Protein AF-H8FN51-F1 (afdb_monomer)

Structure (mmCIF, N/CA/C/O backbone):
data_AF-H8FN51-F1
#
_entry.id   AF-H8FN51-F1
#
loop_
_atom_site.group_PDB
_atom_site.id
_atom_site.type_symbol
_atom_site.label_atom_id
_atom_site.label_alt_id
_atom_site.label_comp_id
_atom_site.label_asym_id
_atom_site.label_entity_id
_atom_site.label_seq_id
_atom_site.pdbx_PDB_ins_code
_atom_site.Cartn_x
_atom_site.Cartn_y
_atom_site.Cartn_z
_atom_site.occupancy
_atom_site.B_iso_or_equiv
_atom_site.auth_seq_id
_atom_site.auth_comp_id
_atom_site.auth_asym_id
_atom_site.auth_atom_id
_atom_site.pdbx_PDB_model_num
ATOM 1 N N . MET A 1 1 ? -2.628 -14.757 52.772 1.00 35.78 1 MET A N 1
ATOM 2 C CA . MET A 1 1 ? -3.336 -13.585 53.336 1.00 35.78 1 MET A CA 1
ATOM 3 C C . MET A 1 1 ? -4.692 -14.034 53.851 1.00 35.78 1 MET A C 1
ATOM 5 O O . MET A 1 1 ? -5.438 -14.644 53.094 1.00 35.78 1 MET A O 1
ATOM 9 N N . ALA A 1 2 ? -4.974 -13.803 55.135 1.00 33.06 2 ALA A N 1
ATOM 10 C CA . ALA A 1 2 ? -6.238 -14.177 55.763 1.00 33.06 2 ALA A CA 1
ATOM 11 C C . ALA A 1 2 ? -7.419 -13.466 55.079 1.00 33.06 2 ALA A C 1
ATOM 13 O O . ALA A 1 2 ? -7.363 -12.271 54.790 1.00 33.06 2 ALA A O 1
ATOM 14 N N . ARG A 1 3 ? -8.475 -14.225 54.779 1.00 35.38 3 ARG A N 1
ATOM 15 C CA . ARG A 1 3 ? -9.685 -13.755 54.096 1.00 35.38 3 ARG A CA 1
ATOM 16 C C . ARG A 1 3 ? -10.384 -12.725 54.995 1.00 35.38 3 ARG A C 1
ATOM 18 O O . ARG A 1 3 ? -10.797 -13.065 56.100 1.00 35.38 3 ARG A O 1
ATOM 25 N N . ALA A 1 4 ? -10.477 -11.474 54.541 1.00 40.34 4 ALA A N 1
ATOM 26 C CA . ALA A 1 4 ? -11.147 -10.397 55.271 1.00 40.34 4 ALA A CA 1
ATOM 27 C C . ALA A 1 4 ? -12.593 -10.792 55.638 1.00 40.34 4 ALA A C 1
ATOM 29 O O . ALA A 1 4 ? -13.277 -11.442 54.841 1.00 40.34 4 ALA A O 1
ATOM 30 N N . LYS A 1 5 ? -13.020 -10.417 56.856 1.00 49.53 5 LYS A N 1
ATOM 31 C CA . LYS A 1 5 ? -14.332 -10.722 57.458 1.00 49.53 5 LYS A CA 1
ATOM 32 C C . LYS A 1 5 ? -15.485 -10.493 56.469 1.00 49.53 5 LYS A C 1
ATOM 34 O O . LYS A 1 5 ? -15.437 -9.558 55.669 1.00 49.53 5 LYS A O 1
ATOM 39 N N . LYS A 1 6 ? -16.520 -11.346 56.559 1.00 49.31 6 LYS A N 1
ATOM 40 C CA . LYS A 1 6 ? -17.842 -11.138 55.939 1.00 49.31 6 LYS A CA 1
ATOM 41 C C . LYS A 1 6 ? -18.228 -9.676 56.156 1.00 49.31 6 LYS A C 1
ATOM 43 O O . LYS A 1 6 ? -18.417 -9.255 57.287 1.00 49.31 6 LYS A O 1
ATOM 48 N N . THR A 1 7 ? -18.257 -8.908 55.081 1.00 60.75 7 THR A N 1
ATOM 49 C CA . THR A 1 7 ? -18.815 -7.562 55.080 1.00 60.75 7 THR A CA 1
ATOM 50 C C . THR A 1 7 ? -20.299 -7.688 55.397 1.00 60.75 7 THR A C 1
ATOM 52 O O . THR A 1 7 ? -20.955 -8.555 54.819 1.00 60.75 7 THR A O 1
ATOM 55 N N . ASP A 1 8 ? -20.815 -6.887 56.328 1.00 74.81 8 ASP A N 1
ATOM 56 C CA . ASP A 1 8 ? -22.249 -6.848 56.611 1.00 74.81 8 ASP A CA 1
ATOM 57 C C . ASP A 1 8 ? -22.956 -6.300 55.372 1.00 74.81 8 ASP A C 1
ATOM 59 O O . ASP A 1 8 ? -22.814 -5.136 54.998 1.00 74.81 8 ASP A O 1
ATOM 63 N N . TYR A 1 9 ? -23.636 -7.196 54.661 1.00 84.88 9 TYR A N 1
ATOM 64 C CA . TYR A 1 9 ? -24.407 -6.838 53.484 1.00 84.88 9 TYR A CA 1
ATOM 65 C C . TYR A 1 9 ? -25.759 -6.293 53.932 1.00 84.88 9 TYR A C 1
ATOM 67 O O . TYR A 1 9 ? -26.504 -6.976 54.634 1.00 84.88 9 TYR A O 1
ATOM 75 N N . VAL A 1 10 ? -26.107 -5.104 53.454 1.00 88.06 10 VAL A N 1
ATOM 76 C CA . VAL A 1 10 ? -27.466 -4.570 53.537 1.00 88.06 10 VAL A CA 1
ATOM 77 C C . VAL A 1 10 ? -28.219 -5.042 52.297 1.00 88.06 10 VAL A C 1
ATOM 79 O O . VAL A 1 10 ? -27.887 -4.655 51.176 1.00 88.06 10 VAL A O 1
ATOM 82 N N . TYR A 1 11 ? -29.199 -5.923 52.480 1.00 89.62 11 TYR A N 1
ATOM 83 C CA . TYR A 1 11 ? -29.988 -6.476 51.379 1.00 89.62 11 TYR A CA 1
ATOM 84 C C . TYR A 1 11 ? -31.248 -5.646 51.126 1.00 89.62 11 TYR A C 1
ATOM 86 O O . TYR A 1 11 ? -31.905 -5.207 52.064 1.00 89.62 11 TYR A O 1
ATOM 94 N N . ALA A 1 12 ? -31.608 -5.487 49.855 1.00 87.75 12 ALA A N 1
ATOM 95 C CA . ALA A 1 12 ? -32.832 -4.830 49.413 1.00 87.75 12 ALA A CA 1
ATOM 96 C C . ALA A 1 12 ? -33.460 -5.574 48.221 1.00 87.75 12 ALA A C 1
ATOM 98 O O . ALA A 1 12 ? -32.805 -6.406 47.584 1.00 87.75 12 ALA A O 1
ATOM 99 N N . ASP A 1 13 ? -34.728 -5.257 47.935 1.00 83.62 13 ASP A N 1
ATOM 100 C CA . ASP A 1 13 ? -35.531 -5.789 46.824 1.00 83.62 13 ASP A CA 1
ATOM 101 C C . ASP A 1 13 ? -35.432 -7.327 46.721 1.00 83.62 13 ASP A C 1
ATOM 103 O O . ASP A 1 13 ? -34.825 -7.861 45.791 1.00 83.62 13 ASP A O 1
ATOM 107 N N . ASP A 1 14 ? -35.946 -8.048 47.720 1.00 84.31 14 ASP A N 1
ATOM 108 C CA . ASP A 1 14 ? -35.921 -9.521 47.790 1.00 84.31 14 ASP A CA 1
ATOM 109 C C . ASP A 1 14 ? -34.519 -10.139 47.634 1.00 84.31 14 ASP A C 1
ATOM 111 O O . ASP A 1 14 ? -34.323 -11.155 46.971 1.00 84.31 14 ASP A O 1
ATOM 115 N N . LYS A 1 15 ? -33.509 -9.504 48.248 1.00 83.38 15 LYS A N 1
ATOM 116 C CA . LYS A 1 15 ? -32.085 -9.909 48.222 1.00 83.38 15 LYS A CA 1
ATOM 117 C C . LYS A 1 15 ? -31.424 -9.859 46.841 1.00 83.38 15 LYS A C 1
ATOM 119 O O . LYS A 1 15 ? -30.293 -10.317 46.685 1.00 83.38 15 LYS A O 1
ATOM 124 N N . THR A 1 16 ? -32.078 -9.256 45.854 1.00 84.62 16 THR A N 1
ATOM 125 C CA . THR A 1 16 ? -31.494 -9.060 44.519 1.00 84.62 16 THR A CA 1
ATOM 126 C C . THR A 1 16 ? -30.490 -7.904 44.474 1.00 84.62 16 THR A C 1
ATOM 128 O O . THR A 1 16 ? -29.682 -7.829 43.546 1.00 84.62 16 THR A O 1
ATOM 131 N N . ILE A 1 17 ? -30.517 -7.011 45.467 1.00 90.88 17 ILE A N 1
ATOM 132 C CA . ILE A 1 17 ? -29.507 -5.973 45.686 1.00 90.88 17 ILE A CA 1
ATOM 133 C C . ILE A 1 17 ? -28.864 -6.222 47.049 1.00 90.88 17 ILE A C 1
ATOM 135 O O . ILE A 1 17 ? -29.560 -6.384 48.049 1.00 90.88 17 ILE A O 1
ATOM 139 N N . ALA A 1 18 ? -27.534 -6.230 47.093 1.00 91.56 18 ALA A N 1
ATOM 140 C CA . ALA A 1 18 ? -26.770 -6.292 48.331 1.00 91.56 18 ALA A CA 1
ATOM 141 C C . ALA A 1 18 ? -25.722 -5.171 48.356 1.00 91.56 18 ALA A C 1
ATOM 143 O O . ALA A 1 18 ? -24.821 -5.135 47.514 1.00 91.56 18 ALA A O 1
ATOM 144 N N . LEU A 1 19 ? -25.846 -4.249 49.308 1.00 91.69 19 LEU A N 1
ATOM 145 C CA . LEU A 1 19 ? -24.927 -3.135 49.518 1.00 91.69 19 LEU A CA 1
ATOM 146 C C . LEU A 1 19 ? -23.890 -3.495 50.582 1.00 91.69 19 LEU A C 1
ATOM 148 O O . LEU A 1 19 ? -24.228 -4.086 51.601 1.00 91.69 19 LEU A O 1
ATOM 152 N N . TYR A 1 20 ? -22.628 -3.148 50.353 1.00 90.94 20 TYR A N 1
ATOM 153 C CA . TYR A 1 20 ? -21.539 -3.384 51.303 1.00 90.94 20 TYR A CA 1
ATOM 154 C C . TYR A 1 20 ? -20.433 -2.338 51.139 1.00 90.94 20 TYR A C 1
ATOM 156 O O . TYR A 1 20 ? -20.249 -1.791 50.054 1.00 90.94 20 TYR A O 1
ATOM 164 N N . GLN A 1 21 ? -19.649 -2.079 52.183 1.00 88.50 21 GLN A N 1
ATOM 165 C CA . GLN A 1 21 ? -18.453 -1.234 52.095 1.00 88.50 21 GLN A CA 1
ATOM 166 C C . GLN A 1 21 ? -17.189 -2.093 52.090 1.00 88.50 21 GLN A C 1
ATOM 168 O O . GLN A 1 21 ? -17.110 -3.102 52.783 1.00 88.50 21 GLN A O 1
ATOM 173 N N . ARG A 1 22 ? -16.182 -1.726 51.290 1.00 84.75 22 ARG A N 1
ATOM 174 C CA . ARG A 1 22 ? -14.883 -2.422 51.306 1.00 84.75 22 ARG A CA 1
ATOM 175 C C . ARG A 1 22 ? -14.016 -1.882 52.446 1.00 84.75 22 ARG A C 1
ATOM 177 O O . ARG A 1 22 ? -14.092 -0.687 52.723 1.00 84.75 22 ARG A O 1
ATOM 184 N N . PRO A 1 23 ? -13.132 -2.703 53.042 1.00 81.44 23 PRO A N 1
ATOM 185 C CA . PRO A 1 23 ? -12.143 -2.204 53.993 1.00 81.44 23 PRO A CA 1
ATOM 186 C C . PRO A 1 23 ? -11.345 -1.040 53.384 1.00 81.44 23 PRO A C 1
ATOM 188 O O . PRO A 1 23 ? -10.777 -1.187 52.302 1.00 81.44 23 PRO A O 1
ATOM 191 N N . GLY A 1 24 ? -11.345 0.119 54.049 1.00 82.00 24 GLY A N 1
ATOM 192 C CA . GLY A 1 24 ? -10.622 1.316 53.602 1.00 82.00 24 GLY A CA 1
ATOM 193 C C . GLY A 1 24 ? -11.317 2.169 52.529 1.00 82.00 24 GLY A C 1
ATOM 194 O O . GLY A 1 24 ? -10.690 3.081 52.000 1.00 82.00 24 GLY A O 1
ATOM 195 N N . SER A 1 25 ? -12.587 1.915 52.191 1.00 84.75 25 SER A N 1
ATOM 196 C CA . SER A 1 25 ? -13.359 2.773 51.280 1.00 84.75 25 SER A CA 1
ATOM 197 C C . SER A 1 25 ? -14.661 3.239 51.924 1.00 84.75 25 SER A C 1
ATOM 199 O O . SER A 1 25 ? -15.454 2.418 52.369 1.00 84.75 25 SER A O 1
ATOM 201 N N . SER A 1 26 ? -14.910 4.552 51.910 1.00 85.94 26 SER A N 1
ATOM 202 C CA . SER A 1 26 ? -16.176 5.153 52.357 1.00 85.94 26 SER A CA 1
ATOM 203 C C . SER A 1 26 ? -17.316 4.998 51.344 1.00 85.94 26 SER A C 1
ATOM 205 O O . SER A 1 26 ? -18.460 5.327 51.648 1.00 85.94 26 SER A O 1
ATOM 207 N N . PHE A 1 27 ? -17.026 4.511 50.133 1.00 91.06 27 PHE A N 1
ATOM 208 C CA . PHE A 1 27 ? -18.027 4.338 49.088 1.00 91.06 27 PHE A CA 1
ATOM 209 C C . PHE A 1 27 ? -18.729 2.989 49.199 1.00 91.06 27 PHE A C 1
ATOM 211 O O . PHE A 1 27 ? -18.095 1.926 49.161 1.00 91.06 27 PHE A O 1
ATOM 218 N N . TRP A 1 28 ? -20.058 3.037 49.209 1.00 91.56 28 TRP A N 1
ATOM 219 C CA . TRP A 1 28 ? -20.889 1.849 49.104 1.00 91.56 28 TRP A CA 1
ATOM 220 C C . TRP A 1 28 ? -20.647 1.125 47.772 1.00 91.56 28 TRP A C 1
ATOM 222 O O . TRP A 1 28 ? -20.507 1.718 46.701 1.00 91.56 28 TRP A O 1
ATOM 232 N N . GLN A 1 29 ? -20.572 -0.196 47.844 1.00 92.12 29 GLN A N 1
ATOM 233 C CA . GLN A 1 29 ? -20.555 -1.106 46.709 1.00 92.12 29 GLN A CA 1
ATOM 234 C C . GLN A 1 29 ? -21.921 -1.774 46.615 1.00 92.12 29 GLN A C 1
ATOM 236 O O . GLN A 1 29 ? -22.478 -2.172 47.631 1.00 92.12 29 GLN A O 1
ATOM 241 N N . ALA A 1 30 ? -22.436 -1.946 45.405 1.00 91.81 30 ALA A N 1
ATOM 242 C CA . ALA A 1 30 ? -23.658 -2.681 45.131 1.00 91.81 30 ALA A CA 1
ATOM 243 C C . ALA A 1 30 ? -23.334 -3.981 44.396 1.00 91.81 30 ALA A C 1
ATOM 245 O O . ALA A 1 30 ? -22.654 -3.981 43.370 1.00 91.81 30 ALA A O 1
ATOM 246 N N . ARG A 1 31 ? -23.841 -5.098 44.912 1.00 89.94 31 ARG A N 1
ATOM 247 C CA . ARG A 1 31 ? -23.942 -6.368 44.199 1.00 89.94 31 ARG A CA 1
ATOM 248 C C . ARG A 1 31 ? -25.382 -6.519 43.729 1.00 89.94 31 ARG A C 1
ATOM 250 O O . ARG A 1 31 ? -26.279 -6.668 44.551 1.00 89.94 31 ARG A O 1
ATOM 257 N N . ILE A 1 32 ? -25.588 -6.451 42.420 1.00 89.38 32 ILE A N 1
ATOM 258 C CA . ILE A 1 32 ? -26.912 -6.456 41.794 1.00 89.38 32 ILE A CA 1
ATOM 259 C C . ILE A 1 32 ? -27.054 -7.746 40.991 1.00 89.38 32 ILE A C 1
ATOM 261 O O . ILE A 1 32 ? -26.190 -8.067 40.170 1.00 89.38 32 ILE A O 1
ATOM 265 N N . GLN A 1 33 ? -28.125 -8.491 41.247 1.00 85.69 33 GLN A N 1
ATOM 266 C CA . GLN A 1 33 ? -28.501 -9.666 40.473 1.00 85.69 33 GLN A CA 1
ATOM 267 C C . GLN A 1 33 ? -29.348 -9.248 39.267 1.00 85.69 33 GLN A C 1
ATOM 269 O O . GLN A 1 33 ? -30.377 -8.582 39.404 1.00 85.69 33 GLN A O 1
ATOM 274 N N . HIS A 1 34 ? -28.896 -9.642 38.078 1.00 76.12 34 HIS A N 1
ATOM 275 C CA . HIS A 1 34 ? -29.556 -9.360 36.806 1.00 76.12 34 HIS A CA 1
ATOM 276 C C . HIS A 1 34 ? -30.604 -10.424 36.466 1.00 76.12 34 HIS A C 1
ATOM 278 O O . HIS A 1 34 ? -30.601 -11.521 37.020 1.00 76.12 34 HIS A O 1
ATOM 284 N N . VAL A 1 35 ? -31.481 -10.120 35.501 1.00 70.56 35 VAL A N 1
ATOM 285 C CA . VAL A 1 35 ? -32.587 -11.005 35.065 1.00 70.56 35 VAL A CA 1
ATOM 286 C C . VAL A 1 35 ? -32.089 -12.366 34.551 1.00 70.56 35 VAL A C 1
ATOM 288 O O . VAL A 1 35 ? -32.785 -13.364 34.660 1.00 70.56 35 VAL A O 1
ATOM 291 N N . ASN A 1 36 ? -30.857 -12.426 34.039 1.00 66.69 36 ASN A N 1
ATOM 292 C CA . ASN A 1 36 ? -30.204 -13.654 33.572 1.00 66.69 36 ASN A CA 1
ATOM 293 C C . ASN A 1 36 ? -29.479 -14.442 34.687 1.00 66.69 36 ASN A C 1
ATOM 295 O O . ASN A 1 36 ? -28.694 -15.338 34.386 1.00 66.69 36 ASN A O 1
ATOM 299 N N . GLY A 1 37 ? -29.657 -14.067 35.958 1.00 71.56 37 GLY A N 1
ATOM 300 C CA . GLY A 1 37 ? -29.014 -14.703 37.110 1.00 71.56 37 GLY A CA 1
ATOM 301 C C . GLY A 1 37 ? -27.553 -14.300 37.352 1.00 71.56 37 GLY A C 1
ATOM 302 O O . GLY A 1 37 ? -27.001 -14.651 38.395 1.00 71.56 37 GLY A O 1
ATOM 303 N N . LYS A 1 38 ? -26.913 -13.534 36.452 1.00 74.94 38 LYS A N 1
ATOM 304 C CA . LYS A 1 38 ? -25.548 -13.024 36.670 1.00 74.94 38 LYS A CA 1
ATOM 305 C C . LYS A 1 38 ? -25.555 -11.922 37.730 1.00 74.94 38 LYS A C 1
ATOM 307 O O . LYS A 1 38 ? -26.403 -11.033 37.707 1.00 74.94 38 LYS A O 1
ATOM 312 N N . CYS A 1 39 ? -24.565 -11.935 38.620 1.00 80.44 39 CYS A N 1
ATOM 313 C CA . CYS A 1 39 ? -24.377 -10.883 39.618 1.00 80.44 39 CYS A CA 1
ATOM 314 C C . CYS A 1 39 ? -23.244 -9.944 39.204 1.00 80.44 39 CYS A C 1
ATOM 316 O O . CYS A 1 39 ? -22.130 -10.394 38.934 1.00 80.44 39 CYS A O 1
ATOM 318 N N . GLN A 1 40 ? -23.500 -8.640 39.228 1.00 81.50 40 GLN A N 1
ATOM 319 C CA . GLN A 1 40 ? -22.490 -7.615 38.983 1.00 81.50 40 GLN A CA 1
ATOM 320 C C . GLN A 1 40 ? -22.198 -6.852 40.272 1.00 81.50 40 GLN A C 1
ATOM 322 O O . GLN A 1 40 ? -23.112 -6.351 40.922 1.00 81.50 40 GLN A O 1
ATOM 327 N N . ALA A 1 41 ? -20.919 -6.760 40.637 1.00 86.12 41 ALA A N 1
ATOM 328 C CA . ALA A 1 41 ? -20.457 -5.919 41.736 1.00 86.12 41 ALA A CA 1
ATOM 329 C C . ALA A 1 41 ? -19.908 -4.598 41.179 1.00 86.12 41 ALA A C 1
ATOM 331 O O . ALA A 1 41 ? -18.986 -4.608 40.361 1.00 86.12 41 ALA A O 1
ATOM 332 N N . ILE A 1 42 ? -20.460 -3.470 41.620 1.00 86.88 42 ILE A N 1
ATOM 333 C CA . ILE A 1 42 ? -20.102 -2.129 41.150 1.00 86.88 42 ILE A CA 1
ATOM 334 C C . ILE A 1 42 ? -20.056 -1.138 42.319 1.00 86.88 42 ILE A C 1
ATOM 336 O O . ILE A 1 42 ? -20.807 -1.271 43.278 1.00 86.88 42 ILE A O 1
ATOM 340 N N . SER A 1 43 ? -19.168 -0.146 42.256 1.00 89.56 43 SER A N 1
ATOM 341 C CA . SER A 1 43 ? -19.143 0.944 43.240 1.00 89.56 43 SER A CA 1
ATOM 342 C C . SER A 1 43 ? -20.265 1.930 42.938 1.00 89.56 43 SER A C 1
ATOM 344 O O . SER A 1 43 ? -20.349 2.405 41.805 1.00 89.56 43 SER A O 1
ATOM 346 N N . THR A 1 44 ? -21.085 2.272 43.933 1.00 89.00 44 THR A N 1
ATOM 347 C CA . THR A 1 44 ? -22.139 3.290 43.780 1.00 89.00 44 THR A CA 1
ATOM 348 C C . THR A 1 44 ? -21.557 4.704 43.762 1.00 89.00 44 THR A C 1
ATOM 350 O O . THR A 1 44 ? -22.208 5.634 43.295 1.00 89.00 44 THR A O 1
ATOM 353 N N . ARG A 1 45 ? -20.318 4.872 44.259 1.00 89.81 45 ARG A N 1
ATOM 354 C CA . ARG A 1 45 ? -19.658 6.171 44.502 1.00 89.81 45 ARG A CA 1
ATOM 355 C C . ARG A 1 45 ? -20.460 7.107 45.414 1.00 89.81 45 ARG A C 1
ATOM 357 O O . ARG A 1 45 ? -20.224 8.309 45.412 1.00 89.81 45 ARG A O 1
ATOM 364 N N . GLN A 1 46 ? -21.368 6.552 46.208 1.00 92.62 46 GLN A N 1
ATOM 365 C CA . GLN A 1 46 ? -22.100 7.272 47.241 1.00 92.62 46 GLN A CA 1
ATOM 366 C C . GLN A 1 46 ? -21.553 6.870 48.609 1.00 92.62 46 GLN A C 1
ATOM 368 O O . GLN A 1 46 ? -21.237 5.699 48.833 1.00 92.62 46 GLN A O 1
ATOM 373 N N . THR A 1 47 ? -21.411 7.841 49.507 1.00 89.88 47 THR A N 1
ATOM 374 C CA . THR A 1 47 ? -21.038 7.620 50.915 1.00 89.88 47 THR A CA 1
ATOM 375 C C . THR A 1 47 ? -22.265 7.398 51.800 1.00 89.88 47 THR A C 1
ATOM 377 O O . THR A 1 47 ? -22.193 6.684 52.795 1.00 89.88 47 THR A O 1
ATOM 380 N N . ASP A 1 48 ? -23.401 7.961 51.393 1.00 92.50 48 ASP A N 1
ATOM 381 C CA . ASP A 1 48 ? -24.700 7.821 52.042 1.00 92.50 48 ASP A CA 1
ATOM 382 C C . ASP A 1 48 ? -25.431 6.544 51.585 1.00 92.50 48 ASP A C 1
ATOM 384 O O . ASP A 1 48 ? -25.419 6.211 50.394 1.00 92.50 48 ASP A O 1
ATOM 388 N N . LEU A 1 49 ? -26.043 5.825 52.533 1.00 88.88 49 LEU A N 1
ATOM 389 C CA . LEU A 1 49 ? -26.683 4.528 52.288 1.00 88.88 49 LEU A CA 1
ATOM 390 C C . LEU A 1 49 ? -27.947 4.660 51.427 1.00 88.88 49 LEU A C 1
ATOM 392 O O . LEU A 1 49 ? -28.120 3.884 50.485 1.00 88.88 49 LEU A O 1
ATOM 396 N N . ASP A 1 50 ? -28.795 5.653 51.696 1.00 90.50 50 ASP A N 1
ATOM 397 C CA . ASP A 1 50 ? -30.054 5.841 50.969 1.00 90.50 50 ASP A CA 1
ATOM 398 C C . ASP A 1 50 ? -29.794 6.267 49.523 1.00 90.50 50 ASP A C 1
ATOM 400 O O . ASP A 1 50 ? -30.372 5.710 48.584 1.00 90.50 50 ASP A O 1
ATOM 404 N N . LYS A 1 51 ? -28.833 7.177 49.312 1.00 91.75 51 LYS A N 1
ATOM 405 C CA . LYS A 1 51 ? -28.364 7.541 47.965 1.00 91.75 51 LYS A CA 1
ATOM 406 C C . LYS A 1 51 ? -27.740 6.352 47.238 1.00 91.75 51 LYS A C 1
ATOM 408 O O . LYS A 1 51 ? -27.958 6.190 46.036 1.00 91.75 51 LYS A O 1
ATOM 413 N N . ALA A 1 52 ? -26.979 5.506 47.937 1.00 90.19 52 ALA A N 1
ATOM 414 C CA . ALA A 1 52 ? -26.414 4.290 47.355 1.00 90.19 52 ALA A CA 1
ATOM 415 C C . ALA A 1 52 ? -27.505 3.294 46.929 1.00 90.19 52 ALA A C 1
ATOM 417 O O . ALA A 1 52 ? -27.395 2.695 45.857 1.00 90.19 52 ALA A O 1
ATOM 418 N N . LEU A 1 53 ? -28.560 3.140 47.735 1.00 91.56 53 LEU A N 1
ATOM 419 C CA . LEU A 1 53 ? -29.696 2.272 47.435 1.00 91.56 53 LEU A CA 1
ATOM 420 C C . LEU A 1 53 ? -30.528 2.797 46.260 1.00 91.56 53 LEU A C 1
ATOM 422 O O . LEU A 1 53 ? -30.844 2.027 45.352 1.00 91.56 53 LEU A O 1
ATOM 426 N N . ALA A 1 54 ? -30.837 4.096 46.238 1.00 90.56 54 ALA A N 1
ATOM 427 C CA . ALA A 1 54 ? -31.540 4.734 45.127 1.00 90.56 54 ALA A CA 1
ATOM 428 C C . ALA A 1 54 ? -30.774 4.553 43.807 1.00 90.56 54 ALA A C 1
ATOM 430 O O . ALA A 1 54 ? -31.341 4.085 42.817 1.00 90.56 54 ALA A O 1
ATOM 431 N N . TRP A 1 55 ? -29.461 4.804 43.826 1.00 93.00 55 TRP A N 1
ATOM 432 C CA . TRP A 1 55 ? -28.589 4.573 42.677 1.00 93.00 55 TRP A CA 1
ATOM 433 C C . TRP A 1 55 ? -28.585 3.101 42.240 1.00 93.00 55 TRP A C 1
ATOM 435 O O . TRP A 1 55 ? -28.669 2.804 41.049 1.00 93.00 55 TRP A O 1
ATOM 445 N N . ALA A 1 56 ? -28.517 2.154 43.185 1.00 90.19 56 ALA A N 1
ATOM 446 C CA . ALA A 1 56 ? -28.513 0.726 42.869 1.00 90.19 56 ALA A CA 1
ATOM 447 C C . ALA A 1 56 ? -29.832 0.270 42.219 1.00 90.19 56 ALA A C 1
ATOM 449 O O . ALA A 1 56 ? -29.806 -0.526 41.276 1.00 90.19 56 ALA A O 1
ATOM 450 N N . ARG A 1 57 ? -30.974 0.802 42.676 1.00 90.62 57 ARG A N 1
ATOM 451 C CA . ARG A 1 57 ? -32.297 0.559 42.078 1.00 90.62 57 ARG A CA 1
ATOM 452 C C . ARG A 1 57 ? -32.391 1.111 40.661 1.00 90.62 57 ARG A C 1
ATOM 454 O O . ARG A 1 57 ? -32.781 0.381 39.749 1.00 90.62 57 ARG A O 1
ATOM 461 N N . GLU A 1 58 ? -31.972 2.357 40.456 1.00 88.31 58 GLU A N 1
ATOM 462 C CA . GLU A 1 58 ? -31.929 2.982 39.132 1.00 88.31 58 GLU A CA 1
ATOM 463 C C . GLU A 1 58 ? -31.026 2.189 38.174 1.00 88.31 58 GLU A C 1
ATOM 465 O O . GLU A 1 58 ? -31.422 1.861 37.053 1.00 88.31 58 GLU A O 1
ATOM 470 N N . HIS A 1 59 ? -29.847 1.774 38.646 1.00 85.31 59 HIS A N 1
ATOM 471 C CA . HIS A 1 59 ? -28.916 0.961 37.870 1.00 85.31 59 HIS A CA 1
ATOM 472 C C . HIS A 1 59 ? -29.515 -0.398 37.480 1.00 85.31 59 HIS A C 1
ATOM 474 O O . HIS A 1 59 ? -29.370 -0.833 36.337 1.00 85.31 59 HIS A O 1
ATOM 480 N N . LYS A 1 60 ? -30.227 -1.063 38.399 1.00 86.50 60 LYS A N 1
ATOM 481 C CA . LYS A 1 60 ? -30.908 -2.338 38.131 1.00 86.50 60 LYS A CA 1
ATOM 482 C C . LYS A 1 60 ? -31.996 -2.189 37.060 1.00 86.50 60 LYS A C 1
ATOM 484 O O . LYS A 1 60 ? -32.085 -3.031 36.165 1.00 86.50 60 LYS A O 1
ATOM 489 N N . ILE A 1 61 ? -32.792 -1.117 37.112 1.00 86.19 61 ILE A N 1
ATOM 490 C CA . ILE A 1 61 ? -33.802 -0.805 36.086 1.00 86.19 61 ILE A CA 1
ATOM 491 C C . ILE A 1 61 ? -33.126 -0.560 34.736 1.00 86.19 61 ILE A C 1
ATOM 493 O O . ILE A 1 61 ? -33.522 -1.154 33.734 1.00 86.19 61 ILE A O 1
ATOM 497 N N . MET A 1 62 ? -32.071 0.254 34.713 1.00 81.25 62 MET A N 1
ATOM 498 C CA . MET A 1 62 ? -31.311 0.560 33.503 1.00 81.25 62 MET A CA 1
ATOM 499 C C . MET A 1 62 ? -30.754 -0.716 32.853 1.00 81.25 62 MET A C 1
ATOM 501 O O . MET A 1 62 ? -30.983 -0.947 31.665 1.00 81.25 62 MET A O 1
ATOM 505 N N . VAL A 1 63 ? -30.131 -1.609 33.630 1.00 77.62 63 VAL A N 1
ATOM 506 C CA . VAL A 1 63 ? -29.634 -2.899 33.125 1.00 77.62 63 VAL A CA 1
ATOM 507 C C . VAL A 1 63 ? -30.770 -3.769 32.590 1.00 77.62 63 VAL A C 1
ATOM 509 O O . VAL A 1 63 ? -30.624 -4.368 31.522 1.00 77.62 63 VAL A O 1
ATOM 512 N N . LYS A 1 64 ? -31.921 -3.818 33.271 1.00 81.81 64 LYS A N 1
ATOM 513 C CA . LYS A 1 64 ? -33.102 -4.546 32.785 1.00 81.81 64 LYS A CA 1
ATOM 514 C C . LYS A 1 64 ? -33.574 -4.005 31.432 1.00 81.81 64 LYS A C 1
ATOM 516 O O . LYS A 1 64 ? -33.822 -4.796 30.526 1.00 81.81 64 LYS A O 1
ATOM 521 N N . VAL A 1 65 ? -33.642 -2.682 31.270 1.00 80.81 65 VAL A N 1
ATOM 522 C CA . VAL A 1 65 ? -34.024 -2.026 30.007 1.00 80.81 65 VAL A CA 1
ATOM 523 C C . VAL A 1 65 ? -33.011 -2.317 28.898 1.00 80.81 65 VAL A C 1
ATOM 525 O O . VAL A 1 65 ? -33.413 -2.679 27.794 1.00 80.81 65 VAL A O 1
ATOM 528 N N . LEU A 1 66 ? -31.709 -2.212 29.175 1.00 71.12 66 LEU A N 1
ATOM 529 C CA . LEU A 1 66 ? -30.660 -2.533 28.202 1.00 71.12 66 LEU A CA 1
ATOM 530 C C . LEU A 1 66 ? -30.721 -4.003 27.776 1.00 71.12 66 LEU A C 1
ATOM 532 O O . LEU A 1 66 ? -30.702 -4.295 26.582 1.00 71.12 66 LEU A O 1
ATOM 536 N N . THR A 1 67 ? -30.892 -4.916 28.733 1.00 74.50 67 THR A N 1
ATOM 537 C CA . THR A 1 67 ? -31.010 -6.358 28.470 1.00 74.50 67 THR A CA 1
ATOM 538 C C . THR A 1 67 ? -32.261 -6.673 27.649 1.00 74.50 67 THR A C 1
ATOM 540 O O . THR A 1 67 ? -32.185 -7.454 26.706 1.00 74.50 67 THR A O 1
ATOM 543 N N . ALA A 1 68 ? -33.397 -6.024 27.935 1.00 76.69 68 ALA A N 1
ATOM 544 C CA . ALA A 1 68 ? -34.626 -6.148 27.141 1.00 76.69 68 ALA A CA 1
ATOM 545 C C . ALA A 1 68 ? -34.454 -5.599 25.716 1.00 76.69 68 ALA A C 1
ATOM 547 O O . ALA A 1 68 ? -35.001 -6.138 24.759 1.00 76.69 68 ALA A O 1
ATOM 548 N N . ARG A 1 69 ? -33.622 -4.565 25.553 1.00 72.31 69 ARG A N 1
ATOM 549 C CA . ARG A 1 69 ? -33.158 -4.087 24.247 1.00 72.31 69 ARG A CA 1
ATOM 550 C C . ARG A 1 69 ? -32.055 -4.970 23.662 1.00 72.31 69 ARG A C 1
ATOM 552 O O . ARG A 1 69 ? -31.479 -4.569 22.658 1.00 72.31 69 ARG A O 1
ATOM 559 N N . GLY A 1 70 ? -31.718 -6.120 24.252 1.00 65.81 70 GLY A N 1
ATOM 560 C CA . GLY A 1 70 ? -30.686 -7.072 23.817 1.00 65.81 70 GLY A CA 1
ATOM 561 C C . GLY A 1 70 ? -29.233 -6.599 23.984 1.00 65.81 70 GLY A C 1
ATOM 562 O O . GLY A 1 70 ? -28.335 -7.136 23.333 1.00 65.81 70 GLY A O 1
ATOM 563 N N . GLN A 1 71 ? -28.997 -5.497 24.696 1.00 67.56 71 GLN A N 1
ATOM 564 C CA . GLN A 1 71 ? -27.666 -4.941 24.945 1.00 67.56 71 GLN A CA 1
ATOM 565 C C . GLN A 1 71 ? -27.120 -5.533 26.241 1.00 67.56 71 GLN A C 1
ATOM 567 O O . GLN A 1 71 ? -27.851 -5.637 27.221 1.00 67.56 71 GLN A O 1
ATOM 572 N N . ASP A 1 72 ? -25.841 -5.903 26.254 1.00 68.25 72 ASP A N 1
ATOM 573 C CA . ASP A 1 72 ? -25.176 -6.383 27.466 1.00 68.25 72 ASP A CA 1
ATOM 574 C C . ASP A 1 72 ? -24.489 -5.205 28.188 1.00 68.25 72 ASP A C 1
ATOM 576 O O . ASP A 1 72 ? -23.519 -4.656 27.656 1.00 68.25 72 ASP A O 1
ATOM 580 N N . PRO A 1 73 ? -24.939 -4.799 29.391 1.00 63.59 73 PRO A N 1
ATOM 581 C CA . PRO A 1 73 ? -24.325 -3.704 30.155 1.00 63.59 73 PRO A CA 1
ATOM 582 C C . PRO A 1 73 ? -22.938 -4.056 30.708 1.00 63.59 73 PRO A C 1
ATOM 584 O O . PRO A 1 73 ? -22.136 -3.177 31.044 1.00 63.59 73 PRO A O 1
ATOM 587 N N . THR A 1 74 ? -22.629 -5.353 30.789 1.00 66.88 74 THR A N 1
ATOM 588 C CA . THR A 1 74 ? -21.312 -5.867 31.172 1.00 66.88 74 THR A CA 1
ATOM 589 C C . THR A 1 74 ? -20.348 -5.956 29.989 1.00 66.88 74 THR A C 1
ATOM 591 O O . THR A 1 74 ? -19.164 -6.235 30.197 1.00 66.88 74 THR A O 1
ATOM 594 N N . ALA A 1 75 ? -20.811 -5.636 28.772 1.00 73.69 75 ALA A N 1
ATOM 595 C CA . ALA A 1 75 ? -19.998 -5.672 27.566 1.00 73.69 75 ALA A CA 1
ATOM 596 C C . ALA A 1 75 ? -18.714 -4.840 27.696 1.00 73.69 75 ALA A C 1
ATOM 598 O O . ALA A 1 75 ? -18.617 -3.852 28.442 1.00 73.69 75 ALA A O 1
ATOM 599 N N . ALA A 1 76 ? -17.703 -5.240 26.930 1.00 85.44 76 ALA A N 1
ATOM 600 C CA . ALA A 1 76 ? -16.467 -4.488 26.813 1.00 85.44 76 ALA A CA 1
ATOM 601 C C . ALA A 1 76 ? -16.723 -3.113 26.171 1.00 85.44 76 ALA A C 1
ATOM 603 O O . ALA A 1 76 ? -17.605 -2.939 25.326 1.00 85.44 76 ALA A O 1
ATOM 604 N N . THR A 1 77 ? -15.937 -2.116 26.578 1.00 94.19 77 THR A N 1
ATOM 605 C CA . THR A 1 77 ? -15.906 -0.833 25.873 1.00 94.19 77 THR A CA 1
ATOM 606 C C . THR A 1 77 ? -15.272 -1.015 24.501 1.00 94.19 77 THR A C 1
ATOM 608 O O . THR A 1 77 ? -14.403 -1.874 24.324 1.00 94.19 77 THR A O 1
ATOM 611 N N . PHE A 1 78 ? -15.648 -0.172 23.542 1.00 95.75 78 PHE A N 1
ATOM 612 C CA . PHE A 1 78 ? -15.031 -0.176 22.220 1.00 95.75 78 PHE A CA 1
ATOM 613 C C . PHE A 1 78 ? -13.511 -0.036 22.310 1.00 95.75 78 PHE A C 1
ATOM 615 O O . PHE A 1 78 ? -12.801 -0.762 21.624 1.00 95.75 78 PHE A O 1
ATOM 622 N N . LYS A 1 79 ? -13.001 0.823 23.209 1.00 96.56 79 LYS A N 1
ATOM 623 C CA . LYS A 1 79 ? -11.555 0.971 23.440 1.00 96.56 79 LYS A CA 1
ATOM 624 C C . LYS A 1 79 ? -10.893 -0.374 23.752 1.00 96.56 79 LYS A C 1
ATOM 626 O O . LYS A 1 79 ? -9.925 -0.735 23.095 1.00 96.56 79 LYS A O 1
ATOM 631 N N . ARG A 1 80 ? -11.451 -1.133 24.701 1.00 94.12 80 ARG A N 1
ATOM 632 C CA . ARG A 1 80 ? -10.896 -2.428 25.119 1.00 94.12 80 ARG A CA 1
ATOM 633 C C . ARG A 1 80 ? -10.898 -3.445 23.977 1.00 94.12 80 ARG A C 1
ATOM 635 O O . ARG A 1 80 ? -9.950 -4.212 23.848 1.00 94.12 80 ARG A O 1
ATOM 642 N N . VAL A 1 81 ? -11.957 -3.468 23.168 1.00 95.12 81 VAL A N 1
ATOM 643 C CA . VAL A 1 81 ? -12.044 -4.372 22.011 1.00 95.12 81 VAL A CA 1
ATOM 644 C C . VAL A 1 81 ? -11.063 -3.956 20.916 1.00 95.12 81 VAL A C 1
ATOM 646 O O . VAL A 1 81 ? -10.350 -4.802 20.388 1.00 95.12 81 VAL A O 1
ATOM 649 N N . ALA A 1 82 ? -10.971 -2.660 20.618 1.00 96.56 82 ALA A N 1
ATOM 650 C CA . ALA A 1 82 ? -10.055 -2.123 19.619 1.00 96.56 82 ALA A CA 1
ATOM 651 C C . ALA A 1 82 ? -8.582 -2.361 19.990 1.00 96.56 82 ALA A C 1
ATOM 653 O O . ALA A 1 82 ? -7.796 -2.725 19.125 1.00 96.56 82 ALA A O 1
ATOM 654 N N . GLU A 1 83 ? -8.206 -2.203 21.262 1.00 95.31 83 GLU A N 1
ATOM 655 C CA . GLU A 1 83 ? -6.846 -2.487 21.742 1.00 95.31 83 GLU A CA 1
ATOM 656 C C . GLU A 1 83 ? -6.497 -3.975 21.622 1.00 95.31 83 GLU A C 1
ATOM 658 O O . GLU A 1 83 ? -5.426 -4.307 21.125 1.00 95.31 83 GLU A O 1
ATOM 663 N N . ARG A 1 84 ? -7.420 -4.875 21.989 1.00 93.75 84 ARG A N 1
ATOM 664 C CA . ARG A 1 84 ? -7.236 -6.325 21.798 1.00 93.75 84 ARG A CA 1
ATOM 665 C C . ARG A 1 84 ? -7.090 -6.700 20.329 1.00 93.75 84 ARG A C 1
ATOM 667 O O . ARG A 1 84 ? -6.213 -7.483 19.981 1.00 93.75 84 ARG A O 1
ATOM 674 N N . TRP A 1 85 ? -7.914 -6.105 19.472 1.00 95.38 85 TRP A N 1
ATOM 675 C CA . TRP A 1 85 ? -7.813 -6.296 18.034 1.00 95.38 85 TRP A CA 1
ATOM 676 C C . TRP A 1 85 ? -6.459 -5.806 17.491 1.00 95.38 85 TRP A C 1
ATOM 678 O O . TRP A 1 85 ? -5.804 -6.538 16.752 1.00 95.38 85 TRP A O 1
ATOM 688 N N . LEU A 1 86 ? -5.983 -4.627 17.912 1.00 94.31 86 LEU A N 1
ATOM 689 C CA . LEU A 1 86 ? -4.654 -4.125 17.541 1.00 94.31 86 LEU A CA 1
ATOM 690 C C . LEU A 1 86 ? -3.525 -5.072 17.978 1.00 94.31 86 LEU A C 1
ATOM 692 O O . LEU A 1 86 ? -2.588 -5.280 17.210 1.00 94.31 86 LEU A O 1
ATOM 696 N N . SER A 1 87 ? -3.620 -5.667 19.171 1.00 91.38 87 SER A N 1
ATOM 697 C CA . SER A 1 87 ? -2.674 -6.699 19.613 1.00 91.38 87 SER A CA 1
ATOM 698 C C . SER A 1 87 ? -2.734 -7.943 18.725 1.00 91.38 87 SER A C 1
ATOM 700 O O . SER A 1 87 ? -1.689 -8.456 18.348 1.00 91.38 87 SER A O 1
ATOM 702 N N . SER A 1 88 ? -3.931 -8.392 18.329 1.00 90.06 88 SER A N 1
ATOM 703 C CA . SER A 1 88 ? -4.084 -9.592 17.492 1.00 90.06 88 SER A CA 1
ATOM 704 C C . SER A 1 88 ? -3.480 -9.439 16.091 1.00 90.06 88 SER A C 1
ATOM 706 O O . SER A 1 88 ? -2.866 -10.368 15.576 1.00 90.06 88 SER A O 1
ATOM 708 N N . ILE A 1 89 ? -3.586 -8.255 15.476 1.00 90.31 89 ILE A N 1
ATOM 709 C CA . ILE A 1 89 ? -3.014 -8.016 14.141 1.00 90.31 89 ILE A CA 1
ATOM 710 C C . ILE A 1 89 ? -1.499 -7.779 14.184 1.00 90.31 89 ILE A C 1
ATOM 712 O O . ILE A 1 89 ? -0.836 -7.882 13.153 1.00 90.31 89 ILE A O 1
ATOM 716 N N . ALA A 1 90 ? -0.934 -7.461 15.353 1.00 83.94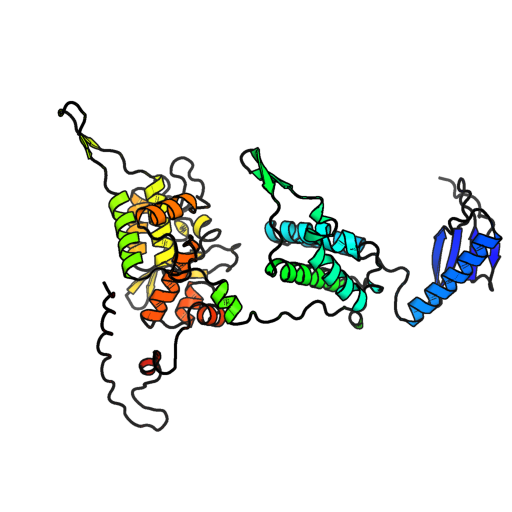 90 ALA A N 1
ATOM 717 C CA . ALA A 1 90 ? 0.492 -7.178 15.491 1.00 83.94 90 ALA A CA 1
ATOM 718 C C . ALA A 1 90 ? 1.376 -8.394 15.162 1.00 83.94 90 ALA A C 1
ATOM 720 O O . ALA A 1 90 ? 2.522 -8.215 14.753 1.00 83.94 90 ALA A O 1
ATOM 721 N N . GLU A 1 91 ? 0.837 -9.607 15.301 1.00 76.00 91 GLU A N 1
ATOM 722 C CA . GLU A 1 91 ? 1.559 -10.868 15.096 1.00 76.00 91 GLU A CA 1
ATOM 723 C C . GLU A 1 91 ? 1.472 -11.399 13.653 1.00 76.00 91 GLU A C 1
ATOM 725 O O . GLU A 1 91 ? 2.310 -12.201 13.247 1.00 76.00 91 GLU A O 1
ATOM 730 N N . GLY A 1 92 ? 0.496 -10.943 12.856 1.00 67.75 92 GLY A N 1
ATOM 731 C CA . GLY A 1 92 ? 0.198 -11.530 11.540 1.00 67.75 92 GLY A CA 1
ATOM 732 C C . GLY A 1 92 ? 0.256 -10.577 10.343 1.00 67.75 92 GLY A C 1
ATOM 733 O O . GLY A 1 92 ? 0.437 -11.029 9.212 1.00 67.75 92 GLY A O 1
ATOM 734 N N . ASP A 1 93 ? 0.105 -9.266 10.551 1.00 75.56 93 ASP A N 1
ATOM 735 C CA . ASP A 1 93 ? -0.092 -8.317 9.452 1.00 75.56 93 ASP A CA 1
ATOM 736 C C . ASP A 1 93 ? 1.185 -7.579 9.006 1.00 75.56 93 ASP A C 1
ATOM 738 O O . ASP A 1 93 ? 2.219 -7.528 9.671 1.00 75.56 93 ASP A O 1
ATOM 742 N N . ASN A 1 94 ? 1.122 -6.941 7.834 1.00 80.19 94 ASN A N 1
ATOM 743 C CA . ASN A 1 94 ? 2.229 -6.122 7.326 1.00 80.19 94 ASN A CA 1
ATOM 744 C C . ASN A 1 94 ? 2.491 -4.916 8.260 1.00 80.19 94 ASN A C 1
ATOM 746 O O . ASN A 1 94 ? 1.570 -4.121 8.469 1.00 80.19 94 ASN A O 1
ATOM 750 N N . PRO A 1 95 ? 3.745 -4.650 8.694 1.00 83.88 95 PRO A N 1
ATOM 751 C CA . PRO A 1 95 ? 4.075 -3.560 9.624 1.00 83.88 95 PRO A CA 1
ATOM 752 C C . PRO A 1 95 ? 3.557 -2.176 9.216 1.00 83.88 95 PRO A C 1
ATOM 754 O O . PRO A 1 95 ? 3.211 -1.351 10.058 1.00 83.88 95 PRO A O 1
ATOM 757 N N . ARG A 1 96 ? 3.480 -1.900 7.905 1.00 82.19 96 ARG A N 1
ATOM 758 C CA . ARG A 1 96 ? 2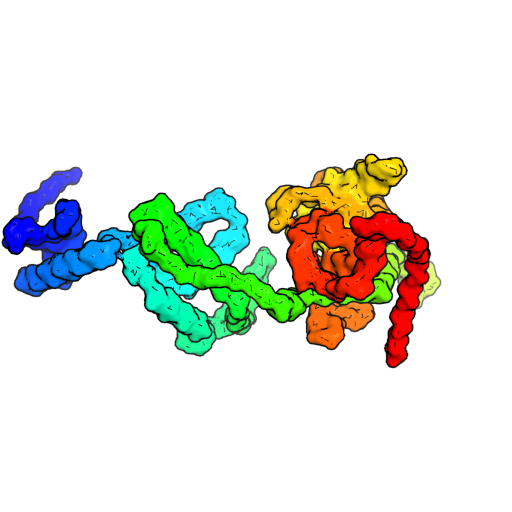.889 -0.645 7.416 1.00 82.19 96 ARG A CA 1
ATOM 759 C C . ARG A 1 96 ? 1.378 -0.599 7.645 1.00 82.19 96 ARG A C 1
ATOM 761 O O . ARG A 1 96 ? 0.877 0.442 8.044 1.00 82.19 96 ARG A O 1
ATOM 768 N N . THR A 1 97 ? 0.684 -1.700 7.377 1.00 84.56 97 THR A N 1
ATOM 769 C CA . THR A 1 97 ? -0.760 -1.812 7.606 1.00 84.56 97 THR A CA 1
ATOM 770 C C . THR A 1 97 ? -1.065 -1.631 9.088 1.00 84.56 97 THR A C 1
ATOM 772 O O . THR A 1 97 ? -1.908 -0.807 9.423 1.00 84.56 97 THR A O 1
ATOM 775 N N . ILE A 1 98 ? -0.304 -2.297 9.966 1.00 88.19 98 ILE A N 1
ATOM 776 C CA . ILE A 1 98 ? -0.426 -2.154 11.424 1.00 88.19 98 ILE A CA 1
ATOM 777 C C . ILE A 1 98 ? -0.243 -0.690 11.834 1.00 88.19 98 ILE A C 1
ATOM 779 O O . ILE A 1 98 ? -1.089 -0.136 12.525 1.00 88.19 98 ILE A O 1
ATOM 783 N N . HIS A 1 99 ? 0.816 -0.023 11.364 1.00 88.25 99 HIS A N 1
ATOM 784 C CA . HIS A 1 99 ? 1.040 1.394 11.663 1.00 88.25 99 HIS A CA 1
ATOM 785 C C . HIS A 1 99 ? -0.124 2.292 11.205 1.00 88.25 99 HIS A C 1
ATOM 787 O O . HIS A 1 99 ? -0.579 3.155 11.964 1.00 88.25 99 HIS A O 1
ATOM 793 N N . ASP A 1 100 ? -0.618 2.088 9.981 1.00 87.44 100 ASP A N 1
ATOM 794 C CA . ASP A 1 100 ? -1.728 2.863 9.420 1.00 87.44 100 ASP A CA 1
ATOM 795 C C . ASP A 1 100 ? -3.024 2.628 10.224 1.00 87.44 100 ASP A C 1
ATOM 797 O O . ASP A 1 100 ? -3.732 3.585 10.553 1.00 87.44 100 ASP A O 1
ATOM 801 N N . TYR A 1 101 ? -3.311 1.378 10.602 1.00 92.12 101 TYR A N 1
ATOM 802 C CA . TYR A 1 101 ? -4.484 0.996 11.394 1.00 92.12 101 TYR A CA 1
ATOM 803 C C . TYR A 1 101 ? -4.407 1.538 12.818 1.00 92.12 101 TYR A C 1
ATOM 805 O O . TYR A 1 101 ? -5.341 2.201 13.264 1.00 92.12 101 TYR A O 1
ATOM 813 N N . THR A 1 102 ? -3.277 1.362 13.505 1.00 92.12 102 THR A N 1
ATOM 814 C CA . THR A 1 102 ? -3.039 1.929 14.838 1.00 92.12 102 THR A CA 1
ATOM 815 C C . THR A 1 102 ? -3.218 3.442 14.828 1.00 92.12 102 THR A C 1
ATOM 817 O O . THR A 1 102 ? -3.897 3.987 15.696 1.00 92.12 102 THR A O 1
ATOM 820 N N . THR A 1 103 ? -2.691 4.131 13.810 1.00 89.69 103 THR A N 1
ATOM 821 C CA . THR A 1 103 ? -2.857 5.585 13.669 1.00 89.69 103 THR A CA 1
ATOM 822 C C . THR A 1 103 ? -4.329 5.977 13.556 1.00 89.69 103 THR A C 1
ATOM 824 O O . THR A 1 103 ? -4.758 6.932 14.199 1.00 89.69 103 THR A O 1
ATOM 827 N N . ILE A 1 104 ? -5.114 5.247 12.760 1.00 90.50 104 ILE A N 1
ATOM 828 C CA . ILE A 1 104 ? -6.556 5.478 12.605 1.00 90.50 104 ILE A CA 1
ATOM 829 C C . ILE A 1 104 ? -7.296 5.251 13.930 1.00 90.50 104 ILE A C 1
ATOM 831 O O . ILE A 1 104 ? -8.064 6.111 14.366 1.00 90.50 104 ILE A O 1
ATOM 835 N N . VAL A 1 105 ? -7.047 4.113 14.584 1.00 94.00 105 VAL A N 1
ATOM 836 C CA . VAL A 1 105 ? -7.732 3.729 15.824 1.00 94.00 105 VAL A CA 1
ATOM 837 C C . VAL A 1 105 ? -7.448 4.731 16.935 1.00 94.00 105 VAL A C 1
ATOM 839 O O . VAL A 1 105 ? -8.386 5.226 17.558 1.00 94.00 105 VAL A O 1
ATOM 842 N N . GLN A 1 106 ? -6.177 5.067 17.152 1.00 92.81 106 GLN A N 1
ATOM 843 C CA . GLN A 1 106 ? -5.761 5.961 18.232 1.00 92.81 106 GLN A CA 1
ATOM 844 C C . GLN A 1 106 ? -6.186 7.410 17.989 1.00 92.81 106 GLN A C 1
ATOM 846 O O . GLN A 1 106 ? -6.522 8.118 18.932 1.00 92.81 106 GLN A O 1
ATOM 851 N N . ARG A 1 107 ? -6.208 7.860 16.729 1.00 88.88 107 ARG A N 1
ATOM 852 C CA . ARG A 1 107 ? -6.550 9.249 16.399 1.00 88.88 107 ARG A CA 1
ATOM 853 C C . ARG A 1 107 ? -8.050 9.502 16.308 1.00 88.88 107 ARG A C 1
ATOM 855 O O . ARG A 1 107 ? -8.495 10.595 16.640 1.00 88.88 107 ARG A O 1
ATOM 862 N N . TYR A 1 108 ? -8.822 8.538 15.809 1.00 90.44 108 TYR A N 1
ATOM 863 C CA . TYR A 1 108 ? -10.227 8.770 15.476 1.00 90.44 108 TYR A CA 1
ATOM 864 C C . TYR A 1 108 ? -11.181 7.871 16.253 1.00 90.44 108 TYR A C 1
ATOM 866 O O . TYR A 1 108 ? -12.106 8.381 16.881 1.00 90.44 108 TYR A O 1
ATOM 874 N N . HIS A 1 109 ? -10.975 6.552 16.236 1.00 94.38 109 HIS A N 1
ATOM 875 C CA . HIS A 1 109 ? -11.963 5.632 16.803 1.00 94.38 109 HIS A CA 1
ATOM 876 C C . HIS A 1 109 ? -11.982 5.670 18.331 1.00 94.38 109 HIS A C 1
ATOM 878 O O . HIS A 1 109 ? -13.042 5.852 18.916 1.00 94.38 109 HIS A O 1
ATOM 884 N N . ILE A 1 110 ? -10.831 5.535 18.995 1.00 95.25 110 ILE A N 1
ATOM 885 C CA . ILE A 1 110 ? -10.761 5.537 20.463 1.00 95.25 110 ILE A CA 1
ATOM 886 C C . ILE A 1 110 ? -11.192 6.888 21.058 1.00 95.25 110 ILE A C 1
ATOM 888 O O . ILE A 1 110 ? -11.992 6.860 21.994 1.00 95.25 110 ILE A O 1
ATOM 892 N N . PRO A 1 111 ? -10.745 8.055 20.552 1.00 94.00 111 PRO A N 1
ATOM 893 C CA . PRO A 1 111 ? -11.142 9.338 21.131 1.00 94.00 111 PRO A CA 1
ATOM 894 C C . PRO A 1 111 ? -12.652 9.587 21.119 1.00 94.00 111 PRO A C 1
ATOM 896 O O . PRO A 1 111 ? -13.173 10.162 22.071 1.00 94.00 111 PRO A O 1
ATOM 899 N N . TYR A 1 112 ? -13.353 9.128 20.078 1.00 94.19 112 TYR A N 1
ATOM 900 C CA . TYR A 1 112 ? -14.799 9.312 19.958 1.00 94.19 112 TYR A CA 1
ATOM 901 C C . TYR A 1 112 ? -15.594 8.126 20.528 1.00 94.19 112 TYR A C 1
ATOM 903 O O . TYR A 1 112 ? -16.393 8.285 21.446 1.00 94.19 112 TYR A O 1
ATOM 911 N N . LEU A 1 113 ? -15.352 6.913 20.020 1.00 95.94 113 LEU A N 1
ATOM 912 C CA . LEU A 1 113 ? -16.123 5.710 20.351 1.00 95.94 113 LEU A CA 1
ATOM 913 C C . LEU A 1 113 ? -15.622 4.995 21.611 1.00 95.94 113 LEU A C 1
ATOM 915 O O . LEU A 1 113 ? -16.331 4.166 22.169 1.00 95.94 113 LEU A O 1
ATOM 919 N N . GLY A 1 114 ? -14.412 5.286 22.093 1.00 94.44 114 GLY A N 1
ATOM 920 C CA . GLY A 1 114 ? -13.729 4.459 23.091 1.00 94.44 114 GLY A CA 1
ATOM 921 C C . GLY A 1 114 ? -14.461 4.289 24.424 1.00 94.44 114 GLY A C 1
ATOM 922 O O . GLY A 1 114 ? -14.284 3.258 25.075 1.00 94.44 114 GLY A O 1
ATOM 923 N N . LYS A 1 115 ? -15.284 5.270 24.821 1.00 92.88 115 LYS A N 1
ATOM 924 C CA . LYS A 1 115 ? -16.088 5.223 26.055 1.00 92.88 115 LYS A CA 1
ATOM 925 C C . LYS A 1 115 ? -17.373 4.403 25.912 1.00 92.88 115 LYS A C 1
ATOM 927 O O . LYS A 1 115 ? -17.864 3.906 26.921 1.00 92.88 115 LYS A O 1
ATOM 932 N N . PHE A 1 116 ? -17.890 4.245 24.696 1.00 93.00 116 PHE A N 1
ATOM 933 C CA . PHE A 1 116 ? -19.114 3.491 24.441 1.00 93.00 116 PHE A CA 1
ATOM 934 C C . PHE A 1 116 ? -18.887 2.004 24.705 1.00 93.00 116 PHE A C 1
ATOM 936 O O . PHE A 1 116 ? -17.809 1.463 24.419 1.00 93.00 116 PHE A O 1
ATOM 943 N N . LYS A 1 117 ? -19.908 1.314 25.219 1.00 91.31 117 LYS A N 1
ATOM 944 C CA . LYS A 1 117 ? -19.931 -0.148 25.143 1.00 91.31 117 LYS A CA 1
ATOM 945 C C . LYS A 1 117 ? -20.068 -0.562 23.689 1.00 91.31 117 LYS A C 1
ATOM 947 O O . LYS A 1 117 ? -20.768 0.087 22.917 1.00 91.31 117 LYS A O 1
ATOM 952 N N . ILE A 1 118 ? -19.425 -1.658 23.299 1.00 90.56 118 ILE A N 1
ATOM 953 C CA . ILE A 1 118 ? -19.486 -2.090 21.898 1.00 90.56 118 ILE A CA 1
ATOM 954 C C . ILE A 1 118 ? -20.916 -2.442 21.449 1.00 90.56 118 ILE A C 1
ATOM 956 O O . ILE A 1 118 ? -21.263 -2.243 20.290 1.00 90.56 118 ILE A O 1
ATOM 960 N N . THR A 1 119 ? -21.764 -2.872 22.388 1.00 88.56 119 THR A N 1
ATOM 961 C CA . THR A 1 119 ? -23.202 -3.142 22.214 1.00 88.56 119 THR A CA 1
ATOM 962 C C . THR A 1 119 ? -24.071 -1.879 22.130 1.00 88.56 119 THR A C 1
ATOM 964 O O . THR A 1 119 ? -25.219 -1.954 21.689 1.00 88.56 119 THR A O 1
ATOM 967 N N . GLU A 1 120 ? -23.552 -0.721 22.547 1.00 88.75 120 GLU A N 1
ATOM 968 C CA . GLU A 1 120 ? -24.244 0.577 22.526 1.00 88.75 120 GLU A CA 1
ATOM 969 C C . GLU A 1 120 ? -23.986 1.367 21.240 1.00 88.75 120 GLU A C 1
ATOM 971 O O . GLU A 1 120 ? -24.664 2.363 20.982 1.00 88.75 120 GLU A O 1
ATOM 976 N N . ILE A 1 121 ? -23.032 0.937 20.408 1.00 91.69 121 ILE A N 1
ATOM 977 C CA . ILE A 1 121 ? -22.715 1.625 19.156 1.00 91.69 121 ILE A CA 1
ATOM 978 C C . ILE A 1 121 ? -23.785 1.296 18.115 1.00 91.69 121 ILE A C 1
ATOM 980 O O . ILE A 1 121 ? -23.718 0.306 17.388 1.00 91.69 121 ILE A O 1
ATOM 984 N N . THR A 1 122 ? -24.798 2.155 18.065 1.00 90.12 122 THR A N 1
ATOM 985 C CA . THR A 1 122 ? -25.884 2.088 17.087 1.00 90.12 122 THR A CA 1
ATOM 986 C C . THR A 1 122 ? -25.508 2.777 15.775 1.00 90.12 122 THR A C 1
ATOM 988 O O . THR A 1 122 ? -24.505 3.484 15.670 1.00 90.12 122 THR A O 1
ATOM 991 N N . GLN A 1 123 ? -26.377 2.641 14.771 1.00 88.56 123 GLN A N 1
ATOM 992 C CA . GLN A 1 123 ? -26.249 3.380 13.514 1.00 88.56 123 GLN A CA 1
ATOM 993 C C . GLN A 1 123 ? -26.249 4.901 13.699 1.00 88.56 123 GLN A C 1
ATOM 995 O O . GLN A 1 123 ? -25.587 5.606 12.943 1.00 88.56 123 GLN A O 1
ATOM 1000 N N .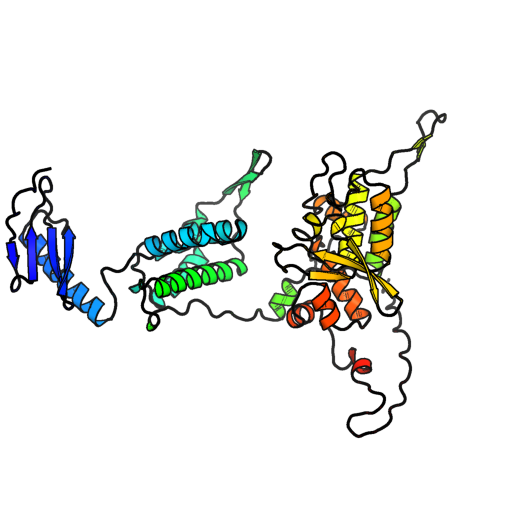 GLN A 1 124 ? -26.969 5.418 14.699 1.00 90.38 124 GLN A N 1
ATOM 1001 C CA . GLN A 1 124 ? -26.961 6.852 14.982 1.00 90.38 124 GLN A CA 1
ATOM 1002 C C . GLN A 1 124 ? -25.591 7.299 15.501 1.00 90.38 124 GLN A C 1
ATOM 1004 O O . GLN A 1 124 ? -25.030 8.247 14.967 1.00 90.38 124 GLN A O 1
ATOM 1009 N N . VAL A 1 125 ? -25.004 6.548 16.439 1.00 92.62 125 VAL A N 1
ATOM 1010 C CA . VAL A 1 125 ? -23.667 6.844 16.986 1.00 92.62 125 VAL A CA 1
ATOM 1011 C C . VAL A 1 125 ? -22.603 6.857 15.883 1.00 92.62 125 VAL A C 1
ATOM 1013 O O . VAL A 1 125 ? -21.710 7.701 15.889 1.00 92.62 125 VAL A O 1
ATOM 1016 N N . LEU A 1 126 ? -22.706 5.955 14.902 1.00 91.88 126 LEU A N 1
ATOM 1017 C CA . LEU A 1 126 ? -21.799 5.942 13.752 1.00 91.88 126 LEU A CA 1
ATOM 1018 C C . LEU A 1 126 ? -21.994 7.148 12.825 1.00 91.88 126 LEU A C 1
ATOM 1020 O O . LEU A 1 126 ? -21.005 7.715 12.363 1.00 91.88 126 LEU A O 1
ATOM 1024 N N . ARG A 1 127 ? -23.237 7.588 12.588 1.00 88.69 127 ARG A N 1
ATOM 1025 C CA . ARG A 1 127 ? -23.501 8.827 11.834 1.00 88.69 127 ARG A CA 1
ATOM 1026 C C . ARG A 1 127 ? -22.920 10.052 12.536 1.00 88.69 127 ARG A C 1
ATOM 1028 O O . ARG A 1 127 ? -22.331 10.908 11.876 1.00 88.69 127 ARG A O 1
ATOM 1035 N N . ASP A 1 128 ? -23.051 10.120 13.855 1.00 91.12 128 ASP A N 1
ATOM 1036 C CA . ASP A 1 128 ? -22.520 11.226 14.652 1.00 91.12 128 ASP A CA 1
ATOM 1037 C C . ASP A 1 128 ? -20.981 11.216 14.636 1.00 91.12 128 ASP A C 1
ATOM 1039 O O . ASP A 1 128 ? -20.345 12.262 14.466 1.00 91.12 128 ASP A O 1
ATOM 1043 N N . TYR A 1 129 ? -20.373 10.024 14.692 1.00 90.94 129 TYR A N 1
ATOM 1044 C CA . TYR A 1 129 ? -18.937 9.836 14.489 1.00 90.94 129 TYR A CA 1
ATOM 1045 C C . TYR A 1 129 ? -18.477 10.335 13.110 1.00 90.94 129 TYR A C 1
ATOM 1047 O O . TYR A 1 129 ? -17.496 11.075 13.024 1.00 90.94 129 TYR A O 1
ATOM 1055 N N . GLU A 1 130 ? -19.180 9.989 12.027 1.00 86.25 130 GLU A N 1
ATOM 1056 C CA . GLU A 1 130 ? -18.843 10.457 10.677 1.00 86.25 130 GLU A CA 1
ATOM 1057 C C . GLU A 1 130 ? -18.893 11.988 10.563 1.00 86.25 130 GLU A C 1
ATOM 1059 O O . GLU A 1 130 ? -18.032 12.596 9.917 1.00 86.25 130 GLU A O 1
ATOM 1064 N N . GLN A 1 131 ? -19.887 12.630 11.187 1.00 85.44 131 GLN A N 1
ATOM 1065 C CA . GLN A 1 131 ? -19.992 14.091 11.218 1.00 85.44 131 GLN A CA 1
ATOM 1066 C C . GLN A 1 131 ? -18.831 14.719 11.993 1.00 85.44 131 GLN A C 1
ATOM 1068 O O . GLN A 1 131 ? -18.147 15.598 11.461 1.00 85.44 131 GLN A O 1
ATOM 1073 N N . TRP A 1 132 ? -18.543 14.213 13.194 1.00 87.88 132 TRP A N 1
ATOM 1074 C CA . TRP A 1 132 ? -17.390 14.639 13.988 1.00 87.88 132 TRP A CA 1
ATOM 1075 C C . TRP A 1 132 ? -16.069 14.442 13.230 1.00 87.88 132 TRP A C 1
ATOM 1077 O O . TRP A 1 132 ? -15.167 15.280 13.267 1.00 87.88 132 TRP A O 1
ATOM 1087 N N . ARG A 1 133 ? -15.947 13.356 12.464 1.00 84.50 133 ARG A N 1
ATOM 1088 C CA . ARG A 1 133 ? -14.733 13.050 11.709 1.00 84.50 133 ARG A CA 1
ATOM 1089 C C . ARG A 1 133 ? -14.499 14.004 10.538 1.00 84.50 133 ARG A C 1
ATOM 1091 O O . ARG A 1 133 ? -13.337 14.316 10.239 1.00 84.50 133 ARG A O 1
ATOM 1098 N N . LYS A 1 134 ? -15.570 14.476 9.887 1.00 80.12 134 LYS A N 1
ATOM 1099 C CA . LYS A 1 134 ? -15.507 15.507 8.835 1.00 80.12 134 LYS A CA 1
ATOM 1100 C C . LYS A 1 134 ? -15.002 16.839 9.388 1.00 80.12 134 LYS A C 1
ATOM 1102 O O . LYS A 1 134 ? -14.221 17.498 8.708 1.00 80.12 134 LYS A O 1
ATOM 1107 N N . SER A 1 135 ? -15.387 17.192 10.615 1.00 82.00 135 SER A N 1
ATOM 1108 C CA . SER A 1 135 ? -14.981 18.440 11.270 1.00 82.00 135 SER A CA 1
ATOM 1109 C C . SER A 1 135 ? -13.688 18.339 12.092 1.00 82.00 135 SER A C 1
ATOM 1111 O O . SER A 1 135 ? -13.139 19.364 12.491 1.00 82.00 135 SER A O 1
ATOM 1113 N N . TYR A 1 136 ? -13.142 17.133 12.299 1.00 83.06 136 TYR A N 1
ATOM 1114 C CA . TYR A 1 136 ? -11.965 16.880 13.146 1.00 83.06 136 TYR A CA 1
ATOM 1115 C C . TYR A 1 136 ? -10.784 17.833 12.909 1.00 83.06 136 TYR A C 1
ATOM 1117 O O . TYR A 1 136 ? -10.166 18.290 13.865 1.00 83.06 136 TYR A O 1
ATOM 1125 N N . TRP A 1 137 ? -10.453 18.105 11.643 1.00 77.00 137 TRP A N 1
ATOM 1126 C CA . TRP A 1 137 ? -9.310 18.947 11.268 1.00 77.00 137 TRP A CA 1
ATOM 1127 C C . TRP A 1 137 ? -9.648 20.438 11.166 1.00 77.00 137 TRP A C 1
ATOM 1129 O O . TRP A 1 137 ? -8.731 21.247 11.095 1.00 77.00 137 TRP A O 1
ATOM 1139 N N . THR A 1 138 ? -10.931 20.802 11.113 1.00 76.75 138 THR A N 1
ATOM 1140 C CA . THR A 1 138 ? -11.371 22.193 10.938 1.00 76.75 138 THR A CA 1
ATOM 1141 C C . THR A 1 138 ? -11.753 22.825 12.267 1.00 76.75 138 THR A C 1
ATOM 1143 O O . THR A 1 138 ? -11.238 23.878 12.615 1.00 76.75 138 THR A O 1
ATOM 1146 N N . THR A 1 139 ? -12.626 22.169 13.029 1.00 78.88 139 THR A N 1
ATOM 1147 C CA . THR A 1 139 ? -13.178 22.689 14.291 1.00 78.88 139 THR A CA 1
ATOM 1148 C C . THR A 1 139 ? -13.054 21.700 15.451 1.00 78.88 139 THR A C 1
ATOM 1150 O O . THR A 1 139 ? -13.331 22.063 16.589 1.00 78.88 139 THR A O 1
ATOM 1153 N N . GLY A 1 140 ? -12.645 20.456 15.184 1.00 78.62 140 GLY A N 1
ATOM 1154 C CA . GLY A 1 140 ? -12.441 19.421 16.197 1.00 78.62 140 GLY A CA 1
ATOM 1155 C C . GLY A 1 140 ? -11.028 19.400 16.801 1.00 78.62 140 GLY A C 1
ATOM 1156 O O . GLY A 1 140 ? -10.222 20.284 16.532 1.00 78.62 140 GLY A O 1
ATOM 1157 N N . PRO A 1 141 ? -10.681 18.361 17.585 1.00 80.19 141 PRO A N 1
ATOM 1158 C CA . PRO A 1 141 ? -9.404 18.289 18.308 1.00 80.19 141 PRO A CA 1
ATOM 1159 C C . PRO A 1 141 ? -8.155 18.416 17.425 1.00 80.19 141 PRO A C 1
ATOM 1161 O O . PRO A 1 141 ? -7.134 18.935 17.862 1.00 80.19 141 PRO A O 1
ATOM 1164 N N . GLY A 1 142 ? -8.235 17.981 16.164 1.00 75.12 142 GLY A N 1
ATOM 1165 C CA . GLY A 1 142 ? -7.132 18.089 15.213 1.00 75.12 142 GLY A CA 1
ATOM 1166 C C . GLY A 1 142 ? -6.871 19.501 14.694 1.00 75.12 142 GLY A C 1
ATOM 1167 O O . GLY A 1 142 ? -5.799 19.717 14.135 1.00 75.12 142 GLY A O 1
ATOM 1168 N N . SER A 1 143 ? -7.798 20.453 14.857 1.00 73.31 143 SER A N 1
ATOM 1169 C CA . SER A 1 143 ? -7.581 21.848 14.444 1.00 73.31 143 SER A CA 1
ATOM 1170 C C . SER A 1 143 ? -6.520 22.545 15.299 1.00 73.31 143 SER A C 1
ATOM 1172 O O . SER A 1 143 ? -5.806 23.414 14.807 1.00 73.31 143 SER A O 1
ATOM 1174 N N . GLN A 1 144 ? -6.359 22.100 16.549 1.00 76.44 144 GLN A N 1
ATOM 1175 C CA . GLN A 1 144 ? -5.340 22.598 17.475 1.00 76.44 144 GLN A CA 1
ATOM 1176 C C . GLN A 1 144 ? -3.934 22.076 17.133 1.00 76.44 144 GLN A C 1
ATOM 1178 O O . GLN A 1 144 ? -2.925 22.620 17.574 1.00 76.44 144 GLN A O 1
ATOM 1183 N N . GLU A 1 145 ? -3.841 21.042 16.293 1.00 70.31 145 GLU A N 1
ATOM 1184 C CA . GLU A 1 145 ? -2.584 20.432 15.863 1.00 70.31 145 GLU A CA 1
ATOM 1185 C C . GLU A 1 145 ? -2.153 20.970 14.489 1.00 70.31 145 GLU A C 1
ATOM 1187 O O . GLU A 1 145 ? -2.106 20.243 13.493 1.00 70.31 145 GLU A O 1
ATOM 1192 N N . ALA A 1 146 ? -1.820 22.262 14.418 1.00 65.19 146 ALA A N 1
ATOM 1193 C CA . ALA A 1 146 ? -1.473 22.927 13.155 1.00 65.19 146 ALA A CA 1
ATOM 1194 C C . ALA A 1 146 ? -0.221 22.339 12.471 1.00 65.19 146 ALA A C 1
ATOM 1196 O O . ALA A 1 146 ? -0.062 22.425 11.247 1.00 65.19 146 ALA A O 1
ATOM 1197 N N . ARG A 1 147 ? 0.690 21.745 13.249 1.00 73.44 147 ARG A N 1
ATOM 1198 C CA . ARG A 1 147 ? 1.995 21.271 12.784 1.00 73.44 147 ARG A CA 1
ATOM 1199 C C . ARG A 1 147 ? 2.250 19.826 13.204 1.00 73.44 147 ARG A C 1
ATOM 1201 O O . ARG A 1 147 ? 1.798 19.376 14.251 1.00 73.44 147 ARG A O 1
ATOM 1208 N N . GLU A 1 148 ? 2.977 19.093 12.369 1.00 74.12 148 GLU A N 1
ATOM 1209 C CA . GLU A 1 148 ? 3.540 17.789 12.717 1.00 74.12 148 GLU A CA 1
ATOM 1210 C C . GLU A 1 148 ? 5.057 17.815 12.610 1.00 74.12 148 GLU A C 1
ATOM 1212 O O . GLU A 1 148 ? 5.615 18.348 11.645 1.00 74.12 148 GLU A O 1
ATOM 1217 N N . THR A 1 149 ? 5.696 17.206 13.6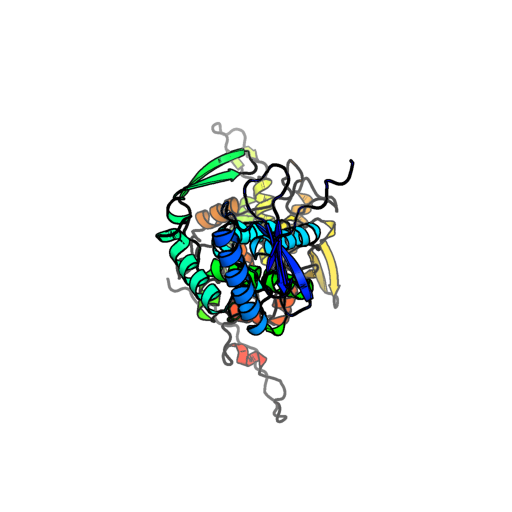02 1.00 78.94 149 THR A N 1
ATOM 1218 C CA . THR A 1 149 ? 7.126 16.930 13.613 1.00 78.94 149 THR A CA 1
ATOM 1219 C C . THR A 1 149 ? 7.350 15.579 12.953 1.00 78.94 149 THR A C 1
ATOM 1221 O O . THR A 1 149 ? 6.778 14.573 13.371 1.00 78.94 149 THR A O 1
ATOM 1224 N N . ILE A 1 150 ? 8.151 15.559 11.891 1.00 77.75 150 ILE A N 1
ATOM 1225 C CA . ILE A 1 150 ? 8.516 14.333 11.190 1.00 77.75 150 ILE A CA 1
ATOM 1226 C C . ILE A 1 150 ? 9.993 14.091 11.413 1.00 77.75 150 ILE A C 1
ATOM 1228 O O . ILE A 1 150 ? 10.832 14.859 10.942 1.00 77.75 150 ILE A O 1
ATOM 1232 N N . GLU A 1 151 ? 10.284 12.984 12.078 1.00 79.38 151 GLU A N 1
ATOM 1233 C CA . GLU A 1 151 ? 11.621 12.430 12.160 1.00 79.38 151 GLU A CA 1
ATOM 1234 C C . GLU A 1 151 ? 11.839 11.480 10.982 1.00 79.38 151 GLU A C 1
ATOM 1236 O O . GLU A 1 151 ? 11.074 10.542 10.724 1.00 79.38 151 GLU A O 1
ATOM 1241 N N . ARG A 1 152 ? 12.861 11.772 10.187 1.00 73.62 152 ARG A N 1
ATOM 1242 C CA . ARG A 1 152 ? 13.304 10.893 9.112 1.00 73.62 152 ARG A CA 1
ATOM 1243 C C . ARG A 1 152 ? 14.211 9.804 9.676 1.00 73.62 152 ARG A C 1
ATOM 1245 O O . ARG A 1 152 ? 14.820 9.953 10.723 1.00 73.62 152 ARG A O 1
ATOM 1252 N N . LYS A 1 153 ? 14.377 8.724 8.910 1.00 65.00 153 LYS A N 1
ATOM 1253 C CA . LYS A 1 153 ? 15.296 7.623 9.255 1.00 65.00 153 LYS A CA 1
ATOM 1254 C C . LYS A 1 153 ? 16.760 8.047 9.418 1.00 65.00 153 LYS A C 1
ATOM 1256 O O . LYS A 1 153 ? 17.528 7.301 10.000 1.00 65.00 153 LYS A O 1
ATOM 1261 N N . ASP A 1 154 ? 17.131 9.192 8.854 1.00 69.75 154 ASP A N 1
ATOM 1262 C CA . ASP A 1 154 ? 18.461 9.800 8.943 1.00 69.75 154 ASP A CA 1
ATOM 1263 C C . ASP A 1 154 ? 18.592 10.742 10.161 1.00 69.75 154 ASP A C 1
ATOM 1265 O O . ASP A 1 154 ? 19.525 11.536 10.219 1.00 69.75 154 ASP A O 1
ATOM 1269 N N . GLY A 1 155 ? 17.640 10.703 11.105 1.00 76.12 155 GLY A N 1
ATOM 1270 C CA . GLY A 1 155 ? 17.610 11.541 12.308 1.00 76.12 155 GLY A CA 1
ATOM 1271 C C . GLY A 1 155 ? 17.202 12.995 12.055 1.00 76.12 155 GLY A C 1
ATOM 1272 O O . GLY A 1 155 ? 17.070 13.775 12.995 1.00 76.12 155 GLY A O 1
ATOM 1273 N N . LYS A 1 156 ? 16.970 13.400 10.796 1.00 80.12 156 LYS A N 1
ATOM 1274 C CA . LYS A 1 156 ? 16.554 14.774 10.494 1.00 80.12 156 LYS A CA 1
ATOM 1275 C C . LYS A 1 156 ? 15.108 15.003 10.901 1.00 80.12 156 LYS A C 1
ATOM 1277 O O . LYS A 1 156 ? 14.191 14.352 10.392 1.00 80.12 156 LYS A O 1
ATOM 1282 N N . ILE A 1 157 ? 14.922 16.008 11.745 1.00 83.50 157 ILE A N 1
ATOM 1283 C CA . ILE A 1 157 ? 13.622 16.461 12.216 1.00 83.50 157 ILE A CA 1
ATOM 1284 C C . ILE A 1 157 ? 13.211 17.690 11.409 1.00 83.50 157 ILE A C 1
ATOM 1286 O O . ILE A 1 157 ? 13.970 18.648 11.283 1.00 83.50 157 ILE A O 1
ATOM 1290 N N . TYR A 1 158 ? 12.000 17.679 10.858 1.00 82.19 158 TYR A N 1
ATOM 1291 C CA . TYR A 1 158 ? 11.405 18.880 10.282 1.00 82.19 158 TYR A CA 1
ATOM 1292 C C . TYR A 1 158 ? 9.941 19.009 10.678 1.00 82.19 158 TYR A C 1
ATOM 1294 O O . TYR A 1 158 ? 9.215 18.022 10.821 1.00 82.19 158 TYR A O 1
ATOM 1302 N N . VAL A 1 159 ? 9.513 20.256 10.839 1.00 80.50 159 VAL A N 1
ATOM 1303 C CA . VAL A 1 159 ? 8.142 20.605 11.191 1.00 80.50 159 VAL A CA 1
ATOM 1304 C C . VAL A 1 159 ? 7.428 21.069 9.930 1.00 80.50 159 VAL A C 1
ATOM 1306 O O . VAL A 1 159 ? 7.926 21.929 9.205 1.00 80.50 159 VAL A O 1
ATOM 1309 N N . ARG A 1 160 ? 6.252 20.508 9.649 1.00 78.00 160 ARG A N 1
ATOM 1310 C CA . ARG A 1 160 ? 5.404 20.964 8.539 1.00 78.00 160 ARG A CA 1
ATOM 1311 C C . ARG A 1 160 ? 3.971 21.189 8.990 1.00 78.00 160 ARG A C 1
ATOM 1313 O O . ARG A 1 160 ? 3.519 20.563 9.945 1.00 78.00 160 ARG A O 1
ATOM 1320 N N . ALA A 1 161 ? 3.241 22.035 8.266 1.00 68.94 161 ALA A N 1
ATOM 1321 C CA . ALA A 1 161 ? 1.798 22.154 8.445 1.00 68.94 161 ALA A CA 1
ATOM 1322 C C . ALA A 1 161 ? 1.118 20.806 8.146 1.00 68.94 161 ALA A C 1
ATOM 1324 O O . ALA A 1 161 ? 1.416 20.170 7.123 1.00 68.94 161 ALA A O 1
ATOM 1325 N N . LYS A 1 162 ? 0.208 20.359 9.019 1.00 66.88 162 LYS A N 1
ATOM 1326 C CA . LYS A 1 162 ? -0.572 19.143 8.755 1.00 66.88 162 LYS A CA 1
ATOM 1327 C C . LYS A 1 162 ? -1.490 19.388 7.560 1.00 66.88 162 LYS A C 1
ATOM 1329 O O . LYS A 1 162 ? -2.307 20.302 7.553 1.00 66.88 162 LYS A O 1
ATOM 1334 N N . LYS A 1 163 ? -1.374 18.548 6.528 1.00 58.53 163 LYS A N 1
ATOM 1335 C CA . LYS A 1 163 ? -2.307 18.577 5.393 1.00 58.53 163 LYS A CA 1
ATOM 1336 C C . LYS A 1 163 ? -3.632 17.944 5.810 1.00 58.53 163 LYS A C 1
ATOM 1338 O O . LYS A 1 163 ? -3.638 16.802 6.279 1.00 58.53 163 LYS A O 1
ATOM 1343 N N . MET A 1 164 ? -4.734 18.657 5.574 1.00 61.59 164 MET A N 1
ATOM 1344 C CA . MET A 1 164 ? -6.091 18.156 5.797 1.00 61.59 164 MET A CA 1
ATOM 1345 C C . MET A 1 164 ? -6.257 16.788 5.116 1.00 61.59 164 MET A C 1
ATOM 1347 O O . MET A 1 164 ? -5.814 16.579 3.982 1.00 61.59 164 MET A O 1
ATOM 1351 N N . GLY A 1 165 ? -6.812 15.812 5.839 1.00 56.47 165 GLY A N 1
ATOM 1352 C CA . GLY A 1 165 ? -6.962 14.453 5.320 1.00 56.47 165 GLY A CA 1
ATOM 1353 C C . GLY A 1 165 ? -7.794 14.439 4.035 1.00 56.47 165 GLY A C 1
ATOM 1354 O O . GLY A 1 165 ? -8.878 15.008 3.998 1.00 56.47 165 GLY A O 1
ATOM 1355 N N . SER A 1 166 ? -7.304 13.786 2.976 1.00 56.44 166 SER A N 1
ATOM 1356 C CA . SER A 1 166 ? -8.085 13.629 1.745 1.00 56.44 166 SER A CA 1
ATOM 1357 C C . SER A 1 166 ? -9.320 12.758 1.993 1.00 56.44 166 SER A C 1
ATOM 1359 O O . SER A 1 166 ? -9.283 11.857 2.833 1.00 56.44 166 SER A O 1
ATOM 1361 N N . ARG A 1 167 ? -10.392 12.955 1.208 1.00 53.38 167 ARG A N 1
ATOM 1362 C CA . ARG A 1 167 ? -11.609 12.113 1.250 1.00 53.38 167 ARG A CA 1
ATOM 1363 C C . ARG A 1 167 ? -11.306 10.609 1.166 1.00 53.38 167 ARG A C 1
ATOM 1365 O O . ARG A 1 167 ? -12.026 9.808 1.745 1.00 53.38 167 ARG A O 1
ATOM 1372 N N . SER A 1 168 ? -10.210 10.221 0.505 1.00 52.50 168 SER A N 1
ATOM 1373 C CA . SER A 1 168 ? -9.768 8.823 0.424 1.00 52.50 168 SER A CA 1
ATOM 1374 C C . SER A 1 168 ? -9.407 8.203 1.780 1.00 52.50 168 SER A C 1
ATOM 1376 O O . SER A 1 168 ? -9.427 6.980 1.879 1.00 52.50 168 SER A O 1
ATOM 1378 N N . LYS A 1 169 ? -9.054 9.002 2.797 1.00 61.09 169 LYS A N 1
ATOM 1379 C CA . LYS A 1 169 ? -8.692 8.494 4.128 1.00 61.09 169 LYS A CA 1
ATOM 1380 C C . LYS A 1 169 ? -9.909 8.011 4.925 1.00 61.09 169 LYS A C 1
ATOM 1382 O O . LYS A 1 169 ? -9.755 7.067 5.686 1.00 61.09 169 LYS A O 1
ATOM 1387 N N . ALA A 1 170 ? -11.103 8.551 4.661 1.00 65.88 170 ALA A N 1
ATOM 1388 C CA . ALA A 1 170 ? -12.343 8.102 5.302 1.00 65.88 170 ALA A CA 1
ATOM 1389 C C . ALA A 1 170 ? -12.655 6.620 5.003 1.00 65.88 170 ALA A C 1
ATOM 1391 O O . ALA A 1 170 ? -13.011 5.867 5.897 1.00 65.88 170 ALA A O 1
ATOM 1392 N N . TYR A 1 171 ? -12.403 6.148 3.774 1.00 68.44 171 TYR A N 1
ATOM 1393 C CA . TYR A 1 171 ? -12.628 4.737 3.417 1.00 68.44 171 TYR A CA 1
ATOM 1394 C C . TYR A 1 171 ? -11.720 3.753 4.170 1.00 68.44 171 TYR A C 1
ATOM 1396 O O . TYR A 1 171 ? -12.109 2.609 4.430 1.00 68.44 171 TYR A O 1
ATOM 1404 N N . SER A 1 172 ? -10.495 4.173 4.495 1.00 75.06 172 SER A N 1
ATOM 1405 C CA . SER A 1 172 ? -9.588 3.361 5.306 1.00 75.06 172 SER A CA 1
ATOM 1406 C C . SER A 1 172 ? -10.084 3.259 6.748 1.00 75.06 172 SER A C 1
ATOM 1408 O O . SER A 1 172 ? -9.951 2.202 7.354 1.00 75.06 172 SER A O 1
ATOM 1410 N N . GLU A 1 173 ? -10.695 4.322 7.272 1.00 85.88 173 GLU A N 1
ATOM 1411 C CA . GLU A 1 173 ? -11.263 4.367 8.624 1.00 85.88 173 GLU A CA 1
ATOM 1412 C C . GLU A 1 173 ? -12.452 3.406 8.757 1.00 85.88 173 GLU A C 1
ATOM 1414 O O . GLU A 1 173 ? -12.426 2.528 9.620 1.00 85.88 173 GLU A O 1
ATOM 1419 N N . ASP A 1 174 ? -13.398 3.445 7.812 1.00 88.06 174 ASP A N 1
ATOM 1420 C CA . ASP A 1 174 ? -14.518 2.492 7.744 1.00 88.06 174 ASP A CA 1
ATOM 1421 C C . ASP A 1 174 ? -14.039 1.038 7.689 1.00 88.06 174 ASP A C 1
ATOM 1423 O O . ASP A 1 174 ? -14.633 0.141 8.284 1.00 88.06 174 ASP A O 1
ATOM 1427 N N . THR A 1 175 ? -12.954 0.784 6.954 1.00 88.88 175 THR A N 1
ATOM 1428 C CA . THR A 1 175 ? -12.378 -0.561 6.830 1.00 88.88 175 THR A CA 1
ATOM 1429 C C . THR A 1 175 ? -11.852 -1.061 8.169 1.00 88.88 175 THR A C 1
ATOM 1431 O O . THR A 1 175 ? -12.144 -2.193 8.547 1.00 88.88 175 THR A O 1
ATOM 1434 N N . VAL A 1 176 ? -11.146 -0.206 8.907 1.00 92.38 176 VAL A N 1
ATOM 1435 C CA . VAL A 1 176 ? -10.643 -0.524 10.246 1.00 92.38 176 VAL A CA 1
ATOM 1436 C C . VAL A 1 176 ? -11.801 -0.726 11.231 1.00 92.38 176 VAL A C 1
ATOM 1438 O O . VAL A 1 176 ? -11.795 -1.706 11.970 1.00 92.38 176 VAL A O 1
ATOM 1441 N N . LEU A 1 177 ? -12.840 0.121 11.205 1.00 93.69 177 LEU A N 1
ATOM 1442 C CA . LEU A 1 177 ? -14.043 -0.095 12.022 1.00 93.69 177 LEU A CA 1
ATOM 1443 C C . LEU A 1 177 ? -14.696 -1.444 11.715 1.00 93.69 177 LEU A C 1
ATOM 1445 O O . LEU A 1 177 ? -14.979 -2.211 12.634 1.00 93.69 177 LEU A O 1
ATOM 1449 N N . ARG A 1 178 ? -14.897 -1.777 10.433 1.00 93.38 178 ARG A N 1
ATOM 1450 C CA . ARG A 1 178 ? -15.489 -3.061 10.028 1.00 93.38 178 ARG A CA 1
ATOM 1451 C C . ARG A 1 178 ? -14.708 -4.257 10.566 1.00 93.38 178 ARG A C 1
ATOM 1453 O O . ARG A 1 178 ? -15.353 -5.237 10.939 1.00 93.38 178 ARG A O 1
ATOM 1460 N N . GLN A 1 179 ? -13.376 -4.182 10.597 1.00 94.00 179 GLN A N 1
ATOM 1461 C CA . GLN A 1 179 ? -12.511 -5.238 11.133 1.00 94.00 179 GLN A CA 1
ATOM 1462 C C . GLN A 1 179 ? -12.608 -5.339 12.661 1.00 94.00 179 GLN A C 1
ATOM 1464 O O . GLN A 1 179 ? -12.795 -6.439 13.169 1.00 94.00 179 GLN A O 1
ATOM 1469 N N . ILE A 1 180 ? -12.614 -4.216 13.388 1.00 95.75 180 ILE A N 1
ATOM 1470 C CA . ILE A 1 180 ? -12.815 -4.214 14.851 1.00 95.75 180 ILE A CA 1
ATOM 1471 C C . ILE A 1 180 ? -14.169 -4.831 15.221 1.00 95.75 180 ILE A C 1
ATOM 1473 O O . ILE A 1 180 ? -14.257 -5.646 16.136 1.00 95.75 180 ILE A O 1
ATOM 1477 N N . PHE A 1 181 ? -15.234 -4.480 14.497 1.00 95.31 181 PHE A N 1
ATOM 1478 C CA . PHE A 1 181 ? -16.554 -5.067 14.725 1.00 95.31 181 PHE A CA 1
ATOM 1479 C C . PHE A 1 181 ? -16.648 -6.531 14.280 1.00 95.31 181 PHE A C 1
ATOM 1481 O O . PHE A 1 181 ? -17.431 -7.273 14.861 1.00 95.31 181 PHE A O 1
ATOM 1488 N N . ALA A 1 182 ? -15.868 -6.965 13.283 1.00 94.44 182 ALA A N 1
ATOM 1489 C CA . ALA A 1 182 ? -15.760 -8.386 12.944 1.00 94.44 182 ALA A CA 1
ATOM 1490 C C . ALA A 1 182 ? -15.112 -9.167 14.094 1.00 94.44 182 ALA A C 1
ATOM 1492 O O . ALA A 1 182 ? -15.692 -10.137 14.567 1.00 94.44 182 ALA A O 1
ATOM 1493 N N . TYR A 1 183 ? -13.981 -8.669 14.601 1.00 94.31 183 TYR A N 1
ATOM 1494 C CA . TYR A 1 183 ? -13.277 -9.234 15.751 1.00 94.31 183 TYR A CA 1
ATOM 1495 C C . TYR A 1 183 ? -14.178 -9.311 16.989 1.00 94.31 183 TYR A C 1
ATOM 1497 O O . TYR A 1 183 ? -14.192 -10.310 17.701 1.00 94.31 183 TYR A O 1
ATOM 1505 N N . ALA A 1 184 ? -14.987 -8.273 17.222 1.00 93.31 184 ALA A N 1
ATOM 1506 C CA . ALA A 1 184 ? -15.956 -8.254 18.309 1.00 93.31 184 ALA A CA 1
ATOM 1507 C C . ALA A 1 184 ? -17.009 -9.363 18.205 1.00 93.31 184 ALA A C 1
ATOM 1509 O O . ALA A 1 184 ? -17.422 -9.893 19.231 1.00 93.31 184 ALA A O 1
ATOM 1510 N N . VAL A 1 185 ? -17.458 -9.686 16.991 1.00 92.56 185 VAL A N 1
ATOM 1511 C CA . VAL A 1 185 ? -18.412 -10.776 16.762 1.00 92.56 185 VAL A CA 1
ATOM 1512 C C . VAL A 1 185 ? -17.739 -12.130 16.944 1.00 92.56 185 VAL A C 1
ATOM 1514 O O . VAL A 1 185 ? -18.289 -12.990 17.615 1.00 92.56 185 VAL A O 1
ATOM 1517 N N . GLU A 1 186 ? -16.535 -12.294 16.402 1.00 90.94 186 GLU A N 1
ATOM 1518 C CA . GLU A 1 186 ? -15.750 -13.529 16.500 1.00 90.94 186 GLU A CA 1
ATOM 1519 C C . GLU A 1 186 ? -15.389 -13.906 17.947 1.00 90.94 186 GLU A C 1
ATOM 1521 O O . GLU A 1 186 ? -15.291 -15.083 18.266 1.00 90.94 186 GLU A O 1
ATOM 1526 N N . HIS A 1 187 ? -15.226 -12.916 18.830 1.00 86.62 187 HIS A N 1
ATOM 1527 C CA . HIS A 1 187 ? -14.854 -13.110 20.238 1.00 86.62 187 HIS A CA 1
ATOM 1528 C C . HIS A 1 187 ? -16.031 -12.899 21.210 1.00 86.62 187 HIS A C 1
ATOM 1530 O O . HIS A 1 187 ? -15.820 -12.541 22.374 1.00 86.62 187 HIS A O 1
ATOM 1536 N N . ASP A 1 188 ? -17.271 -13.040 20.728 1.00 83.12 188 ASP A N 1
ATOM 1537 C CA . ASP A 1 188 ? -18.508 -12.947 21.521 1.00 83.12 188 ASP A CA 1
ATOM 1538 C C . ASP A 1 188 ? -18.663 -11.639 22.325 1.00 83.12 188 ASP A C 1
ATOM 1540 O O . ASP A 1 188 ? -19.345 -11.567 23.350 1.00 83.12 188 ASP A O 1
ATOM 1544 N N . HIS A 1 189 ? -18.028 -10.556 21.873 1.00 84.19 189 HIS A N 1
ATOM 1545 C CA . HIS A 1 189 ? -18.199 -9.215 22.435 1.00 84.19 189 HIS A CA 1
ATOM 1546 C C . HIS A 1 189 ? -19.425 -8.495 21.858 1.00 84.19 189 HIS A C 1
ATOM 1548 O O . HIS A 1 189 ? -19.936 -7.562 22.481 1.00 84.19 189 HIS A O 1
ATOM 1554 N N . LEU A 1 190 ? -19.897 -8.909 20.680 1.00 87.25 190 LEU A N 1
ATOM 1555 C CA . LEU A 1 190 ? -21.076 -8.370 20.011 1.00 87.25 190 LEU A CA 1
ATOM 1556 C C . LEU A 1 190 ? -21.813 -9.492 19.260 1.00 87.25 190 LEU A C 1
ATOM 1558 O O . LEU A 1 190 ? -21.190 -10.166 18.449 1.00 87.25 190 LEU A O 1
ATOM 1562 N N . PRO A 1 191 ? -23.133 -9.677 19.427 1.00 85.00 191 PRO A N 1
ATOM 1563 C CA . PRO A 1 191 ? -23.865 -10.643 18.613 1.00 85.00 191 PRO A CA 1
ATOM 1564 C C . PRO A 1 191 ? -23.845 -10.255 17.127 1.00 85.00 191 PRO A C 1
ATOM 1566 O O . PRO A 1 191 ? -24.033 -9.083 16.789 1.00 85.00 191 PRO A O 1
ATOM 1569 N N . ALA A 1 192 ? -23.696 -11.236 16.231 1.00 86.69 192 ALA A N 1
ATOM 1570 C CA . ALA A 1 192 ? -23.610 -11.006 14.784 1.00 86.69 192 ALA A CA 1
ATOM 1571 C C . ALA A 1 192 ? -24.793 -10.194 14.221 1.00 86.69 192 ALA A C 1
ATOM 1573 O O . ALA A 1 192 ? -24.598 -9.308 13.389 1.00 86.69 192 ALA A O 1
ATOM 1574 N N . SER A 1 193 ? -26.005 -10.428 14.736 1.00 86.31 193 SER A N 1
ATOM 1575 C CA . SER A 1 193 ? -27.235 -9.716 14.352 1.00 86.31 193 SER A CA 1
ATOM 1576 C C . SER A 1 193 ? -27.220 -8.218 14.671 1.00 86.31 193 SER A C 1
ATOM 1578 O O . SER A 1 193 ? -28.024 -7.461 14.133 1.00 86.31 193 SER A O 1
ATOM 1580 N N . ARG A 1 194 ? -26.315 -7.775 15.549 1.00 84.88 194 ARG A N 1
ATOM 1581 C CA . ARG A 1 194 ? -26.193 -6.378 15.987 1.00 84.88 194 ARG A CA 1
ATOM 1582 C C . ARG A 1 194 ? -24.960 -5.691 15.428 1.00 84.88 194 ARG A C 1
ATOM 1584 O O . ARG A 1 194 ? -24.685 -4.550 15.795 1.00 84.88 194 ARG A O 1
ATOM 1591 N N . ARG A 1 195 ? -24.214 -6.365 14.551 1.00 90.38 195 ARG A N 1
ATOM 1592 C CA . ARG A 1 195 ? -23.078 -5.763 13.864 1.00 90.38 195 ARG A CA 1
ATOM 1593 C C . ARG A 1 195 ? -23.570 -4.577 13.026 1.00 90.38 195 ARG A C 1
ATOM 1595 O O . ARG A 1 195 ? -24.408 -4.769 12.144 1.00 90.38 195 ARG A O 1
ATOM 1602 N N . PRO A 1 196 ? -23.060 -3.357 13.258 1.00 88.75 196 PRO A N 1
ATOM 1603 C CA . PRO A 1 196 ? -23.495 -2.217 12.480 1.00 88.75 196 PRO A CA 1
ATOM 1604 C C . PRO A 1 196 ? -22.979 -2.300 11.041 1.00 88.75 196 PRO A C 1
ATOM 1606 O O . PRO A 1 196 ? -21.866 -2.749 10.761 1.00 88.75 196 PRO A O 1
ATOM 1609 N N . VAL A 1 197 ? -23.795 -1.798 10.122 1.00 87.44 197 VAL A N 1
ATOM 1610 C CA . VAL A 1 197 ? -23.416 -1.531 8.733 1.00 87.44 197 VAL A CA 1
ATOM 1611 C C . VAL A 1 197 ? -22.581 -0.254 8.706 1.00 87.44 197 VAL A C 1
ATOM 1613 O O . VAL A 1 197 ? -23.115 0.829 8.911 1.00 87.44 197 VAL A O 1
ATOM 1616 N N . ILE A 1 198 ? -21.278 -0.388 8.467 1.00 87.19 198 ILE A N 1
ATOM 1617 C CA . ILE A 1 198 ? -20.320 0.726 8.427 1.00 87.19 198 ILE A CA 1
ATOM 1618 C C . ILE A 1 198 ? -19.878 0.924 6.992 1.00 87.19 198 ILE A C 1
ATOM 1620 O O . ILE A 1 198 ? -19.078 0.119 6.510 1.00 87.19 198 ILE A O 1
ATOM 1624 N N . GLY A 1 199 ? -20.391 1.973 6.345 1.00 71.50 199 GLY A N 1
ATOM 1625 C CA . GLY A 1 199 ? -20.089 2.339 4.964 1.00 71.50 199 GLY A CA 1
ATOM 1626 C C . GLY A 1 199 ? -20.345 1.212 3.952 1.00 71.50 199 GLY A C 1
ATOM 1627 O O . GLY A 1 199 ? -19.875 0.085 4.073 1.00 71.50 199 GLY A O 1
ATOM 1628 N N . THR A 1 200 ? -21.032 1.481 2.851 1.00 60.88 200 THR A N 1
ATOM 1629 C CA . THR A 1 200 ? -20.987 0.526 1.730 1.00 60.88 200 THR A CA 1
ATOM 1630 C C . THR A 1 200 ? -19.621 0.633 1.049 1.00 60.88 200 THR A C 1
ATOM 1632 O O . THR A 1 200 ? -19.196 1.766 0.792 1.00 60.88 200 THR A O 1
ATOM 1635 N N . PRO A 1 201 ? -18.940 -0.473 0.693 1.00 57.09 201 PRO A N 1
ATOM 1636 C CA . PRO A 1 201 ? -17.859 -0.437 -0.284 1.00 57.09 201 PRO A CA 1
ATOM 1637 C C . PRO A 1 201 ? -18.426 0.105 -1.603 1.00 57.09 201 PRO A C 1
ATOM 1639 O O . PRO A 1 201 ? -18.951 -0.634 -2.428 1.00 57.09 201 PRO A O 1
ATOM 1642 N N . ARG A 1 202 ? -18.417 1.428 -1.792 1.00 58.22 202 ARG A N 1
ATOM 1643 C CA . ARG A 1 202 ? -18.869 2.018 -3.050 1.00 58.22 202 ARG A CA 1
ATOM 1644 C C . ARG A 1 202 ? -17.786 1.751 -4.077 1.00 58.22 202 ARG A C 1
ATOM 1646 O O . ARG A 1 202 ? -16.628 2.121 -3.862 1.00 58.22 202 ARG A O 1
ATOM 1653 N N . SER A 1 203 ? -18.162 1.130 -5.193 1.00 60.19 203 SER A N 1
ATOM 1654 C CA . SER A 1 203 ? -17.285 1.095 -6.357 1.00 60.19 203 SER A CA 1
ATOM 1655 C C . SER A 1 203 ? -16.902 2.535 -6.693 1.00 60.19 203 SER A C 1
ATOM 1657 O O . SER A 1 203 ? -17.758 3.427 -6.725 1.00 60.19 203 SER A O 1
ATOM 1659 N N . LYS A 1 204 ? -15.602 2.799 -6.847 1.00 65.31 204 LYS A N 1
ATOM 1660 C CA . LYS A 1 204 ? -15.145 4.140 -7.215 1.00 65.31 204 LYS A CA 1
ATOM 1661 C C . LYS A 1 204 ? -15.778 4.474 -8.558 1.00 65.31 204 LYS A C 1
ATOM 1663 O O . LYS A 1 204 ? -15.638 3.704 -9.505 1.00 65.31 204 LYS A O 1
ATOM 1668 N N . SER A 1 205 ? -16.458 5.615 -8.646 1.00 72.12 205 SER A N 1
ATOM 1669 C CA . SER A 1 205 ? -17.017 6.049 -9.925 1.00 72.12 205 SER A CA 1
ATOM 1670 C C . SER A 1 205 ? -15.901 6.142 -10.967 1.00 72.12 205 SER A C 1
ATOM 1672 O O . SER A 1 205 ? -14.765 6.506 -10.640 1.00 72.12 205 SER A O 1
ATOM 1674 N N . ARG A 1 206 ? -16.218 5.844 -12.233 1.00 71.12 206 ARG A N 1
ATOM 1675 C CA . ARG A 1 206 ? -15.241 5.907 -13.334 1.00 71.12 206 ARG A CA 1
ATOM 1676 C C . ARG A 1 206 ? -14.526 7.262 -13.373 1.00 71.12 206 ARG A C 1
ATOM 1678 O O . ARG A 1 206 ? -13.314 7.306 -13.546 1.00 71.12 206 ARG A O 1
ATOM 1685 N N . LYS A 1 207 ? -15.249 8.352 -13.082 1.00 75.75 207 LYS A N 1
ATOM 1686 C CA . LYS A 1 207 ? -14.694 9.708 -12.936 1.00 75.75 207 LYS A CA 1
ATOM 1687 C C . LYS A 1 207 ? -13.574 9.776 -11.891 1.00 75.75 207 LYS A C 1
ATOM 1689 O O . LYS A 1 207 ? -12.489 10.249 -12.203 1.00 75.75 207 LYS A O 1
ATOM 1694 N N . VAL A 1 208 ? -13.798 9.254 -10.683 1.00 75.81 208 VAL A N 1
ATOM 1695 C CA . VAL A 1 208 ? -12.791 9.251 -9.604 1.00 75.81 208 VAL A CA 1
ATOM 1696 C C . VAL A 1 208 ? -11.598 8.355 -9.952 1.00 75.81 208 VAL A C 1
ATOM 1698 O O . VAL A 1 208 ? -10.462 8.669 -9.595 1.00 75.81 208 VAL A O 1
ATOM 1701 N N . VAL A 1 209 ? -11.825 7.236 -10.646 1.00 75.75 209 VAL A N 1
ATOM 1702 C CA . VAL A 1 209 ? -10.739 6.353 -11.107 1.00 75.75 209 VAL A CA 1
ATOM 1703 C C . VAL A 1 209 ? -9.849 7.071 -12.127 1.00 75.75 209 VAL A C 1
ATOM 1705 O O . VAL A 1 209 ? -8.626 7.052 -11.980 1.00 75.75 209 VAL A O 1
ATOM 1708 N N . LEU A 1 210 ? -10.448 7.756 -13.105 1.00 73.94 210 LEU A N 1
ATOM 1709 C CA . LEU A 1 210 ? -9.735 8.544 -14.115 1.00 73.94 210 LEU A CA 1
ATOM 1710 C C . LEU A 1 210 ? -9.019 9.758 -13.499 1.00 73.94 210 LEU A C 1
ATOM 1712 O O . LEU A 1 210 ? -7.863 10.035 -13.821 1.00 73.94 210 LEU A O 1
ATOM 1716 N N . GLU A 1 211 ? -9.646 10.438 -12.539 1.00 78.62 211 GLU A N 1
ATOM 1717 C CA . GLU A 1 211 ? -9.042 11.560 -11.814 1.00 78.62 211 GLU A CA 1
ATOM 1718 C C . GLU A 1 211 ? -7.812 11.131 -11.002 1.00 78.62 211 GLU A C 1
ATOM 1720 O O . GLU A 1 211 ? -6.824 11.854 -10.958 1.00 78.62 211 GLU A O 1
ATOM 1725 N N . ASN A 1 212 ? -7.795 9.923 -10.436 1.00 78.62 212 ASN A N 1
ATOM 1726 C CA . ASN A 1 212 ? -6.633 9.411 -9.698 1.00 78.62 212 ASN A CA 1
ATOM 1727 C C . ASN A 1 212 ? -5.627 8.644 -10.571 1.00 78.62 212 ASN A C 1
ATOM 1729 O O . ASN A 1 212 ? -4.610 8.165 -10.066 1.00 78.62 212 ASN A O 1
ATOM 1733 N N . ARG A 1 213 ? -5.895 8.503 -11.873 1.00 83.00 213 ARG A N 1
ATOM 1734 C CA . ARG A 1 213 ? -4.995 7.837 -12.817 1.00 83.00 213 ARG A CA 1
ATOM 1735 C C . ARG A 1 213 ? -3.689 8.622 -12.964 1.00 83.00 213 ARG A C 1
ATOM 1737 O O . ARG A 1 213 ? -3.735 9.838 -13.160 1.00 83.00 213 ARG A O 1
ATOM 1744 N N . TYR A 1 214 ? -2.548 7.932 -12.921 1.00 86.94 214 TYR A N 1
ATOM 1745 C CA . TYR A 1 214 ? -1.256 8.540 -13.246 1.00 86.94 214 TYR A CA 1
ATOM 1746 C C . TYR A 1 214 ? -1.158 8.870 -14.741 1.00 86.94 214 TYR A C 1
ATOM 1748 O O . TYR A 1 214 ? -1.688 8.108 -15.557 1.00 86.94 214 TYR A O 1
ATOM 1756 N N . PRO A 1 215 ? -0.467 9.961 -15.111 1.00 90.38 215 PRO A N 1
ATOM 1757 C CA . PRO A 1 215 ? -0.231 10.276 -16.512 1.00 90.38 215 PRO A CA 1
ATOM 1758 C C . PRO A 1 215 ? 0.661 9.210 -17.160 1.00 90.38 215 PRO A C 1
ATOM 1760 O O . PRO A 1 215 ? 1.526 8.633 -16.491 1.00 90.38 215 PRO A O 1
ATOM 1763 N N . ALA A 1 216 ? 0.437 8.952 -18.447 1.00 90.75 216 ALA A N 1
ATOM 1764 C CA . ALA A 1 216 ? 1.252 8.081 -19.290 1.00 90.75 216 ALA A CA 1
ATOM 1765 C C . ALA A 1 216 ? 2.029 8.939 -20.294 1.00 90.75 216 ALA A C 1
ATOM 1767 O O . ALA A 1 216 ? 1.506 9.948 -20.764 1.00 90.75 216 ALA A O 1
ATOM 1768 N N . PHE A 1 217 ? 3.265 8.555 -20.595 1.00 92.31 217 PHE A N 1
ATOM 1769 C CA . PHE A 1 217 ? 4.047 9.191 -21.646 1.00 92.31 217 PHE A CA 1
ATOM 1770 C C . PHE A 1 217 ? 3.546 8.737 -23.020 1.00 92.31 217 PHE A C 1
ATOM 1772 O O . PHE A 1 217 ? 3.087 7.602 -23.179 1.00 92.31 217 PHE A O 1
ATOM 1779 N N . THR A 1 218 ? 3.650 9.613 -24.015 1.00 89.94 218 THR A N 1
ATOM 1780 C CA . THR A 1 218 ? 3.461 9.237 -25.421 1.00 89.94 218 THR A CA 1
ATOM 1781 C C . THR A 1 218 ? 4.653 8.421 -25.927 1.00 89.94 218 THR A C 1
ATOM 1783 O O . THR A 1 218 ? 5.708 8.385 -25.290 1.00 89.94 218 THR A O 1
ATOM 1786 N N . GLN A 1 219 ? 4.505 7.782 -27.090 1.00 89.44 219 GLN A N 1
ATOM 1787 C CA . GLN A 1 219 ? 5.599 7.055 -27.743 1.00 89.44 219 GLN A CA 1
ATOM 1788 C C . GLN A 1 219 ? 6.831 7.960 -27.954 1.00 89.44 219 GLN A C 1
ATOM 1790 O O . GLN A 1 219 ? 7.925 7.610 -27.521 1.00 89.44 219 GLN A O 1
ATOM 1795 N N . ASP A 1 220 ? 6.640 9.169 -28.489 1.00 90.81 220 ASP A N 1
ATOM 1796 C CA . ASP A 1 220 ? 7.725 10.135 -28.725 1.00 90.81 220 ASP A CA 1
ATOM 1797 C C . ASP A 1 220 ? 8.422 10.573 -27.426 1.00 90.81 220 ASP A C 1
ATOM 1799 O O . ASP A 1 220 ? 9.637 10.780 -27.375 1.00 90.81 220 ASP A O 1
ATOM 1803 N N . GLN A 1 221 ? 7.660 10.716 -26.337 1.00 93.94 221 GLN A N 1
ATOM 1804 C CA . GLN A 1 221 ? 8.228 11.018 -25.024 1.00 93.94 221 GLN A CA 1
ATOM 1805 C C . GLN A 1 221 ? 9.049 9.843 -24.485 1.00 93.94 221 GLN A C 1
ATOM 1807 O O . GLN A 1 221 ? 10.103 10.069 -23.889 1.00 93.94 221 GLN A O 1
ATOM 1812 N N . VAL A 1 222 ? 8.607 8.600 -24.707 1.00 96.38 222 VAL A N 1
ATOM 1813 C CA . VAL A 1 222 ? 9.383 7.402 -24.355 1.00 96.38 222 VAL A CA 1
ATOM 1814 C C . VAL A 1 222 ? 10.685 7.352 -25.139 1.00 96.38 222 VAL A C 1
ATOM 1816 O O . VAL A 1 222 ? 11.727 7.114 -24.539 1.00 96.38 222 VAL A O 1
ATOM 1819 N N . GLU A 1 223 ? 10.667 7.640 -26.437 1.00 95.75 223 GLU A N 1
ATOM 1820 C CA . GLU A 1 223 ? 11.880 7.679 -27.261 1.00 95.75 223 GLU A CA 1
ATOM 1821 C C . GLU A 1 223 ? 12.890 8.704 -26.727 1.00 95.75 223 GLU A C 1
ATOM 1823 O O . GLU A 1 223 ? 14.060 8.374 -26.523 1.00 95.75 223 GLU A O 1
ATOM 1828 N N . LYS A 1 224 ? 12.427 9.907 -26.364 1.00 96.81 224 LYS A N 1
ATOM 1829 C CA . LYS A 1 224 ? 13.255 10.938 -25.712 1.00 96.81 224 LYS A CA 1
ATOM 1830 C C . LYS A 1 224 ? 13.797 10.492 -24.346 1.00 96.81 224 LYS A C 1
ATOM 1832 O O . LYS A 1 224 ? 14.951 10.775 -24.024 1.00 96.81 224 LYS A O 1
ATOM 1837 N N . ILE A 1 225 ? 13.002 9.773 -23.549 1.00 96.62 225 ILE A N 1
ATOM 1838 C CA . ILE A 1 225 ? 13.439 9.192 -22.266 1.00 96.62 225 ILE A CA 1
ATOM 1839 C C . ILE A 1 225 ? 14.536 8.145 -22.487 1.00 96.62 225 ILE A C 1
ATOM 1841 O O . ILE A 1 225 ? 15.566 8.181 -21.814 1.00 96.62 225 ILE A O 1
ATOM 1845 N N . LEU A 1 226 ? 14.342 7.219 -23.429 1.00 95.19 226 LEU A N 1
ATOM 1846 C CA . LEU A 1 226 ? 15.316 6.166 -23.712 1.00 95.19 226 LEU A CA 1
ATOM 1847 C C . LEU A 1 226 ? 16.615 6.745 -24.282 1.00 95.19 226 LEU A C 1
ATOM 1849 O O . LEU A 1 226 ? 17.689 6.296 -23.876 1.00 95.19 226 LEU A O 1
ATOM 1853 N N . ALA A 1 227 ? 16.525 7.776 -25.131 1.00 93.56 227 ALA A N 1
ATOM 1854 C CA . ALA A 1 227 ? 17.672 8.527 -25.636 1.00 93.56 227 ALA A CA 1
ATOM 1855 C C . ALA A 1 227 ? 18.438 9.230 -24.504 1.00 93.56 227 ALA A C 1
ATOM 1857 O O . ALA A 1 227 ? 19.653 9.086 -24.409 1.00 93.56 227 ALA A O 1
ATOM 1858 N N . TYR A 1 228 ? 17.743 9.900 -23.578 1.00 92.69 228 TYR A N 1
ATOM 1859 C CA . TYR A 1 228 ? 18.362 10.490 -22.385 1.00 92.69 228 TYR A CA 1
ATOM 1860 C C . TYR A 1 228 ? 19.110 9.447 -21.539 1.00 92.69 228 TYR A C 1
ATOM 1862 O O . TYR A 1 228 ? 20.247 9.664 -21.107 1.00 92.69 228 TYR A O 1
ATOM 1870 N N . CYS A 1 229 ? 18.494 8.285 -21.322 1.00 91.44 229 CYS A N 1
ATOM 1871 C CA . CYS A 1 229 ? 19.105 7.177 -20.592 1.00 91.44 229 CYS A CA 1
ATOM 1872 C C . CYS A 1 229 ? 20.267 6.508 -21.352 1.00 91.44 229 CYS A C 1
ATOM 1874 O O . CYS A 1 229 ? 21.082 5.832 -20.730 1.00 91.44 229 CYS A O 1
ATOM 1876 N N . ALA A 1 230 ? 20.348 6.645 -22.676 1.00 86.44 230 ALA A N 1
ATOM 1877 C CA . ALA A 1 230 ? 21.479 6.165 -23.467 1.00 86.44 230 ALA A CA 1
ATOM 1878 C C . ALA A 1 230 ? 22.637 7.178 -23.453 1.00 86.44 230 ALA A C 1
ATOM 1880 O O . ALA A 1 230 ? 23.773 6.812 -23.156 1.00 86.44 230 ALA A O 1
ATOM 1881 N N . GLU A 1 231 ? 22.346 8.461 -23.673 1.00 80.56 231 GLU A N 1
ATOM 1882 C CA . GLU A 1 231 ? 23.348 9.534 -23.705 1.00 80.56 231 GLU A CA 1
ATOM 1883 C C . GLU A 1 231 ? 24.056 9.694 -22.356 1.00 80.56 231 GLU A C 1
ATOM 1885 O O . GLU A 1 231 ? 25.272 9.835 -22.284 1.00 80.56 231 GLU A O 1
ATOM 1890 N N . SER A 1 232 ? 23.307 9.575 -21.257 1.00 69.38 232 SER A N 1
ATOM 1891 C CA . SER A 1 232 ? 23.856 9.646 -19.896 1.00 69.38 232 SER A CA 1
ATOM 1892 C C . SER A 1 232 ? 24.805 8.499 -19.525 1.00 69.38 232 SER A C 1
ATOM 1894 O O . SER A 1 232 ? 25.377 8.536 -18.439 1.00 69.38 232 SER A O 1
ATOM 1896 N N . THR A 1 233 ? 24.973 7.504 -20.404 1.00 66.56 233 THR A N 1
ATOM 1897 C CA . THR A 1 233 ? 25.908 6.381 -20.229 1.00 66.56 233 THR A CA 1
ATOM 1898 C C . THR A 1 233 ? 27.170 6.487 -21.079 1.00 66.56 233 THR A C 1
ATOM 1900 O O . THR A 1 233 ? 28.050 5.642 -20.948 1.00 66.56 233 THR A O 1
ATOM 1903 N N . ARG A 1 234 ? 27.289 7.520 -21.924 1.00 64.12 234 ARG A N 1
ATOM 1904 C CA . ARG A 1 234 ? 28.529 7.807 -22.650 1.00 64.12 234 ARG A CA 1
ATOM 1905 C C . ARG A 1 234 ? 29.534 8.462 -21.706 1.00 64.12 234 ARG A C 1
ATOM 1907 O O . ARG A 1 234 ? 29.175 9.372 -20.955 1.00 64.12 234 ARG A O 1
ATOM 1914 N N . ALA A 1 235 ? 30.781 7.998 -21.750 1.00 59.72 235 ALA A N 1
ATOM 1915 C CA . ALA A 1 235 ? 31.877 8.669 -21.067 1.00 59.72 235 ALA A CA 1
ATOM 1916 C C . ALA A 1 235 ? 32.004 10.090 -21.629 1.00 59.72 235 ALA A C 1
ATOM 1918 O O . ALA A 1 235 ? 31.974 10.288 -22.847 1.00 59.72 235 ALA A O 1
ATOM 1919 N N . LYS A 1 236 ? 32.085 11.086 -20.746 1.00 57.03 236 LYS A N 1
ATOM 1920 C CA . LYS A 1 236 ? 32.292 12.469 -21.167 1.00 57.03 236 LYS A CA 1
ATOM 1921 C C . LYS A 1 236 ? 33.784 12.713 -21.291 1.00 57.03 236 LYS A C 1
ATOM 1923 O O . LYS A 1 236 ? 34.536 12.421 -20.366 1.00 57.03 236 LYS A O 1
ATOM 1928 N N . VAL A 1 237 ? 34.186 13.262 -22.430 1.00 53.16 237 VAL A N 1
ATOM 1929 C CA . VAL A 1 237 ? 35.521 13.822 -22.607 1.00 53.16 237 VAL A CA 1
ATOM 1930 C C . VAL A 1 237 ? 35.462 15.259 -22.106 1.00 53.16 237 VAL A C 1
ATOM 1932 O O . VAL A 1 237 ? 34.682 16.058 -22.628 1.00 53.16 237 VAL A O 1
ATOM 1935 N N . ARG A 1 238 ? 36.237 15.583 -21.070 1.00 55.06 238 ARG A N 1
ATOM 1936 C CA . ARG A 1 238 ? 36.508 16.977 -20.702 1.00 55.06 238 ARG A CA 1
ATOM 1937 C C . ARG A 1 238 ? 37.876 17.344 -21.256 1.00 55.06 238 ARG A C 1
ATOM 1939 O O . ARG A 1 238 ? 38.855 16.645 -20.992 1.00 55.06 238 ARG A O 1
ATOM 1946 N N . GLU A 1 239 ? 37.932 18.420 -22.030 1.00 49.81 239 GLU A N 1
ATOM 1947 C CA . GLU A 1 239 ? 39.201 19.051 -22.380 1.00 49.81 239 GLU A CA 1
ATOM 1948 C C . GLU A 1 239 ? 39.745 19.742 -21.125 1.00 49.81 239 GLU A C 1
ATOM 1950 O O . GLU A 1 239 ? 39.028 20.506 -20.472 1.00 49.81 239 GLU A O 1
ATOM 1955 N N . ALA A 1 240 ? 40.984 19.430 -20.740 1.00 53.41 240 ALA A N 1
ATOM 1956 C CA . ALA A 1 240 ? 41.680 20.206 -19.722 1.00 53.41 240 ALA A CA 1
ATOM 1957 C C . ALA A 1 240 ? 41.881 21.644 -20.230 1.00 53.41 240 ALA A C 1
ATOM 1959 O O . ALA A 1 240 ? 42.182 21.843 -21.406 1.00 53.41 240 ALA A O 1
ATOM 1960 N N . GLU A 1 241 ? 41.785 22.637 -19.340 1.00 51.62 241 GLU A N 1
ATOM 1961 C CA . GLU A 1 241 ? 41.958 24.068 -19.668 1.00 51.62 241 GLU A CA 1
ATOM 1962 C C . GLU A 1 241 ? 43.307 24.386 -20.349 1.00 51.62 241 GLU A C 1
ATOM 1964 O O . GLU A 1 241 ? 43.455 25.426 -20.981 1.00 51.62 241 GLU A O 1
ATOM 1969 N N . THR A 1 242 ? 44.284 23.479 -20.265 1.00 53.88 242 THR A N 1
ATOM 1970 C CA . THR A 1 242 ? 45.625 23.600 -20.853 1.00 53.88 242 THR A CA 1
ATOM 1971 C C . THR A 1 242 ? 45.835 22.791 -22.142 1.00 53.88 242 THR A C 1
ATOM 1973 O O . THR A 1 242 ? 46.959 22.709 -22.629 1.00 53.88 24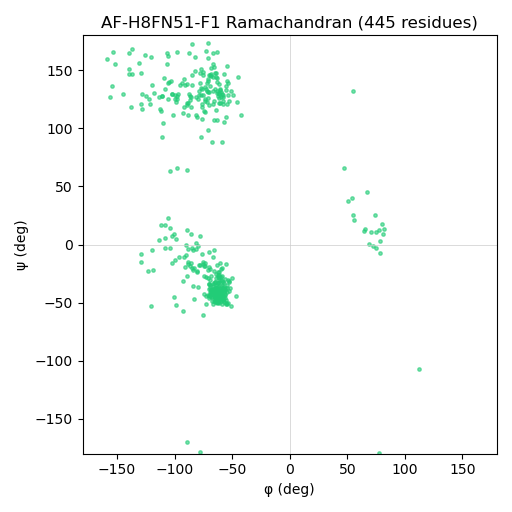2 THR A O 1
ATOM 1976 N N . GLY A 1 243 ? 44.789 22.183 -22.717 1.00 50.91 243 GLY A N 1
ATOM 1977 C CA . GLY A 1 243 ? 44.822 21.565 -24.053 1.00 50.91 243 GLY A CA 1
ATOM 1978 C C . GLY A 1 243 ? 45.670 20.292 -24.209 1.00 50.91 243 GLY A C 1
ATOM 1979 O O . GLY A 1 243 ? 45.721 19.745 -25.307 1.00 50.91 243 GLY A O 1
ATOM 1980 N N . LEU A 1 244 ? 46.320 19.792 -23.147 1.00 43.47 244 LEU A N 1
ATOM 1981 C CA . LEU A 1 244 ? 47.305 18.701 -23.257 1.00 43.47 244 LEU A CA 1
ATOM 1982 C C . LEU A 1 244 ? 46.914 17.366 -22.598 1.00 43.47 244 LEU A C 1
ATOM 1984 O O . LEU A 1 244 ? 47.696 16.420 -22.631 1.00 43.47 244 LEU A O 1
ATOM 1988 N N . SER A 1 245 ? 45.710 17.232 -22.035 1.00 43.06 245 SER A N 1
ATOM 1989 C CA . SER A 1 245 ? 45.147 15.908 -21.726 1.00 43.06 245 SER A CA 1
ATOM 1990 C C . SER A 1 245 ? 43.619 15.928 -21.693 1.00 43.06 245 SER A C 1
ATOM 1992 O O . SER A 1 245 ? 43.000 16.837 -21.141 1.00 43.06 245 SER A O 1
ATOM 1994 N N . SER A 1 246 ? 43.002 14.917 -22.302 1.00 45.66 246 SER A N 1
ATOM 1995 C CA . SER A 1 246 ? 41.580 14.620 -22.162 1.00 45.66 246 SER A CA 1
ATOM 1996 C C . SER A 1 246 ? 41.393 13.630 -21.011 1.00 45.66 246 SER A C 1
ATOM 1998 O O . SER A 1 246 ? 41.903 12.511 -21.051 1.00 45.66 246 SER A O 1
ATOM 2000 N N . GLN A 1 247 ? 40.664 14.026 -19.965 1.00 41.84 247 GLN A N 1
ATOM 2001 C CA . GLN A 1 247 ? 40.218 13.084 -18.936 1.00 41.84 247 GLN A CA 1
ATOM 2002 C C . GLN A 1 247 ? 38.898 12.442 -19.381 1.00 41.84 247 GLN A C 1
ATOM 2004 O O . GLN A 1 247 ? 37.940 13.134 -19.735 1.00 41.84 247 GLN A O 1
ATOM 2009 N N . LEU A 1 248 ? 38.858 11.106 -19.373 1.00 46.56 248 LEU A N 1
ATOM 2010 C CA . LEU A 1 248 ? 37.625 10.327 -19.484 1.00 46.56 248 LEU A CA 1
ATOM 2011 C C . LEU A 1 248 ? 36.963 10.282 -18.105 1.00 46.56 248 LEU A C 1
ATOM 2013 O O . LEU A 1 248 ? 37.459 9.606 -17.204 1.00 46.56 248 LEU A O 1
ATOM 2017 N N . ASP A 1 249 ? 35.832 10.966 -17.945 1.00 51.19 249 ASP A N 1
ATOM 2018 C CA . ASP A 1 249 ? 35.004 10.778 -16.756 1.00 51.19 249 ASP A CA 1
ATOM 2019 C C . ASP A 1 249 ? 34.436 9.349 -16.785 1.00 51.19 249 ASP A C 1
ATOM 2021 O O . ASP A 1 249 ? 33.724 8.967 -17.725 1.00 51.19 249 ASP A O 1
ATOM 2025 N N . LEU A 1 250 ? 34.743 8.552 -15.754 1.00 54.25 250 LEU A N 1
ATOM 2026 C CA . LEU A 1 250 ? 34.107 7.251 -15.543 1.00 54.25 250 LEU A CA 1
ATOM 2027 C C . LEU A 1 250 ? 32.583 7.432 -15.534 1.00 54.25 250 LEU A C 1
ATOM 2029 O O . LEU A 1 250 ? 32.056 8.397 -14.975 1.00 54.25 250 LEU A O 1
ATOM 2033 N N . VAL A 1 251 ? 31.866 6.504 -16.170 1.00 62.09 251 VAL A N 1
ATOM 2034 C CA . VAL A 1 251 ? 30.402 6.558 -16.232 1.00 62.09 251 VAL A CA 1
ATOM 2035 C C . VAL A 1 251 ? 29.844 6.558 -14.809 1.00 62.09 251 VAL A C 1
ATOM 2037 O O . VAL A 1 251 ? 30.111 5.644 -14.034 1.00 62.09 251 VAL A O 1
ATOM 2040 N N . ASP A 1 252 ? 29.055 7.584 -14.486 1.00 73.94 252 ASP A N 1
ATOM 2041 C CA . ASP A 1 252 ? 28.375 7.733 -13.199 1.00 73.94 252 ASP A CA 1
ATOM 2042 C C . ASP A 1 252 ? 27.486 6.501 -12.938 1.00 73.94 252 ASP A C 1
ATOM 2044 O O . ASP A 1 252 ? 26.433 6.305 -13.560 1.00 73.94 252 ASP A O 1
ATOM 2048 N N . GLN A 1 253 ? 27.955 5.641 -12.036 1.00 76.44 253 GLN A N 1
ATOM 2049 C CA . GLN A 1 253 ? 27.350 4.354 -11.711 1.00 76.44 253 GLN A CA 1
ATOM 2050 C C . GLN A 1 253 ? 25.927 4.510 -11.146 1.00 76.44 253 GLN A C 1
ATOM 2052 O O . GLN A 1 253 ? 25.038 3.719 -11.471 1.00 76.44 253 GLN A O 1
ATOM 2057 N N . ASP A 1 254 ? 25.643 5.598 -10.422 1.00 76.25 254 ASP A N 1
ATOM 2058 C CA . ASP A 1 254 ? 24.295 5.905 -9.932 1.00 76.25 254 ASP A CA 1
ATOM 2059 C C . ASP A 1 254 ? 23.322 6.219 -11.077 1.00 76.25 254 ASP A C 1
ATOM 2061 O O . ASP A 1 254 ? 22.128 5.882 -11.018 1.00 76.25 254 ASP A O 1
ATOM 2065 N N . ARG A 1 255 ? 23.812 6.849 -12.154 1.00 83.50 255 ARG A N 1
ATOM 2066 C CA . ARG A 1 255 ? 23.007 7.082 -13.364 1.00 83.50 255 ARG A CA 1
ATOM 2067 C C . ARG A 1 255 ? 22.741 5.790 -14.112 1.00 83.50 255 ARG A C 1
ATOM 2069 O O . ARG A 1 255 ? 21.622 5.615 -14.593 1.00 83.50 255 ARG A O 1
ATOM 2076 N N . LEU A 1 256 ? 23.712 4.877 -14.179 1.00 87.06 256 LEU A N 1
ATOM 2077 C CA . LEU A 1 256 ? 23.509 3.560 -14.786 1.00 87.06 256 LEU A CA 1
ATOM 2078 C C . LEU A 1 256 ? 22.384 2.797 -14.084 1.00 87.06 256 LEU A C 1
ATOM 2080 O O . LEU A 1 256 ? 21.453 2.342 -14.754 1.00 87.06 256 LEU A O 1
ATOM 2084 N N . VAL A 1 257 ? 22.401 2.753 -12.749 1.00 93.75 257 VAL A N 1
ATOM 2085 C CA . VAL A 1 257 ? 21.346 2.111 -11.950 1.00 93.75 257 VAL A CA 1
ATOM 2086 C C . VAL A 1 257 ? 19.979 2.758 -12.215 1.00 93.75 257 VAL A C 1
ATOM 2088 O O . VAL A 1 257 ? 18.985 2.057 -12.428 1.00 93.75 257 VAL A O 1
ATOM 2091 N N . PHE A 1 258 ? 19.899 4.094 -12.261 1.00 94.88 258 PHE A N 1
ATOM 2092 C CA . PHE A 1 258 ? 18.649 4.790 -12.592 1.00 94.88 258 PHE A CA 1
ATOM 2093 C C . PHE A 1 258 ? 18.146 4.473 -14.009 1.00 94.88 258 PHE A C 1
ATOM 2095 O O . PHE A 1 258 ? 16.952 4.235 -14.204 1.00 94.88 258 PHE A O 1
ATOM 2102 N N . ASN A 1 259 ? 19.038 4.440 -14.996 1.00 93.56 259 ASN A N 1
ATOM 2103 C CA . ASN A 1 259 ? 18.678 4.130 -16.375 1.00 93.56 259 ASN A CA 1
ATOM 2104 C C . ASN A 1 259 ? 18.113 2.711 -16.479 1.00 93.56 259 ASN A C 1
ATOM 2106 O O . ASN A 1 259 ? 17.070 2.500 -17.093 1.00 93.56 259 ASN A O 1
ATOM 2110 N N . VAL A 1 260 ? 18.736 1.744 -15.809 1.00 94.94 260 VAL A N 1
ATOM 2111 C CA . VAL A 1 260 ? 18.249 0.358 -15.765 1.00 94.94 260 VAL A CA 1
ATOM 2112 C C . VAL A 1 260 ? 16.891 0.276 -15.084 1.00 94.94 260 VAL A C 1
ATOM 2114 O O . VAL A 1 260 ? 16.018 -0.438 -15.570 1.00 94.94 260 VAL A O 1
ATOM 2117 N N . PHE A 1 261 ? 16.658 1.054 -14.024 1.00 97.00 261 PHE A N 1
ATOM 2118 C CA . PHE A 1 261 ? 15.332 1.173 -13.422 1.00 97.00 261 PHE A CA 1
ATOM 2119 C C . PHE A 1 261 ? 14.277 1.632 -14.444 1.00 97.00 261 PHE A C 1
ATOM 2121 O O . PHE A 1 261 ? 13.204 1.033 -14.517 1.00 97.00 261 PHE A O 1
ATOM 2128 N N . VAL A 1 262 ? 14.567 2.651 -15.260 1.00 97.50 262 VAL A N 1
ATOM 2129 C CA . VAL A 1 262 ? 13.633 3.139 -16.291 1.00 97.50 262 VAL A CA 1
ATOM 2130 C C . VAL A 1 262 ? 13.314 2.045 -17.313 1.00 97.50 262 VAL A C 1
ATOM 2132 O O . VAL A 1 262 ? 12.136 1.766 -17.551 1.00 97.50 262 VAL A O 1
ATOM 2135 N N . TYR A 1 263 ? 14.342 1.389 -17.863 1.00 96.94 263 TYR A N 1
ATOM 2136 C CA . TYR A 1 263 ? 14.178 0.302 -18.835 1.00 96.94 263 TYR A CA 1
ATOM 2137 C C . TYR A 1 263 ? 13.412 -0.878 -18.235 1.00 96.94 263 TYR A C 1
ATOM 2139 O O . TYR A 1 263 ? 12.476 -1.375 -18.852 1.00 96.94 263 TYR A O 1
ATOM 2147 N N . LEU A 1 264 ? 13.744 -1.285 -17.008 1.00 96.56 264 LEU A N 1
ATOM 2148 C CA . LEU A 1 264 ? 13.083 -2.389 -16.319 1.00 96.56 264 LEU A CA 1
ATOM 2149 C C . LEU A 1 264 ? 11.584 -2.125 -16.146 1.00 96.56 264 LEU A C 1
ATOM 2151 O O . LEU A 1 264 ? 10.771 -2.989 -16.473 1.00 96.56 264 LEU A O 1
ATOM 2155 N N . ILE A 1 265 ? 11.189 -0.945 -15.655 1.00 97.25 265 ILE A N 1
ATOM 2156 C CA . ILE A 1 265 ? 9.766 -0.641 -15.446 1.00 97.25 265 ILE A CA 1
ATOM 2157 C C . ILE A 1 265 ? 9.027 -0.494 -16.783 1.00 97.25 265 ILE A C 1
ATOM 2159 O O . ILE A 1 265 ? 7.911 -1.000 -16.897 1.00 97.25 265 ILE A O 1
ATOM 2163 N N . LEU A 1 266 ? 9.628 0.150 -17.792 1.00 97.06 266 LEU A N 1
ATOM 2164 C CA . LEU A 1 266 ? 9.020 0.277 -19.123 1.00 97.06 266 LEU A CA 1
ATOM 2165 C C . LEU A 1 266 ? 8.945 -1.050 -19.879 1.00 97.06 266 LEU A C 1
ATOM 2167 O O . LEU A 1 266 ? 8.026 -1.217 -20.664 1.00 97.06 266 LEU A O 1
ATOM 2171 N N . GLY A 1 267 ? 9.875 -1.979 -19.661 1.00 95.88 267 GLY A N 1
ATOM 2172 C CA . GLY A 1 267 ? 9.907 -3.263 -20.364 1.00 95.88 267 GLY A CA 1
ATOM 2173 C C . GLY A 1 267 ? 9.068 -4.361 -19.713 1.00 95.88 267 GLY A C 1
ATOM 2174 O O . GLY A 1 267 ? 8.749 -5.348 -20.363 1.00 95.88 267 GLY A O 1
ATOM 2175 N N . THR A 1 268 ? 8.703 -4.211 -18.438 1.00 95.25 268 THR A N 1
ATOM 2176 C CA . THR A 1 268 ? 7.963 -5.243 -17.681 1.00 95.25 268 THR A CA 1
ATOM 2177 C C . THR A 1 268 ? 6.599 -4.771 -17.188 1.00 95.25 268 THR A C 1
ATOM 2179 O O . THR A 1 268 ? 5.741 -5.575 -16.829 1.00 95.25 268 THR A O 1
ATOM 2182 N N . GLY A 1 269 ? 6.397 -3.457 -17.074 1.00 93.62 269 GLY A N 1
ATOM 2183 C CA . GLY A 1 269 ? 5.206 -2.889 -16.461 1.00 93.62 269 GLY A CA 1
ATOM 2184 C C . GLY A 1 269 ? 5.064 -3.188 -14.969 1.00 93.62 269 GLY A C 1
ATOM 2185 O O . GLY A 1 269 ? 3.979 -2.979 -14.433 1.00 93.62 269 GLY A O 1
ATOM 2186 N N . MET A 1 270 ? 6.085 -3.681 -14.259 1.00 92.81 270 MET A N 1
ATOM 2187 C CA . MET A 1 270 ? 5.993 -4.003 -12.824 1.00 92.81 270 MET A CA 1
ATOM 2188 C C . MET A 1 270 ? 5.805 -2.763 -11.932 1.00 92.81 270 MET A C 1
ATOM 2190 O O . MET A 1 270 ? 5.977 -1.626 -12.374 1.00 92.81 270 MET A O 1
ATOM 2194 N N . ARG A 1 271 ? 5.400 -2.937 -10.663 1.00 90.62 271 ARG A N 1
ATOM 2195 C CA . ARG A 1 271 ? 5.114 -1.781 -9.792 1.00 90.62 271 ARG A CA 1
ATOM 2196 C C . ARG A 1 271 ? 6.418 -1.136 -9.294 1.00 90.62 271 ARG A C 1
ATOM 2198 O O . ARG A 1 271 ? 7.164 -1.776 -8.546 1.00 90.62 271 ARG A O 1
ATOM 2205 N N . PRO A 1 272 ? 6.668 0.157 -9.570 1.00 91.50 272 PRO A N 1
ATOM 2206 C CA . PRO A 1 272 ? 7.780 0.856 -8.941 1.00 91.50 272 PRO A CA 1
ATOM 2207 C C . PRO A 1 272 ? 7.511 1.032 -7.437 1.00 91.50 272 PRO A C 1
ATOM 2209 O O . PRO A 1 272 ? 6.373 1.180 -6.988 1.00 91.50 272 PRO A O 1
ATOM 2212 N N . GLY A 1 273 ? 8.572 0.998 -6.637 1.00 87.00 273 GLY A N 1
ATOM 2213 C CA . GLY A 1 273 ? 8.530 0.942 -5.171 1.00 87.00 273 GLY A CA 1
ATOM 2214 C C . GLY A 1 273 ? 9.034 -0.392 -4.611 1.00 87.00 273 GLY A C 1
ATOM 2215 O O . GLY A 1 273 ? 10.227 -0.645 -4.617 1.00 87.00 273 GLY A O 1
ATOM 2216 N N . ARG A 1 274 ? 8.142 -1.246 -4.098 1.00 84.81 274 ARG A N 1
ATOM 2217 C CA . ARG A 1 274 ? 8.550 -2.469 -3.376 1.00 84.81 274 ARG A CA 1
ATOM 2218 C C . ARG A 1 274 ? 8.936 -3.664 -4.256 1.00 84.81 274 ARG A C 1
ATOM 2220 O O . ARG A 1 274 ? 9.605 -4.549 -3.741 1.00 84.81 274 ARG A O 1
ATOM 2227 N N . GLU A 1 275 ? 8.470 -3.740 -5.507 1.00 90.81 275 GLU A N 1
ATOM 2228 C CA . GLU A 1 275 ? 8.775 -4.894 -6.375 1.00 90.81 275 GLU A CA 1
ATOM 2229 C C . GLU A 1 275 ? 10.217 -4.806 -6.878 1.00 90.81 275 GLU A C 1
ATOM 2231 O O . GLU A 1 275 ? 11.031 -5.640 -6.500 1.00 90.81 275 GLU A O 1
ATOM 2236 N N . HIS A 1 276 ? 10.562 -3.743 -7.616 1.00 91.88 276 HIS A N 1
ATOM 2237 C CA . HIS A 1 276 ? 11.918 -3.571 -8.156 1.00 91.88 276 HIS A CA 1
ATOM 2238 C C . HIS A 1 276 ? 13.020 -3.603 -7.082 1.00 91.88 276 HIS A C 1
ATOM 2240 O O . HIS A 1 276 ? 14.060 -4.212 -7.297 1.00 91.88 276 HIS A O 1
ATOM 2246 N N . SER A 1 277 ? 12.780 -3.022 -5.898 1.00 91.88 277 SER A N 1
ATOM 2247 C CA . SER A 1 277 ? 13.780 -2.949 -4.824 1.00 91.88 277 SER A CA 1
ATOM 2248 C C . SER A 1 277 ? 14.089 -4.297 -4.160 1.00 91.88 277 SER A C 1
ATOM 2250 O O . SER A 1 277 ? 14.907 -4.348 -3.252 1.00 91.88 277 SER A O 1
ATOM 2252 N N . LYS A 1 278 ? 13.355 -5.363 -4.497 1.00 91.81 278 LYS A N 1
ATOM 2253 C CA . LYS A 1 278 ? 13.590 -6.723 -3.989 1.00 91.81 278 LYS A CA 1
ATOM 2254 C C . LYS A 1 278 ? 14.169 -7.651 -5.058 1.00 91.81 278 LYS A C 1
ATOM 2256 O O . LYS A 1 278 ? 14.412 -8.821 -4.768 1.00 91.81 278 LYS A O 1
ATOM 2261 N N . LEU A 1 279 ? 14.331 -7.172 -6.290 1.00 94.56 279 LEU A N 1
ATOM 2262 C CA . LEU A 1 279 ? 14.827 -8.003 -7.375 1.00 94.56 279 LEU A CA 1
ATOM 2263 C C . LEU A 1 279 ? 16.329 -8.213 -7.248 1.00 94.56 279 LEU A C 1
ATOM 2265 O O . LEU A 1 279 ? 17.084 -7.264 -7.037 1.00 94.56 279 LEU A O 1
ATOM 2269 N N . LYS A 1 280 ? 16.725 -9.469 -7.412 1.00 96.00 280 LYS A N 1
ATOM 2270 C CA . LYS A 1 280 ? 18.099 -9.943 -7.441 1.00 96.00 280 LYS A CA 1
ATOM 2271 C C . LYS A 1 280 ? 18.361 -10.612 -8.783 1.00 96.00 280 LYS A C 1
ATOM 2273 O O . LYS A 1 280 ? 17.398 -10.997 -9.451 1.00 96.00 280 LYS A O 1
ATOM 2278 N N . TRP A 1 281 ? 19.621 -10.771 -9.164 1.00 96.12 281 TRP A N 1
ATOM 2279 C CA . TRP A 1 281 ? 19.970 -11.363 -10.457 1.00 96.12 281 TRP A CA 1
ATOM 2280 C C . TRP A 1 281 ? 19.427 -12.785 -10.640 1.00 96.12 281 TRP A C 1
ATOM 2282 O O . TRP A 1 281 ? 18.926 -13.086 -11.718 1.00 96.12 281 TRP A O 1
ATOM 2292 N N . LYS A 1 282 ? 19.356 -13.599 -9.578 1.00 95.25 282 LYS A N 1
ATOM 2293 C CA . LYS A 1 282 ? 18.729 -14.937 -9.608 1.00 95.25 282 LYS A CA 1
ATOM 2294 C C . LYS A 1 282 ? 17.245 -14.962 -9.966 1.00 95.25 282 LYS A C 1
ATOM 2296 O O . LYS A 1 282 ? 16.684 -16.021 -10.219 1.00 95.25 282 LYS A O 1
ATOM 2301 N N . HIS A 1 283 ? 16.568 -13.816 -9.901 1.00 95.38 283 HIS A N 1
ATOM 2302 C CA . HIS A 1 283 ? 15.164 -13.717 -10.290 1.00 95.38 283 HIS A CA 1
ATOM 2303 C C . HIS A 1 283 ? 14.985 -13.516 -11.801 1.00 95.38 283 HIS A C 1
ATOM 2305 O O . HIS A 1 283 ? 13.844 -13.470 -12.256 1.00 95.38 283 HIS A O 1
ATOM 2311 N N . LEU A 1 284 ? 16.071 -13.350 -12.563 1.00 94.81 284 LEU A N 1
ATOM 2312 C CA . LEU A 1 284 ? 16.049 -13.292 -14.021 1.00 94.81 284 LEU A CA 1
ATOM 2313 C C . LEU A 1 284 ? 16.386 -14.670 -14.569 1.00 94.81 284 LEU A C 1
ATOM 2315 O O . LEU A 1 284 ? 17.397 -15.259 -14.196 1.00 94.81 284 LEU A O 1
ATOM 2319 N N . ARG A 1 285 ? 15.555 -15.154 -15.486 1.00 94.38 285 ARG A N 1
ATOM 2320 C CA . ARG A 1 285 ? 15.808 -16.388 -16.225 1.00 94.38 285 ARG A CA 1
ATOM 2321 C C . ARG A 1 285 ? 15.396 -16.228 -17.678 1.00 94.38 285 ARG A C 1
ATOM 2323 O O . ARG A 1 285 ? 14.483 -15.463 -17.981 1.00 94.38 285 ARG A O 1
ATOM 2330 N N . HIS A 1 286 ? 16.062 -16.967 -18.545 1.00 93.19 286 HIS A N 1
ATOM 2331 C CA . HIS A 1 286 ? 15.646 -17.136 -19.927 1.00 93.19 286 HIS A CA 1
ATOM 2332 C C . HIS A 1 286 ? 14.706 -18.337 -20.017 1.00 93.19 286 HIS A C 1
ATOM 2334 O O . HIS A 1 286 ? 14.924 -19.350 -19.351 1.00 93.19 286 HIS A O 1
ATOM 2340 N N . GLU A 1 287 ? 13.639 -18.198 -20.790 1.00 93.50 287 GLU A N 1
ATOM 2341 C CA . GLU A 1 287 ? 12.653 -19.244 -21.021 1.00 93.50 287 GLU A CA 1
ATOM 2342 C C . GLU A 1 287 ? 12.288 -19.243 -22.502 1.00 93.50 287 GLU A C 1
ATOM 2344 O O . GLU A 1 287 ? 11.806 -18.242 -23.035 1.00 93.50 287 GLU A O 1
ATOM 2349 N N . THR A 1 288 ? 12.563 -20.355 -23.180 1.00 94.44 288 THR A N 1
ATOM 2350 C CA . THR A 1 288 ? 12.247 -20.516 -24.598 1.00 94.44 288 THR A CA 1
ATOM 2351 C C . THR A 1 288 ? 10.844 -21.090 -24.742 1.00 94.44 288 THR A C 1
ATOM 2353 O O . THR A 1 288 ? 10.571 -22.188 -24.264 1.00 94.44 288 THR A O 1
ATOM 2356 N N . VAL A 1 289 ? 9.963 -20.356 -25.419 1.00 89.06 289 VAL A N 1
ATOM 2357 C CA . VAL A 1 289 ? 8.585 -20.768 -25.713 1.00 89.06 289 VAL A CA 1
ATOM 2358 C C . VAL A 1 289 ? 8.407 -20.732 -27.223 1.00 89.06 289 VAL A C 1
ATOM 2360 O O . VAL A 1 289 ? 8.720 -19.724 -27.851 1.00 89.06 289 VAL A O 1
ATOM 2363 N N . ASP A 1 290 ? 7.970 -21.843 -27.815 1.00 92.12 290 ASP A N 1
ATOM 2364 C CA . ASP A 1 290 ? 7.769 -21.977 -29.266 1.00 92.12 290 ASP A CA 1
ATOM 2365 C C . ASP A 1 290 ? 8.992 -21.541 -30.105 1.00 92.12 290 ASP A C 1
ATOM 2367 O O . ASP A 1 290 ? 8.873 -20.919 -31.159 1.00 92.12 290 ASP A O 1
ATOM 2371 N N . GLY A 1 291 ? 10.199 -21.840 -29.608 1.00 89.44 291 GLY A N 1
ATOM 2372 C CA . GLY A 1 291 ? 11.470 -21.487 -30.255 1.00 89.44 291 GLY A CA 1
ATOM 2373 C C . GLY A 1 291 ? 11.905 -20.026 -30.083 1.00 89.44 291 GLY A C 1
ATOM 2374 O O . GLY A 1 291 ? 12.948 -19.639 -30.609 1.00 89.44 291 GLY A O 1
ATOM 2375 N N . VAL A 1 292 ? 11.151 -19.216 -29.335 1.00 87.75 292 VAL A N 1
ATOM 2376 C CA . VAL A 1 292 ? 11.474 -17.815 -29.047 1.00 87.75 292 VAL A CA 1
ATOM 2377 C C . VAL A 1 292 ? 11.966 -17.680 -27.613 1.00 87.75 292 VAL A C 1
ATOM 2379 O O . VAL A 1 292 ? 11.289 -18.069 -26.664 1.00 87.75 292 VAL A O 1
ATOM 2382 N N . ASP A 1 293 ? 13.155 -17.106 -27.450 1.00 89.12 293 ASP A N 1
ATOM 2383 C CA . ASP A 1 293 ? 13.733 -16.851 -26.136 1.00 89.12 293 ASP A CA 1
ATOM 2384 C C . ASP A 1 293 ? 13.124 -15.606 -25.470 1.00 89.12 293 ASP A C 1
ATOM 2386 O O . ASP A 1 293 ? 13.006 -14.528 -26.069 1.00 89.12 293 ASP A O 1
ATOM 2390 N N . HIS A 1 294 ? 12.738 -15.753 -24.204 1.00 91.88 294 HIS A N 1
ATOM 2391 C CA . HIS A 1 294 ? 12.126 -14.702 -23.409 1.00 91.88 294 HIS A CA 1
ATOM 2392 C C . HIS A 1 294 ? 12.843 -14.520 -22.074 1.00 91.88 294 HIS A C 1
ATOM 2394 O O . HIS A 1 294 ? 12.975 -15.452 -21.286 1.00 91.88 294 HIS A O 1
ATOM 2400 N N . LEU A 1 295 ? 13.205 -13.273 -21.753 1.00 93.94 295 LEU A N 1
ATOM 2401 C CA . LEU A 1 295 ? 13.629 -12.923 -20.400 1.00 93.94 295 LEU A CA 1
ATOM 2402 C C . LEU A 1 295 ? 12.408 -12.825 -19.476 1.00 93.94 295 LEU A C 1
ATOM 2404 O O . LEU A 1 295 ? 11.541 -11.958 -19.648 1.00 93.94 295 LEU A O 1
ATOM 2408 N N . ILE A 1 296 ? 12.382 -13.672 -18.454 1.00 95.75 296 ILE A N 1
ATOM 2409 C CA . ILE A 1 296 ? 11.367 -13.710 -17.407 1.00 95.75 296 ILE A CA 1
ATOM 2410 C C . ILE A 1 296 ? 11.954 -13.190 -16.093 1.00 95.75 296 ILE A C 1
ATOM 2412 O O . ILE A 1 296 ? 13.047 -13.571 -15.678 1.00 95.75 296 ILE A O 1
ATOM 2416 N N . VAL A 1 297 ? 11.202 -12.316 -15.423 1.00 94.94 297 VAL A N 1
ATOM 2417 C CA . VAL A 1 297 ? 11.521 -11.771 -14.102 1.00 94.94 297 VAL A CA 1
ATOM 2418 C C . VAL A 1 297 ? 10.526 -12.305 -13.078 1.00 94.94 297 VAL A C 1
ATOM 2420 O O . VAL A 1 297 ? 9.344 -11.954 -13.108 1.00 94.94 297 VAL A O 1
ATOM 2423 N N . THR A 1 298 ? 11.001 -13.099 -12.122 1.00 94.69 298 THR A N 1
ATOM 2424 C CA . THR A 1 298 ? 10.182 -13.569 -11.001 1.00 94.69 298 THR A CA 1
ATOM 2425 C C . THR A 1 298 ? 10.106 -12.502 -9.916 1.00 94.69 298 THR A C 1
ATOM 2427 O O . THR A 1 298 ? 11.071 -12.221 -9.204 1.00 94.69 298 THR A O 1
ATOM 2430 N N . VAL A 1 299 ? 8.928 -11.912 -9.729 1.00 90.81 299 VAL A N 1
ATOM 2431 C CA . VAL A 1 299 ? 8.674 -11.013 -8.602 1.00 90.81 299 VAL A CA 1
ATOM 2432 C C . VAL A 1 299 ? 8.586 -11.851 -7.320 1.00 90.81 299 VAL A C 1
ATOM 2434 O O . VAL A 1 299 ? 7.738 -12.743 -7.241 1.00 90.81 299 VAL A O 1
ATOM 2437 N N . PRO A 1 300 ? 9.419 -11.582 -6.298 1.00 84.00 300 PRO A N 1
ATOM 2438 C CA . PRO A 1 300 ? 9.443 -12.380 -5.077 1.00 84.00 300 PRO A CA 1
ATOM 2439 C C . PRO A 1 300 ? 8.188 -12.163 -4.205 1.00 84.00 300 PRO A C 1
ATOM 2441 O O . PRO A 1 300 ? 7.507 -11.133 -4.324 1.00 84.00 300 PRO A O 1
ATOM 2444 N N . PRO A 1 301 ? 7.887 -13.102 -3.284 1.00 76.75 301 PRO A N 1
ATOM 2445 C CA . PRO A 1 301 ? 6.775 -12.972 -2.343 1.00 76.75 301 PRO A CA 1
ATOM 2446 C C . PRO A 1 301 ? 6.940 -11.773 -1.383 1.00 76.75 301 PRO A C 1
ATOM 2448 O O . PRO A 1 301 ? 7.998 -11.145 -1.261 1.00 76.75 301 PRO A O 1
ATOM 2451 N N . GLY A 1 302 ? 5.855 -11.402 -0.695 1.00 70.38 302 GLY A N 1
ATOM 2452 C CA . GLY A 1 302 ? 5.846 -10.257 0.228 1.00 70.38 302 GLY A CA 1
ATOM 2453 C C . GLY A 1 302 ? 5.840 -8.888 -0.471 1.00 70.38 302 GLY A C 1
ATOM 2454 O O . GLY A 1 302 ? 6.327 -7.889 0.076 1.00 70.38 302 GLY A O 1
ATOM 2455 N N . THR A 1 303 ? 5.336 -8.832 -1.704 1.00 71.62 303 THR A N 1
ATOM 2456 C CA . THR A 1 303 ? 4.969 -7.603 -2.422 1.00 71.62 303 THR A CA 1
ATOM 2457 C C . THR A 1 303 ? 3.441 -7.477 -2.472 1.00 71.62 303 THR A C 1
ATOM 2459 O O . THR A 1 303 ? 2.725 -8.438 -2.212 1.00 71.62 303 THR A O 1
ATOM 2462 N N . LYS A 1 304 ? 2.907 -6.289 -2.801 1.00 66.44 304 LYS A N 1
ATOM 2463 C CA . LYS A 1 304 ? 1.445 -6.052 -2.834 1.00 66.44 304 LYS A CA 1
ATOM 2464 C C . LYS A 1 304 ? 0.710 -6.945 -3.854 1.00 66.44 304 LYS A C 1
ATOM 2466 O O . LYS A 1 304 ? -0.498 -7.100 -3.759 1.00 66.44 304 LYS A O 1
ATOM 2471 N N . THR A 1 305 ? 1.404 -7.428 -4.877 1.00 67.00 305 THR A N 1
ATOM 2472 C CA . THR A 1 305 ? 0.867 -8.256 -5.973 1.00 67.00 305 THR A CA 1
ATOM 2473 C C . THR A 1 305 ? 1.056 -9.753 -5.760 1.00 67.00 305 THR A C 1
ATOM 2475 O O . THR A 1 305 ? 0.478 -10.522 -6.515 1.00 67.00 305 THR A O 1
ATOM 2478 N N . GLY A 1 306 ? 1.850 -10.168 -4.769 1.00 76.50 306 GLY A N 1
ATOM 2479 C CA . GLY A 1 306 ? 2.251 -11.566 -4.621 1.00 76.50 306 GLY A CA 1
ATOM 2480 C C . GLY A 1 306 ? 3.359 -11.987 -5.595 1.00 76.50 306 GLY A C 1
ATOM 2481 O O . GLY A 1 306 ? 3.883 -11.178 -6.368 1.00 76.50 306 GLY A O 1
ATOM 2482 N N . LYS A 1 307 ? 3.746 -13.265 -5.506 1.00 87.56 307 LYS A N 1
ATOM 2483 C CA . LYS A 1 307 ? 4.744 -13.878 -6.390 1.00 87.56 307 LYS A CA 1
ATOM 2484 C C . LYS A 1 307 ? 4.143 -14.056 -7.785 1.00 87.56 307 LYS A C 1
ATOM 2486 O O . LYS A 1 307 ? 3.029 -14.559 -7.895 1.00 87.56 307 LYS A O 1
ATOM 2491 N N . ARG A 1 308 ? 4.870 -13.657 -8.830 1.00 90.62 308 ARG A N 1
ATOM 2492 C CA . ARG A 1 308 ? 4.487 -13.896 -10.232 1.00 90.62 308 ARG A CA 1
ATOM 2493 C C . ARG A 1 308 ? 5.694 -13.816 -11.151 1.00 90.62 308 ARG A C 1
ATOM 2495 O O . ARG A 1 308 ? 6.668 -13.144 -10.814 1.00 90.62 308 ARG A O 1
ATOM 2502 N N . ASP A 1 309 ? 5.559 -14.403 -12.325 1.00 93.81 309 ASP A N 1
ATOM 2503 C CA . ASP A 1 309 ? 6.502 -14.224 -13.416 1.00 93.81 309 ASP A CA 1
ATOM 2504 C C . ASP A 1 309 ? 6.047 -13.100 -14.341 1.00 93.81 309 ASP A C 1
ATOM 2506 O O . ASP A 1 309 ? 4.856 -12.922 -14.601 1.00 93.81 309 ASP A O 1
ATOM 2510 N N . VAL A 1 310 ? 7.012 -12.293 -14.773 1.00 93.69 310 VAL A N 1
ATOM 2511 C CA . VAL A 1 310 ? 6.787 -11.118 -15.609 1.00 93.69 310 VAL A CA 1
ATOM 2512 C C . VAL A 1 310 ? 7.721 -11.195 -16.803 1.00 93.69 310 VAL A C 1
ATOM 2514 O O . VAL A 1 310 ? 8.939 -11.210 -16.640 1.00 93.69 310 VAL A O 1
ATOM 2517 N N . ARG A 1 311 ? 7.165 -11.199 -18.010 1.00 95.31 311 ARG A N 1
ATOM 2518 C CA . ARG A 1 311 ? 7.941 -11.118 -19.242 1.00 95.31 311 ARG A CA 1
ATOM 2519 C C . ARG A 1 311 ? 8.525 -9.717 -19.396 1.00 95.31 311 ARG A C 1
ATOM 2521 O O . ARG A 1 311 ? 7.805 -8.718 -19.285 1.00 95.31 311 ARG A O 1
ATOM 2528 N N . CYS A 1 312 ? 9.821 -9.658 -19.681 1.00 94.69 312 CYS A N 1
ATOM 2529 C CA . CYS A 1 312 ? 10.566 -8.440 -19.967 1.00 94.69 312 CYS A CA 1
ATOM 2530 C C . CYS A 1 312 ? 10.713 -8.242 -21.480 1.00 94.69 312 CYS A C 1
ATOM 2532 O O . CYS A 1 312 ? 11.152 -9.141 -22.197 1.00 94.69 312 CYS A O 1
ATOM 2534 N N . ASP A 1 313 ? 10.337 -7.066 -21.978 1.00 93.12 313 ASP A N 1
ATOM 2535 C CA . ASP A 1 313 ? 10.499 -6.707 -23.383 1.00 93.12 313 ASP A CA 1
ATOM 2536 C C . ASP A 1 313 ? 11.983 -6.644 -23.794 1.00 93.12 313 ASP A C 1
ATOM 2538 O O . ASP A 1 313 ? 12.842 -6.193 -23.034 1.00 93.12 313 ASP A O 1
ATOM 2542 N N . ASN A 1 314 ? 12.281 -7.054 -25.033 1.00 88.44 314 ASN A N 1
ATOM 2543 C CA . ASN A 1 314 ? 13.657 -7.260 -25.510 1.00 88.44 314 ASN A CA 1
ATOM 2544 C C . ASN A 1 314 ? 14.554 -6.016 -25.381 1.00 88.44 314 ASN A C 1
ATOM 2546 O O . ASN A 1 314 ? 15.721 -6.144 -25.028 1.00 88.44 314 ASN A O 1
ATOM 2550 N N . PHE A 1 315 ? 14.025 -4.806 -25.597 1.00 89.31 315 PHE A N 1
ATOM 2551 C CA . PHE A 1 315 ? 14.823 -3.578 -25.455 1.00 89.31 315 PHE A CA 1
ATOM 2552 C C . PHE A 1 315 ? 15.340 -3.378 -24.015 1.00 89.31 315 PHE A C 1
ATOM 2554 O O . PHE A 1 315 ? 16.433 -2.852 -23.805 1.00 89.31 315 PHE A O 1
ATOM 2561 N N . ALA A 1 316 ? 14.564 -3.809 -23.015 1.00 91.94 316 ALA A N 1
ATOM 2562 C CA . ALA A 1 316 ? 14.944 -3.750 -21.610 1.00 91.94 316 ALA A CA 1
ATOM 2563 C C . ALA A 1 316 ? 15.887 -4.896 -21.233 1.00 91.94 316 ALA A C 1
ATOM 2565 O O . ALA A 1 316 ? 16.832 -4.671 -20.477 1.00 91.94 316 ALA A O 1
ATOM 2566 N N . MET A 1 317 ? 15.688 -6.086 -21.810 1.00 88.12 317 MET A N 1
ATOM 2567 C CA . MET A 1 317 ? 16.612 -7.219 -21.683 1.00 88.12 317 MET A CA 1
ATOM 2568 C C . MET A 1 317 ? 18.036 -6.827 -22.092 1.00 88.12 317 MET A C 1
ATOM 2570 O O . MET A 1 317 ? 18.955 -6.996 -21.293 1.00 88.12 317 MET A O 1
ATOM 2574 N N . THR A 1 318 ? 18.225 -6.230 -23.274 1.00 87.06 318 THR A N 1
ATOM 2575 C CA . THR A 1 318 ? 19.558 -5.812 -23.745 1.00 87.06 318 THR A CA 1
ATOM 2576 C C . THR A 1 318 ? 20.234 -4.854 -22.761 1.00 87.06 318 THR A C 1
ATOM 2578 O O . THR A 1 318 ? 21.425 -4.988 -22.479 1.00 87.06 318 THR A O 1
ATOM 2581 N N . LYS A 1 319 ? 19.473 -3.920 -22.171 1.00 89.88 319 LYS A N 1
ATOM 2582 C CA . LYS A 1 319 ? 20.005 -2.984 -21.170 1.00 89.88 319 LYS A CA 1
ATOM 2583 C C . LYS A 1 319 ? 20.377 -3.676 -19.857 1.00 89.88 319 LYS A C 1
ATOM 2585 O O . LYS A 1 319 ? 21.390 -3.316 -19.268 1.00 89.88 319 LYS A O 1
ATOM 2590 N N . LEU A 1 320 ? 19.585 -4.649 -19.405 1.00 90.81 320 LEU A N 1
ATOM 2591 C CA . LEU A 1 320 ? 19.849 -5.421 -18.184 1.00 90.81 320 LEU A CA 1
ATOM 2592 C C . LEU A 1 320 ? 21.108 -6.282 -18.319 1.00 90.81 320 LEU A C 1
ATOM 2594 O O . LEU A 1 320 ? 21.938 -6.277 -17.413 1.00 90.81 320 LEU A O 1
ATOM 2598 N N . VAL A 1 321 ? 21.273 -6.966 -19.456 1.00 86.94 321 VAL A N 1
ATOM 2599 C CA . VAL A 1 321 ? 22.464 -7.779 -19.745 1.00 86.94 321 VAL A CA 1
ATOM 2600 C C . VAL A 1 321 ? 23.713 -6.901 -19.782 1.00 86.94 321 VAL A C 1
ATOM 2602 O O . VAL A 1 321 ? 24.674 -7.182 -19.071 1.00 86.94 321 VAL A O 1
ATOM 2605 N N . ALA A 1 322 ? 23.674 -5.790 -20.528 1.00 87.62 322 ALA A N 1
ATOM 2606 C CA . ALA A 1 322 ? 24.789 -4.846 -20.577 1.00 87.62 322 ALA A CA 1
ATOM 2607 C C . ALA A 1 322 ? 25.114 -4.281 -19.185 1.00 87.62 322 ALA A C 1
ATOM 2609 O O . ALA A 1 322 ? 26.273 -4.204 -18.792 1.00 87.62 322 ALA A O 1
ATOM 2610 N N . PHE A 1 323 ? 24.094 -3.931 -18.399 1.00 89.69 323 PHE A N 1
ATOM 2611 C CA . PHE A 1 323 ? 24.305 -3.409 -17.056 1.00 89.69 323 PHE A CA 1
ATOM 2612 C C . PHE A 1 323 ? 24.930 -4.430 -16.102 1.00 89.69 323 PHE A C 1
ATOM 2614 O O . PHE A 1 323 ? 25.805 -4.050 -15.330 1.00 89.69 323 PHE A O 1
ATOM 2621 N N . ARG A 1 324 ? 24.561 -5.718 -16.176 1.00 91.06 324 ARG A N 1
ATOM 2622 C CA . ARG A 1 324 ? 25.182 -6.762 -15.339 1.00 91.06 324 ARG A CA 1
ATOM 2623 C C . ARG A 1 324 ? 26.699 -6.827 -15.534 1.00 91.06 324 ARG A C 1
ATOM 2625 O O . ARG A 1 324 ? 27.417 -7.098 -14.579 1.00 91.06 324 ARG A O 1
ATOM 2632 N N . MET A 1 325 ? 27.179 -6.544 -16.748 1.00 86.44 325 MET A N 1
ATOM 2633 C CA . MET A 1 325 ? 28.611 -6.516 -17.070 1.00 86.44 325 MET A CA 1
ATOM 2634 C C . MET A 1 325 ? 29.340 -5.304 -16.478 1.00 86.44 325 MET A C 1
ATOM 2636 O O . MET A 1 325 ? 30.533 -5.394 -16.202 1.00 86.44 325 MET A O 1
ATOM 2640 N N . HIS A 1 326 ? 28.635 -4.188 -16.276 1.00 83.62 326 HIS A N 1
ATOM 2641 C CA . HIS A 1 326 ? 29.199 -2.940 -15.750 1.00 83.62 326 HIS A CA 1
ATOM 2642 C C . HIS A 1 326 ? 28.946 -2.720 -14.255 1.00 83.62 326 HIS A C 1
ATOM 2644 O O . HIS A 1 326 ? 29.554 -1.824 -13.670 1.00 83.62 326 HIS A O 1
ATOM 2650 N N . SER A 1 327 ? 28.049 -3.498 -13.648 1.00 87.12 327 SER A N 1
ATOM 2651 C CA . SER A 1 327 ? 27.737 -3.398 -12.228 1.00 87.12 327 SER A CA 1
ATOM 2652 C C . SER A 1 327 ? 28.814 -4.061 -11.373 1.00 87.12 327 SER A C 1
ATOM 2654 O O . SER A 1 327 ? 29.267 -5.169 -11.666 1.00 87.12 327 SER A O 1
ATOM 2656 N N . THR A 1 328 ? 29.154 -3.413 -10.260 1.00 89.75 328 THR A N 1
ATOM 2657 C CA . THR A 1 328 ? 30.009 -3.979 -9.208 1.00 89.75 328 THR A CA 1
ATOM 2658 C C . THR A 1 328 ? 29.367 -5.220 -8.573 1.00 89.75 328 THR A C 1
ATOM 2660 O O . THR A 1 328 ? 30.062 -6.169 -8.215 1.00 89.75 328 THR A O 1
ATOM 2663 N N . PHE A 1 329 ? 28.032 -5.242 -8.479 1.00 92.44 329 PHE A N 1
ATOM 2664 C CA . PHE A 1 329 ? 27.242 -6.276 -7.803 1.00 92.44 329 PHE A CA 1
ATOM 2665 C C . PHE A 1 329 ? 26.454 -7.109 -8.823 1.00 92.44 329 PHE A C 1
ATOM 2667 O O . PHE A 1 329 ? 25.346 -6.756 -9.240 1.00 92.44 329 PHE A O 1
ATOM 2674 N N . ARG A 1 330 ? 27.056 -8.220 -9.258 1.00 92.88 330 ARG A N 1
ATOM 2675 C CA . ARG A 1 330 ? 26.592 -9.058 -10.383 1.00 92.88 330 ARG A CA 1
ATOM 2676 C C . ARG A 1 330 ? 26.256 -10.502 -10.007 1.00 92.88 330 ARG A C 1
ATOM 2678 O O . ARG A 1 330 ? 25.825 -11.267 -10.877 1.00 92.88 330 ARG A O 1
ATOM 2685 N N . GLY A 1 331 ? 26.497 -10.888 -8.757 1.00 94.81 331 GLY A N 1
ATOM 2686 C CA . GLY A 1 331 ? 26.208 -12.215 -8.236 1.00 94.81 331 GLY A CA 1
ATOM 2687 C C . GLY A 1 331 ? 24.709 -12.481 -8.179 1.00 94.81 331 GLY A C 1
ATOM 2688 O O . GLY A 1 331 ? 23.893 -11.568 -8.100 1.00 94.81 331 GLY A O 1
ATOM 2689 N N . ASP A 1 332 ? 24.328 -13.750 -8.209 1.00 95.62 332 ASP A N 1
ATOM 2690 C CA . ASP A 1 332 ? 22.923 -14.164 -8.244 1.00 95.62 332 ASP A CA 1
ATOM 2691 C C . ASP A 1 332 ? 22.112 -13.649 -7.043 1.00 95.62 332 ASP A C 1
ATOM 2693 O O . ASP A 1 332 ? 20.925 -13.326 -7.169 1.00 95.62 332 ASP A O 1
ATOM 2697 N N . ASP A 1 333 ? 22.762 -13.492 -5.890 1.00 96.12 333 ASP A N 1
ATOM 2698 C CA . ASP A 1 333 ? 22.161 -12.933 -4.682 1.00 96.12 333 ASP A CA 1
ATOM 2699 C C . ASP A 1 333 ? 22.255 -11.410 -4.543 1.00 96.12 333 ASP A C 1
ATOM 2701 O O . ASP A 1 333 ? 21.650 -10.855 -3.617 1.00 96.12 333 ASP A O 1
ATOM 2705 N N . ASP A 1 334 ? 22.923 -10.730 -5.469 1.00 96.25 334 ASP A N 1
ATOM 2706 C CA . ASP A 1 334 ? 23.007 -9.276 -5.482 1.00 96.25 334 ASP A CA 1
ATOM 2707 C C . ASP A 1 334 ? 21.726 -8.654 -6.035 1.00 96.25 334 ASP A C 1
ATOM 2709 O O . ASP A 1 334 ? 21.052 -9.212 -6.908 1.00 96.25 334 ASP A O 1
ATOM 2713 N N . TYR A 1 335 ? 21.376 -7.469 -5.530 1.00 96.44 335 TYR A N 1
ATOM 2714 C CA . TYR A 1 335 ? 20.245 -6.716 -6.059 1.00 96.44 335 TYR A CA 1
ATOM 2715 C C . TYR A 1 335 ? 20.556 -6.190 -7.462 1.00 96.44 335 TYR A C 1
ATOM 2717 O O . TYR A 1 335 ? 21.606 -5.603 -7.692 1.00 96.44 335 TYR A O 1
ATOM 2725 N N . ILE A 1 336 ? 19.591 -6.302 -8.379 1.00 95.12 336 ILE A N 1
ATOM 2726 C CA . ILE A 1 336 ? 19.736 -5.751 -9.739 1.00 95.12 336 ILE A CA 1
ATOM 2727 C C . ILE A 1 336 ? 19.909 -4.236 -9.673 1.00 95.12 336 ILE A C 1
ATOM 2729 O O . ILE A 1 336 ? 20.719 -3.653 -10.373 1.00 95.12 336 ILE A O 1
ATOM 2733 N N . LEU A 1 337 ? 19.119 -3.577 -8.828 1.00 95.81 337 LEU A N 1
ATOM 2734 C CA . LEU A 1 337 ? 19.179 -2.133 -8.624 1.00 95.81 337 LEU A CA 1
ATOM 2735 C C . LEU A 1 337 ? 19.874 -1.852 -7.292 1.00 95.81 337 LEU A C 1
ATOM 2737 O O . LEU A 1 337 ? 19.249 -1.364 -6.347 1.00 95.81 337 LEU A O 1
ATOM 2741 N N . ALA A 1 338 ? 21.141 -2.254 -7.212 1.00 94.62 338 ALA A N 1
ATOM 2742 C CA . ALA A 1 338 ? 22.015 -2.013 -6.074 1.00 94.62 338 ALA A CA 1
ATOM 2743 C C . ALA A 1 338 ? 22.683 -0.637 -6.161 1.00 94.62 338 ALA A C 1
ATOM 2745 O O . ALA A 1 338 ? 23.029 -0.160 -7.241 1.00 94.62 338 ALA A O 1
ATOM 2746 N N . ASP A 1 339 ? 22.881 -0.023 -5.005 1.00 92.94 339 ASP A N 1
ATOM 2747 C CA . ASP A 1 339 ? 23.853 1.042 -4.803 1.00 92.94 339 ASP A CA 1
ATOM 2748 C C . ASP A 1 339 ? 25.254 0.476 -5.088 1.00 92.94 339 ASP A C 1
ATOM 2750 O O . ASP A 1 339 ? 25.608 -0.584 -4.569 1.00 92.94 339 ASP A O 1
ATOM 2754 N N . GLN A 1 340 ? 26.008 1.121 -5.983 1.00 90.50 340 GLN A N 1
ATOM 2755 C CA . GLN A 1 340 ? 27.230 0.535 -6.553 1.00 90.50 340 GLN A CA 1
ATOM 2756 C C . GLN A 1 340 ? 28.454 0.644 -5.630 1.00 90.50 340 GLN A C 1
ATOM 2758 O O . GLN A 1 340 ? 29.501 0.090 -5.963 1.00 90.50 340 GLN A O 1
ATOM 2763 N N . GLU A 1 341 ? 28.300 1.258 -4.454 1.00 90.25 341 GLU A N 1
ATOM 2764 C CA . GLU A 1 341 ? 29.300 1.274 -3.382 1.00 90.25 341 GLU A CA 1
ATOM 2765 C C . GLU A 1 341 ? 28.961 0.255 -2.284 1.00 90.25 341 GLU A C 1
ATOM 2767 O O . GLU A 1 341 ? 29.820 -0.494 -1.826 1.00 90.25 341 GLU A O 1
ATOM 2772 N N . THR A 1 342 ? 27.694 0.198 -1.864 1.00 92.25 342 THR A N 1
ATOM 2773 C CA . THR A 1 342 ? 27.267 -0.563 -0.674 1.00 92.25 342 THR A CA 1
ATOM 2774 C C . THR A 1 342 ? 26.602 -1.907 -0.977 1.00 92.25 342 THR A C 1
ATOM 2776 O O . THR A 1 342 ? 26.389 -2.706 -0.063 1.00 92.25 342 THR A O 1
ATOM 2779 N N . GLY A 1 343 ? 26.176 -2.142 -2.221 1.00 92.81 343 GLY A N 1
ATOM 2780 C CA . GLY A 1 343 ? 25.429 -3.337 -2.632 1.00 92.81 343 GLY A CA 1
ATOM 2781 C C . GLY A 1 343 ? 23.981 -3.365 -2.138 1.00 92.81 343 GLY A C 1
ATOM 2782 O O . GLY A 1 343 ? 23.228 -4.296 -2.429 1.00 92.81 343 GLY A O 1
ATOM 2783 N N . GLN A 1 344 ? 23.549 -2.347 -1.388 1.00 94.62 344 GLN A N 1
ATOM 2784 C CA . GLN A 1 344 ? 22.199 -2.274 -0.841 1.00 94.62 344 GLN A CA 1
ATOM 2785 C C . GLN A 1 344 ? 21.181 -1.901 -1.918 1.00 94.62 344 GLN A C 1
ATOM 2787 O O . GLN A 1 344 ? 21.441 -1.093 -2.805 1.00 94.62 344 GLN A O 1
ATOM 2792 N N . ALA A 1 345 ? 19.968 -2.445 -1.818 1.00 94.44 345 ALA A N 1
ATOM 2793 C CA . ALA A 1 345 ? 18.910 -2.133 -2.773 1.00 94.44 345 ALA A CA 1
ATOM 2794 C C . ALA A 1 345 ? 18.528 -0.642 -2.759 1.00 94.44 345 ALA A C 1
ATOM 2796 O O . ALA A 1 345 ? 18.102 -0.102 -1.727 1.00 94.44 345 ALA A O 1
ATOM 2797 N N . VAL A 1 346 ? 18.536 -0.006 -3.932 1.00 93.56 346 VAL A N 1
ATOM 2798 C CA . VAL A 1 346 ? 18.022 1.353 -4.115 1.00 93.56 346 VAL A CA 1
ATOM 2799 C C . VAL A 1 346 ? 16.493 1.322 -4.076 1.00 93.56 346 VAL A C 1
ATOM 2801 O O . VAL A 1 346 ? 15.817 0.747 -4.926 1.00 93.56 346 VAL A O 1
ATOM 2804 N N . LYS A 1 347 ? 15.912 1.954 -3.050 1.00 89.75 347 LYS A N 1
ATOM 2805 C CA . LYS A 1 347 ? 14.463 1.868 -2.763 1.00 89.75 347 LYS A CA 1
ATOM 2806 C C . LYS A 1 347 ? 13.616 2.914 -3.489 1.00 89.75 347 LYS A C 1
ATOM 2808 O O . LYS A 1 347 ? 12.386 2.816 -3.490 1.00 89.75 347 LYS A O 1
ATOM 2813 N N . SER A 1 348 ? 14.230 3.975 -4.012 1.00 90.31 348 SER A N 1
ATOM 2814 C CA . SER A 1 348 ? 13.504 5.112 -4.579 1.00 90.31 348 SER A CA 1
ATOM 2815 C C . SER A 1 348 ? 14.332 5.880 -5.599 1.00 90.31 348 SER A C 1
ATOM 2817 O O . SER A 1 348 ? 15.368 6.436 -5.259 1.00 90.31 348 SER A O 1
ATOM 2819 N N . PHE A 1 349 ? 13.757 6.058 -6.786 1.00 94.25 349 PHE A N 1
ATOM 2820 C CA . PHE A 1 349 ? 14.324 6.845 -7.883 1.00 94.25 349 PHE A CA 1
ATOM 2821 C C . PHE A 1 349 ? 13.593 8.172 -8.126 1.00 94.25 349 PHE A C 1
ATOM 2823 O O . PHE A 1 349 ? 13.710 8.771 -9.190 1.00 94.25 349 PHE A O 1
ATOM 2830 N N . LYS A 1 350 ? 12.790 8.649 -7.162 1.00 92.44 350 LYS A N 1
ATOM 2831 C CA . LYS A 1 350 ? 11.966 9.861 -7.342 1.00 92.44 350 LYS A CA 1
ATOM 2832 C C . LYS A 1 350 ? 12.789 11.089 -7.734 1.00 92.44 350 LYS A C 1
ATOM 2834 O O . LYS A 1 350 ? 12.364 11.831 -8.608 1.00 92.44 350 LYS A O 1
ATOM 2839 N N . ARG A 1 351 ? 13.951 11.294 -7.104 1.00 91.38 351 ARG A N 1
ATOM 2840 C CA . ARG A 1 351 ? 14.807 12.463 -7.354 1.00 91.38 351 ARG A CA 1
ATOM 2841 C C . ARG A 1 351 ? 15.378 12.427 -8.772 1.00 91.38 351 ARG A C 1
ATOM 2843 O O . ARG A 1 351 ? 15.221 13.393 -9.508 1.00 91.38 351 ARG A O 1
ATOM 2850 N N . GLN A 1 352 ? 15.983 11.304 -9.153 1.00 93.06 352 GLN A N 1
ATOM 2851 C CA . GLN A 1 352 ? 16.556 11.083 -10.481 1.00 93.06 352 GLN A CA 1
ATOM 2852 C C . GLN A 1 352 ? 15.481 11.201 -11.569 1.00 93.06 352 GLN A C 1
ATOM 2854 O O . GLN A 1 352 ? 15.666 11.916 -12.549 1.00 93.06 352 GLN A O 1
ATOM 2859 N N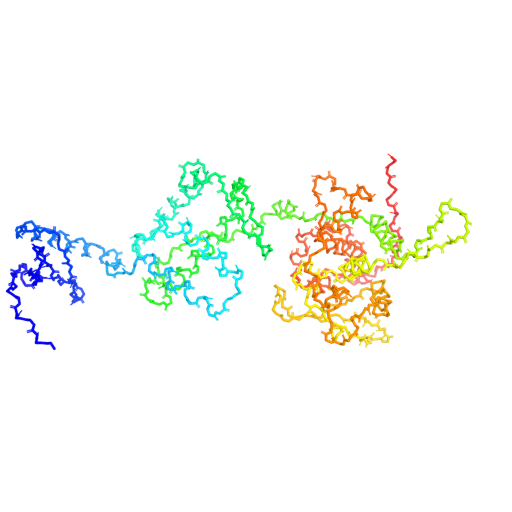 . PHE A 1 353 ? 14.308 10.605 -11.336 1.00 95.44 353 PHE A N 1
ATOM 2860 C CA . PHE A 1 353 ? 13.163 10.693 -12.239 1.00 95.44 353 PHE A CA 1
ATOM 2861 C C . PHE A 1 353 ? 12.678 12.135 -12.435 1.00 95.44 353 PHE A C 1
ATOM 2863 O O . PHE A 1 353 ? 12.457 12.566 -13.565 1.00 95.44 353 PHE A O 1
ATOM 2870 N N . SER A 1 354 ? 12.538 12.905 -11.350 1.00 93.56 354 SER A N 1
ATOM 2871 C CA . SER A 1 354 ? 12.161 14.320 -11.428 1.00 93.56 354 SER A CA 1
ATOM 2872 C C . SER A 1 354 ? 13.211 15.161 -12.156 1.00 93.56 354 SER A C 1
ATOM 2874 O O . SER A 1 354 ? 12.845 16.061 -12.910 1.00 93.56 354 SER A O 1
ATOM 2876 N N . THR A 1 355 ? 14.502 14.861 -11.983 1.00 92.50 355 THR A N 1
ATOM 2877 C CA . THR A 1 355 ? 15.575 15.506 -12.751 1.00 92.50 355 THR A CA 1
ATOM 2878 C C . THR A 1 355 ? 15.459 15.197 -14.240 1.00 92.50 355 THR A C 1
ATOM 2880 O O . THR A 1 355 ? 15.451 16.138 -15.028 1.00 92.50 355 THR A O 1
ATOM 2883 N N . MET A 1 356 ? 15.295 13.927 -14.621 1.00 94.75 356 MET A N 1
ATOM 2884 C CA . MET A 1 356 ? 15.092 13.518 -16.016 1.00 94.75 356 MET A CA 1
ATOM 2885 C C . MET A 1 356 ? 13.898 14.249 -16.643 1.00 94.75 356 MET A C 1
ATOM 2887 O O . MET A 1 356 ? 14.038 14.879 -17.686 1.00 94.75 356 MET A O 1
ATOM 2891 N N . CYS A 1 357 ? 12.741 14.236 -15.974 1.00 95.44 357 CYS A N 1
ATOM 2892 C CA . CYS A 1 357 ? 11.540 14.914 -16.464 1.00 95.44 357 CYS A CA 1
ATOM 2893 C C . CYS A 1 357 ? 11.757 16.422 -16.634 1.00 95.44 357 CYS A C 1
ATOM 2895 O O . CYS A 1 357 ? 11.307 17.002 -17.614 1.00 95.44 357 CYS A O 1
ATOM 2897 N N . ARG A 1 358 ? 12.473 17.069 -15.706 1.00 94.06 358 ARG A N 1
ATOM 2898 C CA . ARG A 1 358 ? 12.800 18.496 -15.805 1.00 94.06 358 ARG A CA 1
ATOM 2899 C C . ARG A 1 358 ? 13.712 18.797 -16.995 1.00 94.06 358 ARG A C 1
ATOM 2901 O O . ARG A 1 358 ? 13.446 19.770 -17.688 1.00 94.06 358 ARG A O 1
ATOM 2908 N N . VAL A 1 359 ? 14.748 17.985 -17.220 1.00 93.31 359 VAL A N 1
ATOM 2909 C CA . VAL A 1 359 ? 15.685 18.151 -18.347 1.00 93.31 359 VAL A CA 1
ATOM 2910 C C . VAL A 1 359 ? 14.971 17.966 -19.685 1.00 93.31 359 VAL A C 1
ATOM 2912 O O . VAL A 1 359 ? 15.199 18.737 -20.606 1.00 93.31 359 VAL A O 1
ATOM 2915 N N . LEU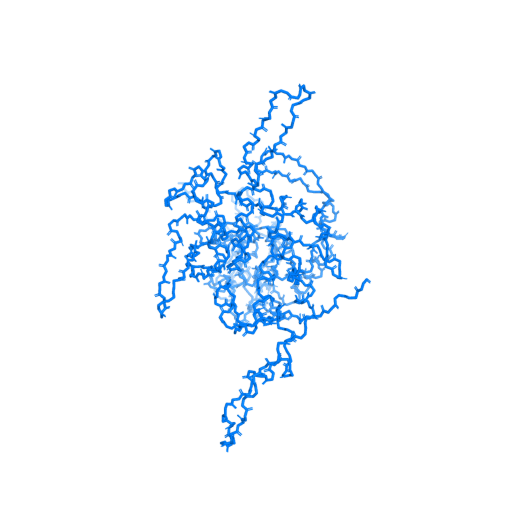 A 1 360 ? 14.066 16.991 -19.773 1.00 95.00 360 LEU A N 1
ATOM 2916 C CA . LEU A 1 360 ? 13.296 16.708 -20.987 1.00 95.00 360 LEU A CA 1
ATOM 2917 C C . LEU A 1 360 ? 12.078 17.626 -21.190 1.00 95.00 360 LEU A C 1
ATOM 2919 O O . LEU A 1 360 ? 11.378 17.497 -22.188 1.00 95.00 360 LEU A O 1
ATOM 2923 N N . GLY A 1 361 ? 11.781 18.523 -20.244 1.00 94.12 361 GLY A N 1
ATOM 2924 C CA . GLY A 1 361 ? 10.593 19.384 -20.298 1.00 94.12 361 GLY A CA 1
ATOM 2925 C C . GLY A 1 361 ? 9.265 18.677 -19.983 1.00 94.12 361 GLY A C 1
ATOM 2926 O O . GLY A 1 361 ? 8.200 19.267 -20.136 1.00 94.12 361 GLY A O 1
ATOM 2927 N N . PHE A 1 362 ? 9.285 17.439 -19.484 1.00 93.56 362 PHE A N 1
ATOM 2928 C CA . PHE A 1 362 ? 8.096 16.624 -19.194 1.00 93.56 362 PHE A CA 1
ATOM 2929 C C . PHE A 1 362 ? 7.569 16.852 -17.774 1.00 93.56 362 PHE A C 1
ATOM 2931 O O . PHE A 1 362 ? 7.593 1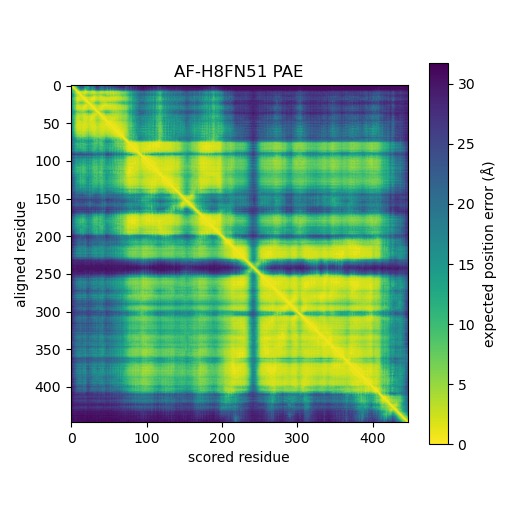5.962 -16.925 1.00 93.56 362 PHE A O 1
ATOM 2938 N N . LYS A 1 363 ? 7.117 18.072 -17.474 1.00 82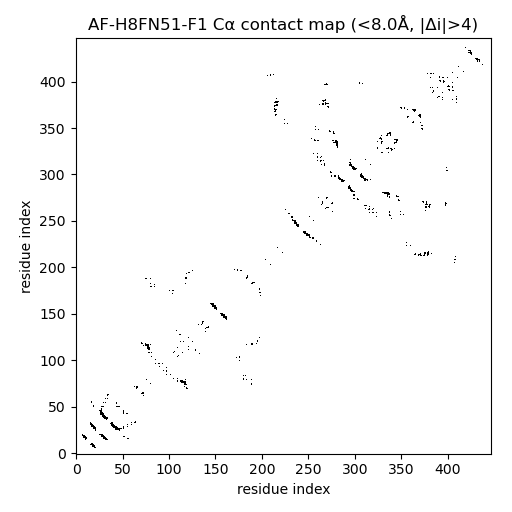.62 363 LYS A N 1
ATOM 2939 C CA . LYS A 1 363 ? 6.678 18.426 -16.112 1.00 82.62 363 LYS A CA 1
ATOM 2940 C C . LYS A 1 363 ? 5.320 17.818 -15.745 1.00 82.62 363 LYS A C 1
ATOM 2942 O O . LYS A 1 363 ? 5.171 17.315 -14.631 1.00 82.62 363 LYS A O 1
ATOM 2947 N N . ALA A 1 364 ? 4.357 17.854 -16.661 1.00 88.38 364 ALA A N 1
ATOM 2948 C CA . ALA A 1 364 ? 2.997 17.371 -16.450 1.00 88.38 364 ALA A CA 1
ATOM 2949 C C . ALA A 1 364 ? 2.338 16.937 -17.769 1.00 88.38 364 ALA A C 1
ATOM 2951 O O . ALA A 1 364 ? 2.853 17.243 -18.844 1.00 88.38 364 ALA A O 1
ATOM 2952 N N . ASP A 1 365 ? 1.222 16.215 -17.675 1.00 83.19 365 ASP A N 1
ATOM 2953 C CA . ASP A 1 365 ? 0.359 15.915 -18.821 1.00 83.19 365 ASP A CA 1
ATOM 2954 C C . ASP A 1 365 ? -0.529 17.111 -19.217 1.00 83.19 365 ASP A C 1
ATOM 2956 O O . ASP A 1 365 ? -0.481 18.182 -18.608 1.00 83.19 365 ASP A O 1
ATOM 2960 N N . GLN A 1 366 ? -1.374 16.907 -20.232 1.00 76.56 366 GLN A N 1
ATOM 2961 C CA . GLN A 1 366 ? -2.304 17.917 -20.755 1.00 76.56 366 GLN A CA 1
ATOM 2962 C C . GLN A 1 366 ? -3.308 18.442 -19.713 1.00 76.56 366 GLN A C 1
ATOM 2964 O O . GLN A 1 366 ? -3.855 19.524 -19.888 1.00 76.56 366 GLN A O 1
ATOM 2969 N N . VAL A 1 367 ? -3.550 17.701 -18.624 1.00 78.38 367 VAL A N 1
ATOM 2970 C CA . VAL A 1 367 ? -4.459 18.104 -17.537 1.00 78.38 367 VAL A CA 1
ATOM 2971 C C . VAL A 1 367 ? -3.704 18.577 -16.290 1.00 78.38 367 VAL A C 1
ATOM 2973 O O . VAL A 1 367 ? -4.283 18.688 -15.209 1.00 78.38 367 VAL A O 1
ATOM 2976 N N . GLY A 1 368 ? -2.401 18.848 -16.416 1.00 83.88 368 GLY A N 1
ATOM 2977 C CA . GLY A 1 368 ? -1.567 19.387 -15.345 1.00 83.88 368 GLY A CA 1
ATOM 2978 C C . GLY A 1 368 ? -1.145 18.365 -14.283 1.00 83.88 368 GLY A C 1
ATOM 2979 O O . GLY A 1 368 ? -0.624 18.757 -13.235 1.00 83.88 368 GLY A O 1
ATOM 2980 N N . LYS A 1 369 ? -1.321 17.056 -14.509 1.00 86.44 369 LYS A N 1
ATOM 2981 C CA . LYS A 1 369 ? -0.835 16.029 -13.577 1.00 86.44 369 LYS A CA 1
ATOM 2982 C C . LYS A 1 369 ? 0.660 15.788 -13.750 1.00 86.44 369 LYS A C 1
ATOM 2984 O O . LYS A 1 369 ? 1.099 15.458 -14.851 1.00 86.44 369 LYS A O 1
ATOM 2989 N N . PRO A 1 370 ? 1.447 15.839 -12.664 1.00 91.50 370 PRO A N 1
ATOM 2990 C CA . PRO A 1 370 ? 2.880 15.621 -12.748 1.00 91.50 370 PRO A CA 1
ATOM 2991 C C . PRO A 1 370 ? 3.219 14.156 -13.030 1.00 91.50 370 PRO A C 1
ATOM 2993 O O . PRO A 1 370 ? 2.613 13.235 -12.468 1.00 91.50 370 PRO A O 1
ATOM 2996 N N . PHE A 1 371 ? 4.255 13.942 -13.837 1.00 93.88 371 PHE A N 1
ATOM 2997 C CA . PHE A 1 371 ? 4.827 12.616 -14.036 1.00 93.88 371 PHE A CA 1
ATOM 2998 C C . PHE A 1 371 ? 5.585 12.150 -12.791 1.00 93.88 371 PHE A C 1
ATOM 3000 O O . PHE A 1 371 ? 6.309 12.901 -12.133 1.00 93.88 371 PHE A O 1
ATOM 3007 N N . VAL A 1 372 ? 5.442 10.867 -12.473 1.00 94.56 372 VAL A N 1
ATOM 3008 C CA . VAL A 1 372 ? 6.119 10.204 -11.349 1.00 94.56 372 VAL A CA 1
ATOM 3009 C C . VAL A 1 372 ? 6.630 8.835 -11.801 1.00 94.56 372 VAL A C 1
ATOM 3011 O O . VAL A 1 372 ? 6.181 8.351 -12.832 1.00 94.56 372 VAL A O 1
ATOM 3014 N N . PRO A 1 373 ? 7.484 8.122 -11.042 1.00 95.62 373 PRO A N 1
ATOM 3015 C CA . PRO A 1 373 ? 7.960 6.803 -11.472 1.00 95.62 373 PRO A CA 1
ATOM 3016 C C . PRO A 1 373 ? 6.843 5.806 -11.837 1.00 95.62 373 PRO A C 1
ATOM 3018 O O . PRO A 1 373 ? 7.015 4.971 -12.717 1.00 95.62 373 PRO A O 1
ATOM 3021 N N . TYR A 1 374 ? 5.668 5.914 -11.201 1.00 93.62 374 TYR A N 1
ATOM 3022 C CA . TYR A 1 374 ? 4.493 5.094 -11.528 1.00 93.62 374 TYR A CA 1
ATOM 3023 C C . TYR A 1 374 ? 3.925 5.363 -12.937 1.00 93.62 374 TYR A C 1
ATOM 3025 O O . TYR A 1 374 ? 3.303 4.479 -13.523 1.00 93.62 374 TYR A O 1
ATOM 3033 N N . SER A 1 375 ? 4.196 6.533 -13.519 1.00 94.62 375 SER A N 1
ATOM 3034 C CA . SER A 1 375 ? 3.862 6.870 -14.905 1.00 94.62 375 SER A CA 1
ATOM 3035 C C . SER A 1 375 ? 4.523 5.939 -15.918 1.00 94.62 375 SER A C 1
ATOM 3037 O O . SER A 1 375 ? 3.909 5.646 -16.936 1.00 94.62 375 SER A O 1
ATOM 3039 N N . LEU A 1 376 ? 5.712 5.387 -15.638 1.00 96.38 376 LEU A N 1
ATOM 3040 C CA . LEU A 1 376 ? 6.363 4.406 -16.523 1.00 96.38 376 LEU A CA 1
ATOM 3041 C C . LEU A 1 376 ? 5.514 3.135 -16.670 1.00 96.38 376 LEU A C 1
ATOM 3043 O O . LEU A 1 376 ? 5.279 2.657 -17.774 1.00 96.38 376 LEU A O 1
ATOM 3047 N N . ARG A 1 377 ? 4.953 2.638 -15.562 1.00 94.25 377 ARG A N 1
ATOM 3048 C CA . ARG A 1 377 ? 4.019 1.504 -15.584 1.00 94.25 377 ARG A CA 1
ATOM 3049 C C . ARG A 1 377 ? 2.731 1.834 -16.345 1.00 94.25 377 ARG A C 1
ATOM 3051 O O . ARG A 1 377 ? 2.213 0.982 -17.060 1.00 94.25 377 ARG A O 1
ATOM 3058 N N . HIS A 1 378 ? 2.206 3.053 -16.190 1.00 91.25 378 HIS A N 1
ATOM 3059 C CA . HIS A 1 378 ? 1.036 3.499 -16.961 1.00 91.25 378 HIS A CA 1
ATOM 3060 C C . HIS A 1 378 ? 1.330 3.581 -18.458 1.00 91.25 378 HIS A C 1
ATOM 3062 O O . HIS A 1 378 ? 0.489 3.211 -19.272 1.00 91.25 378 HIS A O 1
ATOM 3068 N N . THR A 1 379 ? 2.533 4.026 -18.796 1.00 93.44 379 THR A N 1
ATOM 3069 C CA . THR A 1 379 ? 3.033 4.116 -20.166 1.00 93.44 379 THR A CA 1
ATOM 3070 C C . THR A 1 379 ? 3.118 2.735 -20.801 1.00 93.44 379 THR A C 1
ATOM 3072 O O . THR A 1 379 ? 2.531 2.537 -21.856 1.00 93.44 379 THR A O 1
ATOM 3075 N N . TYR A 1 380 ? 3.724 1.755 -20.118 1.00 94.88 380 TYR A N 1
ATOM 3076 C CA . TYR A 1 380 ? 3.763 0.361 -20.577 1.00 94.88 380 TYR A CA 1
ATOM 3077 C C . TYR A 1 380 ? 2.371 -0.167 -20.947 1.00 94.88 380 TYR A C 1
ATOM 3079 O O . TYR A 1 380 ? 2.160 -0.631 -22.064 1.00 94.88 380 TYR A O 1
ATOM 3087 N N . ALA A 1 381 ? 1.404 -0.049 -20.030 1.00 92.06 381 ALA A N 1
ATOM 3088 C CA . ALA A 1 381 ? 0.050 -0.548 -20.258 1.00 92.06 381 ALA A CA 1
ATOM 3089 C C . ALA A 1 381 ? -0.631 0.155 -21.440 1.00 92.06 381 ALA A C 1
ATOM 3091 O O . ALA A 1 381 ? -1.217 -0.500 -22.295 1.00 92.06 381 ALA A O 1
ATOM 3092 N N . THR A 1 382 ? -0.516 1.485 -21.501 1.00 87.75 382 THR A N 1
ATOM 3093 C CA . THR A 1 382 ? -1.144 2.303 -22.548 1.00 87.75 382 THR A CA 1
ATOM 3094 C C . THR A 1 382 ? -0.564 1.981 -23.923 1.00 87.75 382 THR A C 1
ATOM 3096 O O . THR A 1 382 ? -1.315 1.759 -24.866 1.00 87.75 382 THR A O 1
ATOM 3099 N N . LEU A 1 383 ? 0.764 1.896 -24.045 1.00 88.75 383 LEU A N 1
ATOM 3100 C CA . LEU A 1 383 ? 1.416 1.602 -25.321 1.00 88.75 383 LEU A CA 1
ATOM 3101 C C . LEU A 1 383 ? 1.159 0.161 -25.785 1.00 88.75 383 LEU A C 1
ATOM 3103 O O . LEU A 1 383 ? 0.936 -0.051 -26.973 1.00 88.75 383 LEU A O 1
ATOM 3107 N N . LYS A 1 384 ? 1.114 -0.819 -24.871 1.00 90.31 384 LYS A N 1
ATOM 3108 C CA . LYS A 1 384 ? 0.757 -2.210 -25.207 1.00 90.31 384 LYS A CA 1
ATOM 3109 C C . LYS A 1 384 ? -0.690 -2.335 -25.689 1.00 90.31 384 LYS A C 1
ATOM 3111 O O . LYS A 1 384 ? -0.923 -3.013 -26.684 1.00 90.31 384 LYS A O 1
ATOM 3116 N N . LEU A 1 385 ? -1.635 -1.654 -25.036 1.00 86.00 385 LEU A N 1
ATOM 3117 C CA . LEU A 1 385 ? -3.033 -1.621 -25.486 1.00 86.00 385 LEU A CA 1
ATOM 3118 C C . LEU A 1 385 ? -3.171 -0.929 -26.842 1.00 86.00 385 LEU A C 1
ATOM 3120 O O . LEU A 1 385 ? -3.822 -1.459 -27.734 1.00 86.00 385 LEU A O 1
ATOM 3124 N N . ASN A 1 386 ? -2.494 0.205 -27.040 1.00 82.06 386 ASN A N 1
ATOM 3125 C CA . ASN A 1 386 ? -2.484 0.898 -28.330 1.00 82.06 386 ASN A CA 1
ATOM 3126 C C . ASN A 1 386 ? -1.881 0.040 -29.455 1.00 82.06 386 ASN A C 1
ATOM 3128 O O . ASN A 1 386 ? -2.254 0.209 -30.615 1.00 82.06 386 ASN A O 1
ATOM 3132 N N . ALA A 1 387 ? -0.967 -0.874 -29.115 1.00 84.56 387 ALA A N 1
ATOM 3133 C CA . ALA A 1 387 ? -0.393 -1.861 -30.026 1.00 84.56 387 ALA A CA 1
ATOM 3134 C C . ALA A 1 387 ? -1.283 -3.105 -30.242 1.00 84.56 387 ALA A C 1
ATOM 3136 O O . ALA A 1 387 ? -0.877 -4.006 -30.971 1.00 84.56 387 ALA A O 1
ATOM 3137 N N . GLY A 1 388 ? -2.473 -3.168 -29.632 1.00 81.56 388 GLY A N 1
ATOM 3138 C CA . GLY A 1 388 ? -3.431 -4.267 -29.796 1.00 81.56 388 GLY A CA 1
ATOM 3139 C C . GLY A 1 388 ? -3.120 -5.517 -28.971 1.00 81.56 388 GLY A C 1
ATOM 3140 O O . GLY A 1 388 ? -3.621 -6.593 -29.281 1.00 81.56 388 GLY A O 1
ATOM 3141 N N . VAL A 1 389 ? -2.276 -5.418 -27.937 1.00 86.69 389 VAL A N 1
ATOM 3142 C CA . VAL A 1 389 ? -2.015 -6.557 -27.045 1.00 86.69 389 VAL A CA 1
ATOM 3143 C C . VAL A 1 389 ? -3.227 -6.791 -26.148 1.00 86.69 389 VAL A C 1
ATOM 3145 O O . VAL A 1 389 ? -3.740 -5.854 -25.533 1.00 86.69 389 VAL A O 1
ATOM 3148 N N . ASP A 1 390 ? -3.642 -8.054 -26.033 1.00 86.06 390 ASP A N 1
ATOM 3149 C CA . ASP A 1 390 ? -4.796 -8.435 -25.227 1.00 86.06 390 ASP A CA 1
ATOM 3150 C C . ASP A 1 390 ? -4.686 -7.957 -23.766 1.00 86.06 390 ASP A C 1
ATOM 3152 O O . ASP A 1 390 ? -3.653 -8.069 -23.089 1.00 86.06 390 ASP A O 1
ATOM 3156 N N . ILE A 1 391 ? -5.804 -7.437 -23.263 1.00 86.75 391 ILE A N 1
ATOM 3157 C CA . ILE A 1 391 ? -5.882 -6.822 -21.943 1.00 86.75 391 ILE A CA 1
ATOM 3158 C C . ILE A 1 391 ? -5.643 -7.823 -20.808 1.00 86.75 391 ILE A C 1
ATOM 3160 O O . ILE A 1 391 ? -5.060 -7.437 -19.790 1.00 86.75 391 ILE A O 1
ATOM 3164 N N . ARG A 1 392 ? -6.043 -9.099 -20.955 1.00 88.94 392 ARG A N 1
ATOM 3165 C CA . ARG A 1 392 ? -5.752 -10.128 -19.944 1.00 88.94 392 ARG A CA 1
ATOM 3166 C C . ARG A 1 392 ? -4.263 -10.424 -19.902 1.00 88.94 392 ARG A C 1
ATOM 3168 O O . ARG A 1 392 ? -3.721 -10.532 -18.805 1.00 88.94 392 ARG A O 1
ATOM 3175 N N . LEU A 1 393 ? -3.589 -10.501 -21.049 1.00 91.50 393 LEU A N 1
ATOM 3176 C CA . LEU A 1 393 ? -2.137 -10.716 -21.090 1.00 91.50 393 LEU A CA 1
ATOM 3177 C C . LEU A 1 393 ? -1.384 -9.585 -20.377 1.00 91.50 393 LEU A C 1
ATOM 3179 O O . LEU A 1 393 ? -0.522 -9.842 -19.532 1.00 91.50 393 LEU A O 1
ATOM 3183 N N . ILE A 1 394 ? -1.769 -8.332 -20.637 1.00 91.69 394 ILE A N 1
ATOM 3184 C CA . ILE A 1 394 ? -1.204 -7.164 -19.947 1.00 91.69 394 ILE A CA 1
ATOM 3185 C C . ILE A 1 394 ? -1.492 -7.232 -18.441 1.00 91.69 394 ILE A C 1
ATOM 3187 O O . ILE A 1 394 ? -0.592 -7.013 -17.626 1.00 91.69 394 ILE A O 1
ATOM 3191 N N . ALA A 1 395 ? -2.731 -7.551 -18.054 1.00 91.06 395 ALA A N 1
ATOM 3192 C CA . ALA A 1 395 ? -3.146 -7.644 -16.657 1.00 91.06 395 ALA A CA 1
ATOM 3193 C C . ALA A 1 395 ? -2.357 -8.711 -15.883 1.00 91.06 395 ALA A C 1
ATOM 3195 O O . ALA A 1 395 ? -1.842 -8.413 -14.798 1.00 91.06 395 ALA A O 1
ATOM 3196 N N . ASN A 1 396 ? -2.179 -9.893 -16.479 1.00 90.88 396 ASN A N 1
ATOM 3197 C CA . ASN A 1 396 ? -1.389 -10.992 -15.928 1.00 90.88 396 ASN A CA 1
ATOM 3198 C C . ASN A 1 396 ? 0.065 -10.563 -15.695 1.00 90.88 396 ASN A C 1
ATOM 3200 O O . ASN A 1 396 ? 0.559 -10.657 -14.570 1.00 90.88 396 ASN A O 1
ATOM 3204 N N . ASN A 1 397 ? 0.717 -9.986 -16.712 1.00 92.44 397 ASN A N 1
ATOM 3205 C CA . ASN A 1 397 ? 2.110 -9.540 -16.608 1.00 92.44 397 ASN A CA 1
ATOM 3206 C C . ASN A 1 397 ? 2.283 -8.468 -15.512 1.00 92.44 397 ASN A C 1
ATOM 3208 O O . ASN A 1 397 ? 3.176 -8.497 -14.657 1.00 92.44 397 ASN A O 1
ATOM 3212 N N . MET A 1 398 ? 1.348 -7.520 -15.472 1.00 90.69 398 MET A N 1
ATOM 3213 C CA . MET A 1 398 ? 1.355 -6.425 -14.512 1.00 90.69 398 MET A CA 1
ATOM 3214 C C . MET A 1 398 ? 0.972 -6.856 -13.085 1.00 90.69 398 MET A C 1
ATOM 3216 O O . MET A 1 398 ? 1.253 -6.098 -12.147 1.00 90.69 398 MET A O 1
ATOM 3220 N N . GLY A 1 399 ? 0.332 -8.009 -12.883 1.00 87.00 399 GLY A N 1
ATOM 3221 C CA . GLY A 1 399 ? -0.229 -8.414 -11.589 1.00 87.00 399 GLY A CA 1
ATOM 3222 C C . GLY A 1 399 ? -1.403 -7.526 -11.155 1.00 87.00 399 GLY A C 1
ATOM 3223 O O . GLY A 1 399 ? -1.436 -7.023 -10.028 1.00 87.00 399 GLY A O 1
ATOM 3224 N N . ASN A 1 400 ? -2.318 -7.242 -12.082 1.00 84.56 400 ASN A N 1
ATOM 3225 C CA . ASN A 1 400 ? -3.584 -6.539 -11.850 1.00 84.56 400 ASN A CA 1
ATOM 3226 C C . ASN A 1 400 ? -4.746 -7.391 -12.386 1.00 84.56 400 ASN A C 1
ATOM 3228 O O . ASN A 1 400 ? -4.521 -8.279 -13.199 1.00 84.56 400 ASN A O 1
ATOM 3232 N N . SER A 1 401 ? -5.985 -7.098 -11.979 1.00 79.25 401 SER A N 1
ATOM 3233 C CA . SER A 1 401 ? -7.151 -7.699 -12.634 1.00 79.25 401 SER A CA 1
ATOM 3234 C C . SER A 1 401 ? -7.440 -7.005 -13.979 1.00 79.25 401 SER A C 1
ATOM 3236 O O . SER A 1 401 ? -7.130 -5.809 -14.114 1.00 79.25 401 SER A O 1
ATOM 3238 N N . PRO A 1 402 ? -8.027 -7.703 -14.971 1.00 79.69 402 PRO A N 1
ATOM 3239 C CA . PRO A 1 402 ? -8.415 -7.100 -16.246 1.00 79.69 402 PRO A CA 1
ATOM 3240 C C . PRO A 1 402 ? -9.329 -5.886 -16.073 1.00 79.69 402 PRO A C 1
ATOM 3242 O O . PRO A 1 402 ? -9.168 -4.900 -16.781 1.00 79.69 402 PRO A O 1
ATOM 3245 N N . GLU A 1 403 ? -10.215 -5.892 -15.076 1.00 79.69 403 GLU A N 1
ATOM 3246 C CA . GLU A 1 403 ? -11.131 -4.786 -14.773 1.00 79.69 403 GLU A CA 1
ATOM 3247 C C . GLU A 1 403 ? -10.367 -3.547 -14.300 1.00 79.69 403 GLU A C 1
ATOM 3249 O O . GLU A 1 403 ? -10.686 -2.428 -14.695 1.00 79.69 403 GLU A O 1
ATOM 3254 N N . VAL A 1 404 ? -9.323 -3.732 -13.482 1.00 80.06 404 VAL A N 1
ATOM 3255 C CA . VAL A 1 404 ? -8.453 -2.634 -13.037 1.00 80.06 404 VAL A CA 1
ATOM 3256 C C . VAL A 1 404 ? -7.688 -2.054 -14.223 1.00 80.06 404 VAL A C 1
ATOM 3258 O O . VAL A 1 404 ? -7.597 -0.835 -14.354 1.00 80.06 404 VAL A O 1
ATOM 3261 N N . VAL A 1 405 ? -7.147 -2.905 -15.099 1.00 81.31 405 VAL A N 1
ATOM 3262 C CA . VAL A 1 405 ? -6.463 -2.451 -16.318 1.00 81.31 405 VAL A CA 1
ATOM 3263 C C . VAL A 1 405 ? -7.457 -1.723 -17.228 1.00 81.31 405 VAL A C 1
ATOM 3265 O O . VAL A 1 405 ? -7.200 -0.596 -17.636 1.00 81.31 405 VAL A O 1
ATOM 3268 N N . HIS A 1 406 ? -8.646 -2.274 -17.449 1.00 78.00 406 HIS A N 1
ATOM 3269 C CA . HIS A 1 406 ? -9.670 -1.661 -18.287 1.00 78.00 406 HIS A CA 1
ATOM 3270 C C . HIS A 1 406 ? -10.121 -0.302 -17.740 1.00 78.00 406 HIS A C 1
ATOM 3272 O O . HIS A 1 406 ? -10.165 0.681 -18.473 1.00 78.00 406 HIS A O 1
ATOM 3278 N N . ALA A 1 407 ? -10.373 -0.197 -16.434 1.00 74.06 407 ALA A N 1
ATOM 3279 C CA . ALA A 1 407 ? -10.796 1.054 -15.811 1.00 74.06 407 ALA A CA 1
ATOM 3280 C C . ALA A 1 407 ? -9.728 2.161 -15.892 1.00 74.06 407 ALA A C 1
ATOM 3282 O O . ALA A 1 407 ? -10.066 3.347 -15.903 1.00 74.06 407 ALA A O 1
ATOM 3283 N N . HIS A 1 408 ? -8.445 1.790 -15.937 1.00 70.25 408 HIS A N 1
ATOM 3284 C CA . HIS A 1 408 ? -7.343 2.743 -16.023 1.00 70.25 408 HIS A CA 1
ATOM 3285 C C . HIS A 1 408 ? -6.898 3.039 -17.457 1.00 70.25 408 HIS A C 1
ATOM 3287 O O . HIS A 1 408 ? -6.465 4.160 -17.714 1.00 70.25 408 HIS A O 1
ATOM 3293 N N . TYR A 1 409 ? -7.000 2.093 -18.382 1.00 70.44 409 TYR A N 1
ATOM 3294 C CA . TYR A 1 409 ? -6.351 2.191 -19.691 1.00 70.44 409 TYR A CA 1
ATOM 3295 C C . TYR A 1 409 ? -7.293 1.928 -20.871 1.00 70.44 409 TYR A C 1
ATOM 3297 O O . TYR A 1 409 ? -6.959 2.283 -21.995 1.00 70.44 409 TYR A O 1
ATOM 3305 N N . GLY A 1 410 ? -8.474 1.357 -20.619 1.00 60.03 410 GLY A N 1
ATOM 3306 C CA . GLY A 1 410 ? -9.493 1.107 -21.629 1.00 60.03 410 GLY A CA 1
ATOM 3307 C C . GLY A 1 410 ? -10.141 2.409 -22.095 1.00 60.03 410 GLY A C 1
ATOM 3308 O O . GLY A 1 410 ? -11.049 2.938 -21.445 1.00 60.03 410 GLY A O 1
ATOM 3309 N N . HIS A 1 411 ? -9.667 2.908 -23.233 1.00 59.94 411 HIS A N 1
ATOM 3310 C CA . HIS A 1 411 ? -10.360 3.902 -24.059 1.00 59.94 411 HIS A CA 1
ATOM 3311 C C . HIS A 1 411 ? -11.066 3.254 -25.256 1.00 59.94 411 HIS A C 1
ATOM 3313 O O . HIS A 1 411 ? -11.561 3.954 -26.135 1.00 59.94 411 HIS A O 1
ATOM 3319 N N . ASP A 1 412 ? -11.108 1.923 -25.274 1.00 56.44 412 ASP A N 1
ATOM 3320 C CA . ASP A 1 412 ? -11.583 1.160 -26.410 1.00 56.44 412 ASP A CA 1
ATOM 3321 C C . ASP A 1 412 ? -13.091 1.311 -26.589 1.00 56.44 412 ASP A C 1
ATOM 3323 O O . ASP A 1 412 ? -13.875 1.134 -25.654 1.00 56.44 412 ASP A O 1
ATOM 3327 N N . THR A 1 413 ? -13.490 1.607 -27.817 1.00 56.81 413 THR A N 1
ATOM 3328 C CA . THR A 1 413 ? -14.869 1.507 -28.281 1.00 56.81 413 THR A CA 1
ATOM 3329 C C . THR A 1 413 ? -14.988 0.281 -29.180 1.00 56.81 413 THR A C 1
ATOM 3331 O O . THR A 1 413 ? -13.989 -0.214 -29.707 1.00 56.81 413 THR A O 1
ATOM 3334 N N . ALA A 1 414 ? -16.214 -0.199 -29.408 1.00 57.38 414 ALA A N 1
ATOM 3335 C CA . ALA A 1 414 ? -16.455 -1.251 -30.401 1.00 57.38 414 ALA A CA 1
ATOM 3336 C C . ALA A 1 414 ? -15.859 -0.882 -31.776 1.00 57.38 414 ALA A C 1
ATOM 3338 O O . ALA A 1 414 ? -15.357 -1.743 -32.486 1.00 57.38 414 ALA A O 1
ATOM 3339 N N . VAL A 1 415 ? -15.821 0.417 -32.098 1.00 55.50 415 VAL A N 1
ATOM 3340 C CA . VAL A 1 415 ? -15.207 0.955 -33.317 1.00 55.50 415 VAL A CA 1
ATOM 3341 C C . VAL A 1 415 ? -13.679 0.835 -33.292 1.00 55.50 415 VAL A C 1
ATOM 3343 O O . VAL A 1 415 ? -13.082 0.386 -34.265 1.00 55.50 415 VAL A O 1
ATOM 3346 N N . SER A 1 416 ? -13.010 1.198 -32.190 1.00 55.50 416 SER A N 1
ATOM 3347 C CA . SER A 1 416 ? -11.539 1.180 -32.135 1.00 55.50 416 SER A CA 1
ATOM 3348 C C . SER A 1 416 ? -10.941 -0.230 -32.114 1.00 55.50 416 SER A C 1
ATOM 3350 O O . SER A 1 416 ? -9.769 -0.381 -32.469 1.00 55.50 416 SER A O 1
ATOM 3352 N N . ARG A 1 417 ? -11.735 -1.231 -31.708 1.00 59.78 417 ARG A N 1
ATOM 3353 C CA . ARG A 1 417 ? -11.386 -2.662 -31.678 1.00 59.78 417 ARG A CA 1
ATOM 3354 C C . ARG A 1 417 ? -12.167 -3.499 -32.693 1.00 59.78 417 ARG A C 1
ATOM 3356 O O . ARG A 1 417 ? -12.174 -4.719 -32.585 1.00 59.78 417 ARG A O 1
ATOM 3363 N N . ALA A 1 418 ? -12.788 -2.871 -33.694 1.00 63.69 418 ALA A N 1
ATOM 3364 C CA . ALA A 1 418 ? -13.608 -3.569 -34.688 1.00 63.69 418 ALA A CA 1
ATOM 3365 C C . ALA A 1 418 ? -12.859 -4.741 -35.349 1.00 63.69 418 ALA A C 1
ATOM 3367 O O . ALA A 1 418 ? -13.410 -5.827 -35.472 1.00 63.69 418 ALA A O 1
ATOM 3368 N N . ASN A 1 419 ? -11.568 -4.565 -35.652 1.00 67.56 419 ASN A N 1
ATOM 3369 C CA . ASN A 1 419 ? -10.730 -5.616 -36.243 1.00 67.56 419 ASN A CA 1
ATOM 3370 C C . ASN A 1 419 ? -10.578 -6.867 -35.363 1.00 67.56 419 ASN A C 1
ATOM 3372 O O . ASN A 1 419 ? -10.318 -7.939 -35.890 1.00 67.56 419 ASN A O 1
ATOM 3376 N N . GLU A 1 420 ? -10.701 -6.741 -34.041 1.00 66.12 420 GLU A N 1
ATOM 3377 C CA . GLU A 1 420 ? -10.621 -7.877 -33.114 1.00 66.12 420 GLU A CA 1
ATOM 3378 C C . GLU A 1 420 ? -11.958 -8.620 -32.995 1.00 66.12 420 GLU A C 1
ATOM 3380 O O . GLU A 1 420 ? -11.989 -9.773 -32.574 1.00 66.12 420 GLU A O 1
ATOM 3385 N N . LEU A 1 421 ? -13.060 -7.963 -33.369 1.00 65.00 421 LEU A N 1
ATOM 3386 C CA . LEU A 1 421 ? -14.385 -8.574 -33.495 1.00 65.00 421 LEU A CA 1
ATOM 3387 C C . LEU A 1 421 ? -14.577 -9.227 -34.873 1.00 65.00 421 LEU A C 1
ATOM 3389 O O . LEU A 1 421 ? -15.424 -10.107 -35.020 1.00 65.00 421 LEU A O 1
ATOM 3393 N N . SER A 1 422 ? -13.783 -8.825 -35.868 1.00 68.00 422 SER A N 1
ATOM 3394 C CA . SER A 1 422 ? -13.779 -9.422 -37.201 1.00 68.00 422 SER A CA 1
ATOM 3395 C C . SER A 1 422 ? -13.096 -10.789 -37.191 1.00 68.00 422 SER A C 1
ATOM 3397 O O . SER A 1 422 ? -11.891 -10.916 -36.982 1.00 68.00 422 SER A O 1
ATOM 3399 N N . THR A 1 423 ? -13.873 -11.828 -37.467 1.00 69.19 423 THR A N 1
ATOM 3400 C CA . THR A 1 423 ? -13.410 -13.207 -37.653 1.00 69.19 423 THR A CA 1
ATOM 3401 C C . THR A 1 423 ? -13.464 -13.577 -39.137 1.00 69.19 423 THR A C 1
ATOM 3403 O O . THR A 1 423 ? -14.217 -12.972 -39.901 1.00 69.19 423 THR A O 1
ATOM 3406 N N . LYS A 1 424 ? -12.644 -14.553 -39.571 1.00 69.25 424 LYS A N 1
ATOM 3407 C CA . LYS A 1 424 ? -12.671 -15.061 -40.963 1.00 69.25 424 LYS A CA 1
ATOM 3408 C C . LYS A 1 424 ? -14.056 -15.560 -41.365 1.00 69.25 424 LYS A C 1
ATOM 3410 O O . LYS A 1 424 ? -14.454 -15.387 -42.508 1.00 69.25 424 LYS A O 1
ATOM 3415 N N . LEU A 1 425 ? -14.737 -16.190 -40.418 1.00 68.75 425 LEU A N 1
ATOM 3416 C CA . LEU A 1 425 ? -16.100 -16.667 -40.538 1.00 68.75 425 LEU A CA 1
ATOM 3417 C C . LEU A 1 425 ? -16.889 -15.972 -39.441 1.00 68.75 425 LEU A C 1
ATOM 3419 O O . LEU A 1 425 ? -16.518 -16.112 -38.273 1.00 68.75 425 LEU A O 1
ATOM 3423 N N . ASP A 1 426 ? -17.924 -15.219 -39.794 1.00 75.81 426 ASP A N 1
ATOM 3424 C CA . ASP A 1 426 ? -18.814 -14.693 -38.768 1.00 75.81 426 ASP A CA 1
ATOM 3425 C C . ASP A 1 426 ? -19.668 -15.812 -38.141 1.00 75.81 426 ASP A C 1
ATOM 3427 O O . ASP A 1 426 ? -19.647 -16.973 -38.561 1.00 75.81 426 ASP A O 1
ATOM 3431 N N . TRP A 1 427 ? -20.426 -15.474 -37.097 1.00 71.69 427 TRP A N 1
ATOM 3432 C CA . TRP A 1 427 ? -21.243 -16.443 -36.360 1.00 71.69 427 TRP A CA 1
ATOM 3433 C C . TRP A 1 427 ? -22.411 -17.027 -37.179 1.00 71.69 427 TRP A C 1
ATOM 3435 O O . TRP A 1 427 ? -23.024 -17.996 -36.735 1.00 71.69 427 TRP A O 1
ATOM 3445 N N . MET A 1 428 ? -22.706 -16.470 -38.359 1.00 77.62 428 MET A N 1
ATOM 3446 C CA . MET A 1 428 ? -23.676 -16.995 -39.324 1.00 77.62 428 MET A CA 1
ATOM 3447 C C . MET A 1 428 ? -23.011 -17.799 -40.454 1.00 77.62 428 MET A C 1
ATOM 3449 O O . MET A 1 428 ? -23.698 -18.251 -41.367 1.00 77.62 428 MET A O 1
ATOM 3453 N N . GLY A 1 429 ? -21.693 -18.009 -40.394 1.00 76.31 429 GLY A N 1
ATOM 3454 C CA . GLY A 1 429 ? -20.950 -18.770 -41.394 1.00 76.31 429 GLY A CA 1
ATOM 3455 C C . GLY A 1 429 ? -20.586 -17.971 -42.646 1.00 76.31 429 GLY A C 1
ATOM 3456 O O . GLY A 1 429 ? -20.182 -18.571 -43.640 1.00 76.31 429 GLY A O 1
ATOM 3457 N N . VAL A 1 430 ? -20.717 -16.640 -42.623 1.00 78.31 430 VAL A N 1
ATOM 3458 C CA . VAL A 1 430 ? -20.343 -15.784 -43.754 1.00 78.31 430 VAL A CA 1
ATOM 3459 C C . VAL A 1 430 ? -18.833 -15.569 -43.746 1.00 78.31 430 VAL A C 1
ATOM 3461 O O . VAL A 1 430 ? -18.255 -15.124 -42.749 1.00 78.31 430 VAL A O 1
ATOM 3464 N N . GLU A 1 431 ? -18.184 -15.881 -44.868 1.00 75.94 431 GLU A N 1
ATOM 3465 C CA . GLU A 1 431 ? -16.768 -15.582 -45.066 1.00 75.94 431 GLU A CA 1
ATOM 3466 C C . GLU A 1 431 ? -16.553 -14.075 -45.215 1.00 75.94 431 GLU A C 1
ATOM 3468 O O . GLU A 1 431 ? -17.055 -13.439 -46.142 1.00 75.94 431 GLU A O 1
ATOM 3473 N N . ASN A 1 432 ? -15.752 -13.509 -44.316 1.00 68.75 432 ASN A N 1
ATOM 3474 C CA . ASN A 1 432 ? -15.308 -12.129 -44.414 1.00 68.75 432 ASN A CA 1
ATOM 3475 C C . ASN A 1 432 ? -13.902 -12.091 -45.028 1.00 68.75 432 ASN A C 1
ATOM 3477 O O . ASN A 1 432 ? -12.976 -12.698 -44.470 1.00 68.75 432 ASN A O 1
ATOM 3481 N N . PRO A 1 433 ? -13.678 -11.344 -46.125 1.00 63.88 433 PRO A N 1
ATOM 3482 C CA . PRO A 1 433 ? -12.328 -11.088 -46.597 1.00 63.88 433 PRO A CA 1
ATOM 3483 C C . PRO A 1 433 ? -11.589 -10.286 -45.520 1.00 63.88 433 PRO A C 1
ATOM 3485 O O . PRO A 1 433 ? -11.871 -9.112 -45.289 1.00 63.88 433 PRO A O 1
ATOM 3488 N N . LEU A 1 434 ? -10.651 -10.931 -44.818 1.00 58.62 434 LEU A N 1
ATOM 3489 C CA . LEU A 1 434 ? -9.789 -10.253 -43.852 1.00 58.62 434 LEU A CA 1
ATOM 3490 C C . LEU A 1 434 ? -8.847 -9.303 -44.604 1.00 58.62 434 LEU A C 1
ATOM 3492 O O . LEU A 1 434 ? -7.732 -9.675 -44.978 1.00 58.62 434 LEU A O 1
ATOM 3496 N N . GLU A 1 435 ? -9.281 -8.066 -44.829 1.00 59.88 435 GLU A N 1
ATOM 3497 C CA . GLU A 1 435 ? -8.381 -7.012 -45.279 1.00 59.88 435 GLU A CA 1
ATOM 3498 C C . GLU A 1 435 ? -7.301 -6.784 -44.214 1.00 59.88 435 GLU A C 1
ATOM 3500 O O . GLU A 1 435 ? -7.583 -6.610 -43.024 1.00 59.88 435 GLU A O 1
ATOM 3505 N N . LYS A 1 436 ? -6.026 -6.786 -44.624 1.00 54.72 436 LYS A N 1
ATOM 3506 C CA . LYS A 1 436 ? -4.934 -6.450 -43.704 1.00 54.72 436 LYS A CA 1
ATOM 3507 C C . LYS A 1 436 ? -5.134 -5.009 -43.223 1.00 54.72 436 LYS A C 1
ATOM 3509 O O . LYS A 1 436 ? -5.282 -4.121 -44.066 1.00 54.72 436 LYS A O 1
ATOM 3514 N N . PRO A 1 437 ? -5.071 -4.736 -41.908 1.00 51.44 437 PRO A N 1
ATOM 3515 C CA . PRO A 1 437 ? -5.223 -3.378 -41.414 1.00 51.44 437 PRO A CA 1
ATOM 3516 C C . PRO A 1 437 ? -4.151 -2.483 -42.043 1.00 51.44 437 PRO A C 1
ATOM 3518 O O . PRO A 1 437 ? -2.949 -2.720 -41.882 1.00 51.44 437 PRO A O 1
ATOM 3521 N N . ARG A 1 438 ? -4.574 -1.436 -42.762 1.00 54.81 438 ARG A N 1
ATOM 3522 C CA . ARG A 1 438 ? -3.667 -0.357 -43.173 1.00 54.81 438 ARG A CA 1
ATOM 3523 C C . ARG A 1 438 ? -3.056 0.222 -41.893 1.00 54.81 438 ARG A C 1
ATOM 3525 O O . ARG A 1 438 ? -3.795 0.539 -40.960 1.00 54.81 438 ARG A O 1
ATOM 3532 N N . LYS A 1 439 ? -1.718 0.312 -41.813 1.00 44.00 439 LYS A N 1
ATOM 3533 C CA . LYS A 1 439 ? -1.014 0.902 -40.655 1.00 44.00 439 LYS A CA 1
ATOM 3534 C C . LYS A 1 439 ? -1.708 2.217 -40.291 1.00 44.00 439 LYS A C 1
ATOM 3536 O O . LYS A 1 439 ? -1.828 3.082 -41.157 1.00 44.00 439 LYS A O 1
ATOM 3541 N N . ARG A 1 440 ? -2.181 2.353 -39.042 1.00 43.19 440 ARG A N 1
ATOM 3542 C CA . ARG A 1 440 ? -2.793 3.603 -38.560 1.00 43.19 440 ARG A CA 1
ATOM 3543 C C . ARG A 1 440 ? -1.847 4.762 -38.917 1.00 43.19 440 ARG A C 1
ATOM 3545 O O . ARG A 1 440 ? -0.656 4.646 -38.608 1.00 43.19 440 ARG A O 1
ATOM 3552 N N . PRO A 1 441 ? -2.322 5.837 -39.573 1.00 36.88 441 PRO A N 1
ATOM 3553 C CA . PRO A 1 441 ? -1.477 6.991 -39.839 1.00 36.88 441 PRO A CA 1
ATOM 3554 C C . PRO A 1 441 ? -0.905 7.482 -38.508 1.00 36.88 441 PRO A C 1
ATOM 3556 O O . PRO A 1 441 ? -1.644 7.596 -37.527 1.00 36.88 441 PRO A O 1
ATOM 3559 N N . ARG A 1 442 ? 0.408 7.743 -38.453 1.00 35.34 442 ARG A N 1
ATOM 3560 C CA . ARG A 1 442 ? 0.996 8.465 -37.319 1.00 35.34 442 ARG A CA 1
ATOM 3561 C C . ARG A 1 442 ? 0.212 9.770 -37.187 1.00 35.34 442 ARG A C 1
ATOM 3563 O O . ARG A 1 442 ? 0.136 10.514 -38.164 1.00 35.34 442 ARG A O 1
ATOM 3570 N N . GLN A 1 443 ? -0.408 10.009 -36.030 1.00 37.47 443 GLN A N 1
ATOM 3571 C CA . GLN A 1 443 ? -0.995 11.313 -35.731 1.00 37.47 443 GLN A CA 1
ATOM 3572 C C . GLN A 1 443 ? 0.129 12.338 -35.891 1.00 37.47 443 GLN A C 1
ATOM 3574 O O . GLN A 1 443 ? 1.100 12.304 -35.138 1.00 37.47 443 GLN A O 1
ATOM 3579 N N . LYS A 1 444 ? 0.051 13.168 -36.936 1.00 34.53 444 LYS A N 1
ATOM 3580 C CA . LYS A 1 444 ? 0.922 14.331 -37.074 1.00 34.53 444 LYS A CA 1
ATOM 3581 C C . LYS A 1 444 ? 0.628 15.216 -35.866 1.00 34.53 444 LYS A C 1
ATOM 3583 O O . LYS A 1 444 ? -0.533 15.545 -35.640 1.00 34.53 444 LYS A O 1
ATOM 3588 N N . GLY A 1 445 ? 1.652 15.507 -35.067 1.00 34.09 445 GLY A N 1
ATOM 3589 C CA . GLY A 1 445 ? 1.556 16.566 -34.071 1.00 34.09 445 GLY A CA 1
ATOM 3590 C C . GLY A 1 445 ? 1.215 17.860 -34.797 1.00 34.09 445 GLY A C 1
ATOM 3591 O O . GLY A 1 445 ? 1.828 18.154 -35.820 1.00 34.09 445 GLY A O 1
ATOM 3592 N N . GLU A 1 446 ? 0.184 18.550 -34.325 1.00 34.50 446 GLU A N 1
ATOM 3593 C CA . GLU A 1 446 ? -0.051 19.943 -34.690 1.00 34.50 446 GLU A CA 1
ATOM 3594 C C . GLU A 1 446 ? 1.096 20.776 -34.098 1.00 34.50 446 GLU A C 1
ATOM 3596 O O . GLU A 1 446 ? 1.498 20.537 -32.953 1.00 34.50 446 GLU A O 1
ATOM 3601 N N . ASP A 1 447 ? 1.657 21.639 -34.948 1.00 35.75 447 ASP A N 1
ATOM 3602 C CA . ASP A 1 447 ? 2.872 22.443 -34.748 1.00 35.75 447 ASP A CA 1
ATOM 3603 C C . ASP A 1 447 ? 2.807 23.430 -33.568 1.00 35.75 447 ASP A C 1
ATOM 3605 O O . ASP A 1 447 ? 1.707 23.955 -33.267 1.00 35.75 447 ASP A O 1
#

Foldseek 3Di:
DDDDDDFPWDADDVNQWTWGDDVPDLWIWIFHQAPVRDTDIGTLRDNDPVSSVVSNVVVNVVCNVCVVVVFHPPFAFLQVLLVVLLVVCVVPHDPVLSVLLCCLCVLQVCVQRRRPGPSRCAPVSLVVSVVCVVCCCPPNPVVVVQWDWDQDPVRDIDIDGDDDDDPVSVVVSLVSLLSSLVSCCVVVSYPPVRRDDRDDPDDPPLVNLQVPFAAADDPVVVVLLLVVLVVLQDFDWDQDPVRPDTDGDHRDLLSLLLSLLLLQCLFQLEAAFPQLLQFFQLQWDWDADPNDIWIWGWRDAPDPLGTAITTGHPVSVVSLVVSLVVACFNDRGQRSSADRPPSHGDRDDFVVVCVSCVVSVNQDDPVRRGHGSNNSSVNNLQVCVVVVNDLCVNCRSHSHDSVSSCSRRPPDDCVNCVLVQDDCAPPVRDGDDNDDDDPDPDPPDDD

Radius of gyration: 32.83 Å; Cα contacts (8 Å, |Δi|>4): 553; chains: 1; bounding box: 83×46×104 Å

Solvent-accessible surface area (backbone atoms only — not comparable to full-atom values): 25868 Å² total; per-residue (Å²): 131,86,80,76,74,85,61,75,64,52,64,40,79,93,66,37,32,32,35,33,57,52,94,96,44,74,38,32,29,35,37,38,54,42,97,85,72,52,72,49,79,46,74,59,79,24,72,50,68,65,62,26,49,54,51,48,52,53,49,51,51,51,46,50,53,36,44,76,70,71,26,58,86,83,42,53,30,32,36,62,52,45,53,51,46,54,58,61,44,68,82,76,54,57,71,66,59,51,52,55,48,51,50,44,38,65,69,50,45,37,76,69,47,20,82,40,36,51,56,67,55,43,72,64,56,52,52,54,48,52,54,51,59,72,35,22,61,72,79,34,82,48,39,78,49,57,59,43,80,45,72,42,99,85,72,50,71,49,76,42,72,58,74,77,80,56,79,75,55,56,59,56,48,39,51,49,51,50,48,44,54,47,52,29,34,78,68,74,52,30,62,71,94,66,60,68,90,57,74,79,90,67,77,75,52,70,67,59,48,55,70,70,49,68,42,54,62,54,73,70,53,47,51,52,50,54,48,52,48,51,58,67,58,53,63,48,76,46,77,39,98,78,77,79,52,71,51,72,46,74,59,56,60,70,52,53,40,51,33,47,50,53,34,51,27,46,25,30,27,42,59,71,49,70,51,59,40,68,37,27,44,64,35,53,45,79,46,72,55,99,88,42,81,38,47,33,38,48,44,60,70,93,38,101,67,43,61,46,67,21,61,40,37,66,78,26,48,57,48,50,57,55,43,49,76,72,42,82,55,60,50,52,85,27,26,68,40,31,39,77,87,76,52,46,53,50,62,75,58,62,68,62,50,53,49,52,28,58,76,73,67,50,58,46,47,98,84,67,46,59,62,51,75,61,15,39,26,40,22,31,55,44,54,40,48,77,71,68,48,57,60,59,62,52,13,56,38,42,56,49,52,48,66,59,46,38,67,72,62,61,81,76,43,75,76,80,45,40,74,80,72,59,47,61,52,42,98,86,68,49,77,43,85,80,72,78,80,74,79,77,76,78,81,75,77,82,132

InterPro domains:
  IPR002104 Integrase, catalytic domain [PF00589] (217-412)
  IPR002104 Integrase, catalytic domain [PS51898] (212-422)
  IPR004107 Integrase, SAM-like, N-terminal [PF14659] (77-129)
  IPR010998 Integrase/recombinase, N-terminal [G3DSA:1.10.150.130] (74-209)
  IPR011010 DNA breaking-rejoining enzyme, catalytic core [SSF56349] (77-413)
  IPR013762 Integrase-like, catalytic domain superfamily [G3DSA:1.10.443.10] (211-426)
  IPR044068 Core-binding (CB) domain [PS51900] (76-185)
  IPR050090 Bacterial tyrosine recombinase XerC/XerD complex [PTHR30349] (77-413)

Nearest PDB structures (foldseek):
  4djh-assembly2_B  TM=1.347E-01  e=1.708E+00  Homo sapiens
  7vfx-assembly1_R  TM=1.390E-01  e=3.685E+00  Homo sapiens

pLDDT: mean 81.62, std 14.7, range [33.06, 97.5]

Sequence (447 aa):
MARAKKTDYVYADDKTIALYQRPGSSFWQARIQHVNGKCQAISTRQTDLDKALAWAREHKIMVKVLTARGQDPTAATFKRVAERWLSSIAEGDNPRTIHDYTTIVQRYHIPYLGKFKITEITQQVLRDYEQWRKSYWTTGPGSQEARETIERKDGKIYVRAKKMGSRSKAYSEDTVLRQIFAYAVEHDHLPASRRPVIGTPRSKSRKVVLENRYPAFTQDQVEKILAYCAESTRAKVREAETGLSSQLDLVDQDRLVFNVFVYLILGTGMRPGREHSKLKWKHLRHETVDGVDHLIVTVPPGTKTGKRDVRCDNFAMTKLVAFRMHSTFRGDDDYILADQETGQAVKSFKRQFSTMCRVLGFKADQVGKPFVPYSLRHTYATLKLNAGVDIRLIANNMGNSPEVVHAHYGHDTAVSRANELSTKLDWMGVENPLEKPRKRPRQKGED

Secondary structure (DSSP, 8-state):
-PPP-----EEETTTTEEEEEPTT--SEEEEEE-TTS-EEEEE---SSHHHHHHHHHHHHHHHHHHHHTT--TTPPBHHHHHHHHHHHHHTTS-HHHHHHHHHHIIIIIHHHHTTSBGGG--HHHHHHHHHHHHHTTTTSGGGG--EEEEE-TTS-EEEEEPPPPPTHHHHHHHHHHHHHHHHHHHTTSS-GGG-------PPPPHHHHHHTPPP---HHHHHHHHHHHHHTTSPEEEEPTTSS-EEEEPP-HHHHHHHHHHHHHHHH-PPTTTTGGG-BGGGEEEEEETTEEEEEEEEPSSSTT-SEEEEPPHHHHHHHHHHHHH-S--STTSBTTB-TTT--B----HHHHHHHHHHTT--B-TTSPBP-HHHHHHHHHHHHHHTT--HHHHHHHHTS-HHHHHHHH----TTTTHHHH--SB-TT-PBP--PPPPPPPP-PPP-

Organism: NCBI:txid1150626

Mean predicted aligned error: 13.39 Å